Protein AF-A0A1Y2CEG7-F1 (afdb_monomer_lite)

Structure (mmCIF, N/CA/C/O backbone):
data_AF-A0A1Y2CEG7-F1
#
_entry.id   AF-A0A1Y2CEG7-F1
#
loop_
_atom_site.group_PDB
_atom_site.id
_atom_site.type_symbol
_atom_site.label_atom_id
_atom_site.label_alt_id
_atom_site.label_comp_id
_atom_site.label_asym_id
_atom_site.label_entity_id
_atom_site.label_seq_id
_atom_site.pdbx_PDB_ins_code
_atom_site.Cartn_x
_atom_site.Cartn_y
_atom_site.Cartn_z
_atom_site.occupancy
_atom_site.B_iso_or_equiv
_atom_site.auth_seq_id
_atom_site.auth_comp_id
_atom_site.auth_asym_id
_atom_site.auth_atom_id
_atom_site.pdbx_PDB_model_num
ATOM 1 N N . MET A 1 1 ? 12.285 -17.059 30.001 1.00 42.25 1 MET A N 1
ATOM 2 C CA . MET A 1 1 ? 13.444 -16.468 29.307 1.00 42.25 1 MET A CA 1
ATOM 3 C C . MET A 1 1 ? 13.377 -14.972 29.507 1.00 42.25 1 MET A C 1
ATOM 5 O O . MET A 1 1 ? 12.484 -14.368 28.939 1.00 42.25 1 MET A O 1
ATOM 9 N N . ASP A 1 2 ? 14.254 -14.438 30.349 1.00 30.41 2 ASP A N 1
ATOM 10 C CA . ASP A 1 2 ? 14.721 -13.047 30.342 1.00 30.41 2 ASP A CA 1
ATOM 11 C C . ASP A 1 2 ? 15.862 -12.989 31.364 1.00 30.41 2 ASP A C 1
ATOM 13 O O . ASP A 1 2 ? 15.646 -13.206 32.554 1.00 30.41 2 ASP A O 1
ATOM 17 N N . SER A 1 3 ? 17.093 -12.793 30.894 1.00 39.34 3 SER A N 1
ATOM 18 C CA . SER A 1 3 ? 18.299 -12.781 31.729 1.00 39.34 3 SER A CA 1
ATOM 19 C C . SER A 1 3 ? 19.208 -11.646 31.273 1.00 39.34 3 SER A C 1
ATOM 21 O O . SER A 1 3 ? 19.987 -11.806 30.332 1.00 39.34 3 SER A O 1
ATOM 23 N N . VAL A 1 4 ? 19.084 -10.484 31.916 1.00 40.97 4 VAL A N 1
ATOM 24 C CA . VAL A 1 4 ? 19.931 -9.314 31.654 1.00 40.97 4 VAL A CA 1
ATOM 25 C C . VAL A 1 4 ? 20.384 -8.710 32.982 1.00 40.97 4 VAL A C 1
ATOM 27 O O . VAL A 1 4 ? 19.560 -8.226 33.749 1.00 40.97 4 VAL A O 1
ATOM 30 N N . ALA A 1 5 ? 21.699 -8.790 33.201 1.00 40.81 5 ALA A N 1
ATOM 31 C CA . ALA A 1 5 ? 22.564 -8.062 34.135 1.00 40.81 5 ALA A CA 1
ATOM 32 C C . ALA A 1 5 ? 21.922 -7.296 35.313 1.00 40.81 5 ALA A C 1
ATOM 34 O O . ALA A 1 5 ? 21.249 -6.282 35.130 1.00 40.81 5 ALA A O 1
ATOM 35 N N . PHE A 1 6 ? 22.295 -7.697 36.533 1.00 35.03 6 PHE A N 1
ATOM 36 C CA . PHE A 1 6 ? 22.089 -6.920 37.759 1.00 35.03 6 PHE A CA 1
ATOM 37 C C . PHE A 1 6 ? 23.436 -6.390 38.285 1.00 35.03 6 PHE A C 1
ATOM 39 O O . PHE A 1 6 ? 23.931 -6.811 39.325 1.00 35.03 6 PHE A O 1
ATOM 46 N N . GLU A 1 7 ? 24.041 -5.463 37.542 1.00 40.97 7 GLU A N 1
ATOM 47 C CA . GLU A 1 7 ? 25.251 -4.733 37.946 1.00 40.97 7 GLU A CA 1
ATOM 48 C C . GLU A 1 7 ? 24.995 -3.218 37.917 1.00 40.97 7 GLU A C 1
ATOM 50 O O . GLU A 1 7 ? 24.157 -2.738 37.153 1.00 40.97 7 GLU A O 1
ATOM 55 N N . ASN A 1 8 ? 25.756 -2.463 38.721 1.00 40.62 8 ASN A N 1
ATOM 56 C CA . ASN A 1 8 ? 25.644 -1.010 38.939 1.00 40.62 8 ASN A CA 1
ATOM 57 C C . ASN A 1 8 ? 24.438 -0.534 39.779 1.00 40.62 8 ASN A C 1
ATOM 59 O O . ASN A 1 8 ? 23.597 0.227 39.300 1.00 40.62 8 ASN A O 1
ATOM 63 N N . LEU A 1 9 ? 24.417 -0.870 41.078 1.00 37.16 9 LEU A N 1
ATOM 64 C CA . LEU A 1 9 ? 23.836 0.040 42.084 1.00 37.16 9 LEU A CA 1
ATOM 65 C C . LEU A 1 9 ? 24.497 -0.040 43.476 1.00 37.16 9 LEU A C 1
ATOM 67 O O . LEU A 1 9 ? 23.815 -0.068 44.499 1.00 37.16 9 LEU A O 1
ATOM 71 N N . VAL A 1 10 ? 25.831 -0.019 43.517 1.00 38.44 10 VAL A N 1
ATOM 72 C CA . VAL A 1 10 ? 26.564 0.458 44.701 1.00 38.44 10 VAL A CA 1
ATOM 73 C C . VAL A 1 10 ? 27.004 1.885 44.391 1.00 38.44 10 VAL A C 1
ATOM 75 O O . VAL A 1 10 ? 27.923 2.095 43.607 1.00 38.44 10 VAL A O 1
ATOM 78 N N . VAL A 1 11 ? 26.291 2.859 44.954 1.00 39.56 11 VAL A N 1
ATOM 79 C CA . VAL A 1 11 ? 26.652 4.283 44.929 1.00 39.56 11 VAL A CA 1
ATOM 80 C C . VAL A 1 11 ? 26.740 4.750 46.374 1.00 39.56 11 VAL A C 1
ATOM 82 O O . VAL A 1 11 ? 25.927 4.355 47.212 1.00 39.56 11 VAL A O 1
ATOM 85 N N . GLU A 1 12 ? 27.764 5.541 46.664 1.00 41.22 12 GLU A N 1
ATOM 86 C CA . GLU A 1 12 ? 28.134 5.956 48.011 1.00 41.22 12 GLU A CA 1
ATOM 87 C C . GLU A 1 12 ? 27.075 6.878 48.636 1.00 41.22 12 GLU A C 1
ATOM 89 O O . GLU A 1 12 ? 26.702 7.897 48.060 1.00 41.22 12 GLU A O 1
ATOM 94 N N . ASN A 1 13 ? 26.636 6.549 49.855 1.00 36.03 13 ASN A N 1
ATOM 95 C CA . ASN A 1 13 ? 25.929 7.472 50.747 1.00 36.03 13 ASN A CA 1
ATOM 96 C C . ASN A 1 13 ? 26.879 7.859 51.892 1.00 36.03 13 ASN A C 1
ATOM 98 O O . ASN A 1 13 ? 26.793 7.324 52.999 1.00 36.03 13 ASN A O 1
ATOM 102 N N . THR A 1 14 ? 27.813 8.767 51.612 1.00 40.72 14 THR A N 1
ATOM 103 C CA . THR A 1 14 ? 28.710 9.369 52.610 1.00 40.72 14 THR A CA 1
ATOM 104 C C . THR A 1 14 ? 28.053 10.590 53.261 1.00 40.72 14 THR A C 1
ATOM 106 O O . THR A 1 14 ? 28.416 11.724 52.961 1.00 40.72 14 THR A O 1
ATOM 109 N N . ASP A 1 15 ? 27.088 10.350 54.151 1.00 36.25 15 ASP A N 1
ATOM 110 C CA . ASP A 1 15 ? 26.520 11.365 55.054 1.00 36.25 15 ASP A CA 1
ATOM 111 C C . ASP A 1 15 ? 26.981 11.088 56.499 1.00 36.25 15 ASP A C 1
ATOM 113 O O . ASP A 1 15 ? 26.224 10.594 57.340 1.00 36.25 15 ASP A O 1
ATOM 117 N N . ASP A 1 16 ? 28.247 11.398 56.797 1.00 45.06 16 ASP A N 1
ATOM 118 C CA . ASP A 1 16 ? 28.782 11.376 58.166 1.00 45.06 16 ASP A CA 1
ATOM 119 C C . ASP A 1 16 ? 28.280 12.596 58.958 1.00 45.06 16 ASP A C 1
ATOM 121 O O . ASP A 1 16 ? 28.956 13.615 59.105 1.00 45.06 16 ASP A O 1
ATOM 125 N N . VAL A 1 17 ? 27.058 12.488 59.490 1.00 39.66 17 VAL A N 1
ATOM 126 C CA . VAL A 1 17 ? 26.471 13.477 60.408 1.00 39.66 17 VAL A CA 1
ATOM 127 C C . VAL A 1 17 ? 26.374 12.902 61.823 1.00 39.66 17 VAL A C 1
ATOM 129 O O . VAL A 1 17 ? 25.333 12.415 62.259 1.00 39.66 17 VAL A O 1
ATOM 132 N N . MET A 1 18 ? 27.499 12.995 62.536 1.00 40.75 18 MET A N 1
ATOM 133 C CA . MET A 1 18 ? 27.592 13.282 63.978 1.00 40.75 18 MET A CA 1
ATOM 134 C C . MET A 1 18 ? 26.513 12.672 64.899 1.00 40.75 18 MET A C 1
ATOM 136 O O . MET A 1 18 ? 25.712 13.393 65.492 1.00 40.75 18 MET A O 1
ATOM 140 N N . ILE A 1 19 ? 26.573 11.355 65.128 1.00 42.34 19 ILE A N 1
ATOM 141 C CA . ILE A 1 19 ? 26.170 10.762 66.418 1.00 42.34 19 ILE A CA 1
ATOM 142 C C . ILE A 1 19 ? 27.248 9.760 66.848 1.00 42.34 19 ILE A C 1
ATOM 144 O O . ILE A 1 19 ? 27.212 8.581 66.487 1.00 42.34 19 ILE A O 1
ATOM 148 N N . GLU A 1 20 ? 28.219 10.231 67.630 1.00 49.50 20 GLU A N 1
ATOM 149 C CA . GLU A 1 20 ? 29.143 9.349 68.342 1.00 49.50 20 GLU A CA 1
ATOM 150 C C . GLU A 1 20 ? 28.439 8.740 69.564 1.00 49.50 20 GLU A C 1
ATOM 152 O O . GLU A 1 20 ? 27.947 9.456 70.434 1.00 49.50 20 GLU A O 1
ATOM 157 N N . GLY A 1 21 ? 28.384 7.405 69.621 1.00 50.47 21 GLY A N 1
ATOM 158 C CA . GLY A 1 21 ? 27.760 6.646 70.712 1.00 50.47 21 GLY A CA 1
ATOM 159 C C . GLY A 1 21 ? 26.629 5.726 70.243 1.00 50.47 21 GLY A C 1
ATOM 160 O O . GLY A 1 21 ? 25.497 6.162 70.059 1.00 50.47 21 GLY A O 1
ATOM 161 N N . GLY A 1 22 ? 26.925 4.426 70.093 1.00 46.78 22 GLY A N 1
ATOM 162 C CA . GLY A 1 22 ? 25.912 3.386 69.835 1.00 46.78 22 GLY A CA 1
ATOM 163 C C . GLY A 1 22 ? 26.027 2.631 68.503 1.00 46.78 22 GLY A C 1
ATOM 164 O O . GLY A 1 22 ? 25.032 2.488 67.792 1.00 46.78 22 GLY A O 1
ATOM 165 N N . LYS A 1 23 ? 27.214 2.106 68.155 1.00 46.19 23 LYS A N 1
ATOM 166 C CA . LYS A 1 23 ? 27.389 1.251 66.957 1.00 46.19 23 LYS A CA 1
ATOM 167 C C . LYS A 1 23 ? 26.834 -0.179 67.123 1.00 46.19 23 LYS A C 1
ATOM 169 O O . LYS A 1 23 ? 26.422 -0.782 66.137 1.00 46.19 23 LYS A O 1
ATOM 174 N N . GLU A 1 24 ? 26.749 -0.703 68.347 1.00 52.50 24 GLU A N 1
ATOM 175 C CA . GLU A 1 24 ? 26.353 -2.097 68.628 1.00 52.50 24 GLU A CA 1
ATOM 176 C C . GLU A 1 24 ? 24.930 -2.501 68.174 1.00 52.50 24 GLU A C 1
ATOM 178 O O . GLU A 1 24 ? 24.815 -3.482 67.431 1.00 52.50 24 GLU A O 1
ATOM 183 N N . PRO A 1 25 ? 23.834 -1.782 68.515 1.00 51.53 25 PRO A N 1
ATOM 184 C CA . PRO A 1 25 ? 22.476 -2.252 68.211 1.00 51.53 25 PRO A CA 1
ATOM 185 C C . PRO A 1 25 ? 22.149 -2.293 66.709 1.00 51.53 25 PRO A C 1
ATOM 187 O O . PRO A 1 25 ? 21.186 -2.946 66.310 1.00 51.53 25 PRO A O 1
ATOM 190 N N . ARG A 1 26 ? 22.937 -1.621 65.856 1.00 52.41 26 ARG A N 1
ATOM 191 C CA . ARG A 1 26 ? 22.770 -1.669 64.392 1.00 52.41 26 ARG A CA 1
ATOM 192 C C . ARG A 1 26 ? 23.445 -2.881 63.744 1.00 52.41 26 ARG A C 1
ATOM 194 O O . ARG A 1 26 ? 22.985 -3.307 62.687 1.00 52.41 26 ARG A O 1
ATOM 201 N N . ASN A 1 27 ? 24.486 -3.447 64.358 1.00 59.53 27 ASN A N 1
ATOM 202 C CA . ASN A 1 27 ? 25.186 -4.612 63.808 1.00 59.53 27 ASN A CA 1
ATOM 203 C C . ASN A 1 27 ? 24.405 -5.908 64.061 1.00 59.53 27 ASN A C 1
ATOM 205 O O . ASN A 1 27 ? 24.204 -6.684 63.128 1.00 59.53 27 ASN A O 1
ATOM 209 N N . LEU A 1 28 ? 23.867 -6.084 65.274 1.00 58.81 28 LEU A N 1
ATOM 210 C CA . LEU A 1 28 ? 23.029 -7.241 65.622 1.00 58.81 28 LEU A CA 1
ATOM 211 C C . LEU A 1 28 ? 21.815 -7.387 64.685 1.00 58.81 28 LEU A C 1
ATOM 213 O O . LEU A 1 28 ? 21.458 -8.498 64.305 1.00 58.81 28 LEU A O 1
ATOM 217 N N . LEU A 1 29 ? 21.218 -6.270 64.248 1.00 49.97 29 LEU A N 1
ATOM 218 C CA . LEU A 1 29 ? 20.063 -6.292 63.344 1.00 49.97 29 LEU A CA 1
ATOM 219 C C . LEU A 1 29 ? 20.413 -6.642 61.882 1.00 49.97 29 LEU A C 1
ATOM 221 O O . LEU A 1 29 ? 19.529 -7.068 61.147 1.00 49.97 29 LEU A O 1
ATOM 225 N N . ARG A 1 30 ? 21.672 -6.472 61.447 1.00 57.22 30 ARG A N 1
ATOM 226 C CA . ARG A 1 30 ? 22.145 -6.945 60.127 1.00 57.22 30 ARG A CA 1
ATOM 227 C C . ARG A 1 30 ? 22.427 -8.441 60.150 1.00 57.22 30 ARG A C 1
ATOM 229 O O . ARG A 1 30 ? 21.935 -9.176 59.300 1.00 57.22 30 ARG A O 1
ATOM 236 N N . GLN A 1 31 ? 23.139 -8.889 61.183 1.00 59.34 31 GLN A N 1
ATOM 237 C CA . GLN A 1 31 ? 23.550 -10.282 61.359 1.00 59.34 31 GLN A CA 1
ATOM 238 C C . GLN A 1 31 ? 22.356 -11.253 61.486 1.00 59.34 31 GLN A C 1
ATOM 240 O O . GLN A 1 31 ? 22.509 -12.450 61.265 1.00 59.34 31 GLN A O 1
ATOM 245 N N . TRP A 1 32 ? 21.158 -10.744 61.794 1.00 52.75 32 TRP A N 1
ATOM 246 C CA . TRP A 1 32 ? 19.905 -11.511 61.831 1.00 52.75 32 TRP A CA 1
ATOM 247 C C . TRP A 1 32 ? 19.125 -11.546 60.501 1.00 52.75 32 TRP A C 1
ATOM 249 O O . TRP A 1 32 ? 18.137 -12.264 60.402 1.00 52.75 32 TRP A O 1
ATOM 259 N N . ILE A 1 33 ? 19.533 -10.769 59.490 1.00 56.47 33 ILE A N 1
ATOM 260 C CA . ILE A 1 33 ? 18.876 -10.678 58.168 1.00 56.47 33 ILE A CA 1
ATOM 261 C C . ILE A 1 33 ? 19.708 -11.373 57.074 1.00 56.47 33 ILE A C 1
ATOM 263 O O . ILE A 1 33 ? 19.168 -11.804 56.062 1.00 56.47 33 ILE A O 1
ATOM 267 N N . GLU A 1 34 ? 21.018 -11.512 57.274 1.00 52.81 34 GLU A N 1
ATOM 268 C CA . GLU A 1 34 ? 21.961 -12.063 56.287 1.00 52.81 34 GLU A CA 1
ATOM 269 C C . GLU A 1 34 ? 22.157 -13.599 56.413 1.00 52.81 34 GLU A C 1
ATOM 271 O O . GLU A 1 34 ? 23.102 -14.142 55.851 1.00 52.81 34 GLU A O 1
ATOM 276 N N . ASN A 1 35 ? 21.271 -14.305 57.135 1.00 45.72 35 ASN A N 1
ATOM 277 C CA . ASN A 1 35 ? 21.396 -15.732 57.498 1.00 45.72 35 ASN A CA 1
ATOM 278 C C . ASN A 1 35 ? 20.247 -16.647 56.987 1.00 45.72 35 ASN A C 1
ATOM 280 O O . ASN A 1 35 ? 19.970 -17.683 57.590 1.00 45.72 35 ASN A O 1
ATOM 284 N N . ASP A 1 36 ? 19.599 -16.304 55.867 1.00 47.41 36 ASP A N 1
ATOM 285 C CA . ASP A 1 36 ? 18.700 -17.228 55.145 1.00 47.41 36 ASP A CA 1
ATOM 286 C C . ASP A 1 36 ? 19.495 -18.083 54.124 1.00 47.41 36 ASP A C 1
ATOM 288 O O . ASP A 1 36 ? 20.224 -17.521 53.300 1.00 47.41 36 ASP A O 1
ATOM 292 N N . PRO A 1 37 ? 19.376 -19.428 54.123 1.00 45.91 37 PRO A N 1
ATOM 293 C CA . PRO A 1 37 ? 20.148 -20.296 53.232 1.00 45.91 37 PRO A CA 1
ATOM 294 C C . PRO A 1 37 ? 19.578 -20.352 51.803 1.00 45.91 37 PRO A C 1
ATOM 296 O O . PRO A 1 37 ? 18.393 -20.610 51.591 1.00 45.91 37 PRO A O 1
ATOM 299 N N . VAL A 1 38 ? 20.449 -20.188 50.803 1.00 40.25 38 VAL A N 1
ATOM 300 C CA . VAL A 1 38 ? 20.109 -20.353 49.377 1.00 40.25 38 VAL A CA 1
ATOM 301 C C . VAL A 1 38 ? 20.179 -21.840 48.984 1.00 40.25 38 VAL A C 1
ATOM 303 O O . VAL A 1 38 ? 21.203 -22.470 49.257 1.00 40.25 38 VAL A O 1
ATOM 306 N N . PRO A 1 39 ? 19.157 -22.418 48.319 1.00 44.12 39 PRO A N 1
ATOM 307 C CA . PRO A 1 39 ? 19.204 -23.805 47.855 1.00 44.12 39 PRO A CA 1
ATOM 308 C C . PRO A 1 39 ? 20.223 -24.036 46.730 1.00 44.12 39 PRO A C 1
ATOM 310 O O . PRO A 1 39 ? 20.276 -23.280 45.759 1.00 44.12 39 PRO A O 1
ATOM 313 N N . THR A 1 40 ? 20.977 -25.130 46.826 1.00 44.91 40 THR A N 1
ATOM 314 C CA . THR A 1 40 ? 21.760 -25.703 45.721 1.00 44.91 40 THR A CA 1
ATOM 315 C C . THR A 1 40 ? 20.950 -26.769 44.991 1.00 44.91 40 THR A C 1
ATOM 317 O O . THR A 1 40 ? 20.544 -27.741 45.623 1.00 44.91 40 THR A O 1
ATOM 320 N N . ASP A 1 41 ? 20.815 -26.640 43.671 1.00 39.00 41 ASP A N 1
ATOM 321 C CA . ASP A 1 41 ? 20.345 -27.708 42.778 1.00 39.00 41 ASP A CA 1
ATOM 322 C C . ASP A 1 41 ? 21.381 -27.972 41.674 1.00 39.00 41 ASP A C 1
ATOM 324 O O . ASP A 1 41 ? 22.047 -27.052 41.188 1.00 39.00 41 ASP A O 1
ATOM 328 N N . HIS A 1 42 ? 21.508 -29.240 41.279 1.00 36.88 42 HIS A N 1
ATOM 329 C CA . HIS A 1 42 ? 22.387 -29.711 40.207 1.00 36.88 42 HIS A CA 1
ATOM 330 C C . HIS A 1 42 ? 21.570 -30.143 38.984 1.00 36.88 42 HIS A C 1
ATOM 332 O O . HIS A 1 42 ? 20.569 -30.829 39.151 1.00 36.88 42 HIS A O 1
ATOM 338 N N . ASP A 1 43 ? 22.034 -29.771 37.782 1.00 36.75 43 ASP A N 1
ATOM 339 C CA . ASP A 1 43 ? 22.098 -30.574 36.536 1.00 36.75 43 ASP A CA 1
ATOM 340 C C . ASP A 1 43 ? 22.177 -29.643 35.300 1.00 36.75 43 ASP A C 1
ATOM 342 O O . ASP A 1 43 ? 21.691 -28.517 35.353 1.00 36.75 43 ASP A O 1
ATOM 346 N N . VAL A 1 44 ? 22.718 -29.940 34.108 1.00 35.41 44 VAL A N 1
ATOM 347 C CA . VAL A 1 44 ? 23.533 -30.996 33.451 1.00 35.41 44 VAL A CA 1
ATOM 348 C C . VAL A 1 44 ? 23.020 -31.118 31.996 1.00 35.41 44 VAL A C 1
ATOM 350 O O . VAL A 1 44 ? 21.838 -30.962 31.718 1.00 35.41 44 VAL A O 1
ATOM 353 N N . SER A 1 45 ? 23.921 -31.422 31.051 1.00 35.00 45 SER A N 1
ATOM 354 C CA . SER A 1 45 ? 23.647 -31.845 29.657 1.00 35.00 45 SER A CA 1
ATOM 355 C C . SER A 1 45 ? 22.948 -30.891 28.666 1.00 35.00 45 SER A C 1
ATOM 357 O O . SER A 1 45 ? 21.731 -30.887 28.506 1.00 35.00 45 SER A O 1
ATOM 359 N N . SER A 1 46 ? 23.755 -30.247 27.811 1.00 37.03 46 SER A N 1
ATOM 360 C CA . SER A 1 46 ? 23.722 -30.365 26.325 1.00 37.03 46 SER A CA 1
ATOM 361 C C . SER A 1 46 ? 24.696 -29.332 25.724 1.00 37.03 46 SER A C 1
ATOM 363 O O . SER A 1 46 ? 24.478 -28.134 25.816 1.00 37.03 46 SER A O 1
ATOM 365 N N . ARG A 1 47 ? 25.875 -29.663 25.179 1.00 39.06 47 ARG A N 1
ATOM 366 C CA . ARG A 1 47 ? 26.296 -30.744 24.260 1.00 39.06 47 ARG A CA 1
ATOM 367 C C . ARG A 1 47 ? 25.593 -30.725 22.895 1.00 39.06 47 ARG A C 1
ATOM 369 O O . ARG A 1 47 ? 24.996 -31.711 22.481 1.00 39.06 47 ARG A O 1
ATOM 376 N N . VAL A 1 48 ? 25.745 -29.617 22.170 1.00 34.28 48 VAL A N 1
ATOM 377 C CA . VAL A 1 48 ? 25.503 -29.554 20.718 1.00 34.28 48 VAL A CA 1
ATOM 378 C C . VAL A 1 48 ? 26.816 -29.849 19.987 1.00 34.28 48 VAL A C 1
ATOM 380 O O . VAL A 1 48 ? 27.802 -29.143 20.180 1.00 34.28 48 VAL A O 1
ATOM 383 N N . GLN A 1 49 ? 26.844 -30.896 19.160 1.00 34.25 49 GLN A N 1
ATOM 384 C CA . GLN A 1 49 ? 27.986 -31.191 18.290 1.00 34.25 49 GLN A CA 1
ATOM 385 C C . GLN A 1 49 ? 27.862 -30.431 16.965 1.00 34.25 49 GLN A C 1
ATOM 387 O O . GLN A 1 49 ? 26.820 -30.477 16.312 1.00 34.25 49 GLN A O 1
ATOM 392 N N . LEU A 1 50 ? 28.953 -29.793 16.537 1.00 38.44 50 LEU A N 1
ATOM 393 C CA . LEU A 1 50 ? 29.146 -29.414 15.137 1.00 38.44 50 LEU A CA 1
ATOM 394 C C . LEU A 1 50 ? 29.211 -30.685 14.282 1.00 38.44 50 LEU A C 1
ATOM 396 O O . LEU A 1 50 ? 29.894 -31.642 14.649 1.00 38.44 50 LEU A O 1
ATOM 400 N N . LYS A 1 51 ? 28.518 -30.692 13.140 1.00 37.00 51 LYS A N 1
ATOM 401 C CA . LYS A 1 51 ? 28.600 -31.781 12.164 1.00 37.00 51 LYS A CA 1
ATOM 402 C C . LYS A 1 51 ? 28.524 -31.238 10.741 1.00 37.00 51 LYS A C 1
ATOM 404 O O . LYS A 1 51 ? 27.477 -30.773 10.298 1.00 37.00 51 LYS A O 1
ATOM 409 N N . GLU A 1 52 ? 29.647 -31.311 10.042 1.00 42.66 52 GLU A N 1
ATOM 410 C CA . GLU A 1 52 ? 29.720 -31.109 8.596 1.00 42.66 52 GLU A CA 1
ATOM 411 C C . GLU A 1 52 ? 29.033 -32.264 7.847 1.00 42.66 52 GLU A C 1
ATOM 413 O O . GLU A 1 52 ? 28.962 -33.391 8.352 1.00 42.66 52 GLU A O 1
ATOM 418 N N . PRO A 1 53 ? 28.585 -32.010 6.611 1.00 47.69 53 PRO A N 1
ATOM 419 C CA . PRO A 1 53 ? 28.611 -33.041 5.582 1.00 47.69 53 PRO A CA 1
ATOM 420 C C . PRO A 1 53 ? 29.324 -32.552 4.312 1.00 47.69 53 PRO A C 1
ATOM 422 O O . PRO A 1 53 ? 28.924 -31.570 3.685 1.00 47.69 53 PRO A O 1
ATOM 425 N N . ALA A 1 54 ? 30.359 -33.283 3.901 1.00 35.56 54 ALA A N 1
ATOM 426 C CA . ALA A 1 54 ? 30.993 -33.110 2.599 1.00 35.56 54 ALA A CA 1
ATOM 427 C C . ALA A 1 54 ? 30.166 -33.753 1.463 1.00 35.56 54 ALA A C 1
ATOM 429 O O . ALA A 1 54 ? 29.283 -34.575 1.696 1.00 35.56 54 ALA A O 1
ATOM 430 N N . SER A 1 55 ? 30.526 -33.401 0.223 1.00 42.56 55 SER A N 1
ATOM 431 C CA . SER A 1 55 ? 30.353 -34.204 -1.004 1.00 42.56 55 SER A CA 1
ATOM 432 C C . SER A 1 55 ? 28.999 -34.902 -1.256 1.00 42.56 55 SER A C 1
ATOM 434 O O . SER A 1 55 ? 28.821 -36.071 -0.920 1.00 42.56 55 SER A O 1
ATOM 436 N N . ILE A 1 56 ? 28.122 -34.258 -2.037 1.00 37.12 56 ILE A N 1
ATOM 437 C CA . ILE A 1 56 ? 27.142 -34.953 -2.895 1.00 37.12 56 ILE A CA 1
ATOM 438 C C . ILE A 1 56 ? 27.191 -34.343 -4.306 1.00 37.12 56 ILE A C 1
ATOM 440 O O . ILE A 1 56 ? 26.861 -33.172 -4.495 1.00 37.12 56 ILE A O 1
ATOM 444 N N . LEU A 1 57 ? 27.597 -35.143 -5.299 1.00 38.25 57 LEU A N 1
ATOM 445 C CA . LEU A 1 57 ? 27.424 -34.851 -6.732 1.00 38.25 57 LEU A CA 1
ATOM 446 C C . LEU A 1 57 ? 26.028 -35.333 -7.200 1.00 38.25 57 LEU A C 1
ATOM 448 O O . LEU A 1 57 ? 25.481 -36.253 -6.590 1.00 38.25 57 LEU A O 1
ATOM 452 N N . PRO A 1 58 ? 25.409 -34.738 -8.242 1.00 48.47 58 PRO A N 1
ATOM 453 C CA . PRO A 1 58 ? 23.967 -34.891 -8.457 1.00 48.47 58 PRO A CA 1
ATOM 454 C C . PRO A 1 58 ? 23.553 -36.200 -9.147 1.00 48.47 58 PRO A C 1
ATOM 456 O O . PRO A 1 58 ? 23.820 -36.410 -10.330 1.00 48.47 58 PRO A O 1
ATOM 459 N N . SER A 1 59 ? 22.774 -37.023 -8.449 1.00 39.62 59 SER A N 1
ATOM 460 C CA . SER A 1 59 ? 22.006 -38.135 -9.018 1.00 39.62 59 SER A CA 1
ATOM 461 C C . SER A 1 59 ? 20.682 -37.635 -9.621 1.00 39.62 59 SER A C 1
ATOM 463 O O . SER A 1 59 ? 19.658 -37.581 -8.946 1.00 39.62 59 SER A O 1
ATOM 465 N N . TYR A 1 60 ? 20.690 -37.251 -10.904 1.00 38.84 60 TYR A N 1
ATOM 466 C CA . TYR A 1 60 ? 19.501 -36.728 -11.609 1.00 38.84 60 TYR A CA 1
ATOM 467 C C . TYR A 1 60 ? 19.284 -37.334 -13.014 1.00 38.84 60 TYR A C 1
ATOM 469 O O . TYR A 1 60 ? 19.007 -36.631 -13.983 1.00 38.84 60 TYR A O 1
ATOM 477 N N . LEU A 1 61 ? 19.374 -38.666 -13.121 1.00 41.91 61 LEU A N 1
ATOM 478 C CA . LEU A 1 61 ? 19.013 -39.435 -14.328 1.00 41.91 61 LEU A CA 1
ATOM 479 C C . LEU A 1 61 ? 18.137 -40.666 -14.021 1.00 41.91 61 LEU A C 1
ATOM 481 O O . LEU A 1 61 ? 18.357 -41.749 -14.551 1.00 41.91 61 LEU A O 1
ATOM 485 N N . GLN A 1 62 ? 17.107 -40.503 -13.184 1.00 43.47 62 GLN A N 1
ATOM 486 C CA . GLN A 1 62 ? 16.065 -41.526 -13.016 1.00 43.47 62 GLN A CA 1
ATOM 487 C C . GLN A 1 62 ? 14.719 -40.905 -12.608 1.00 43.47 62 GLN A C 1
ATOM 489 O O . GLN A 1 62 ? 14.326 -40.920 -11.448 1.00 43.47 62 GLN A O 1
ATOM 494 N N . ASN A 1 63 ? 14.017 -40.315 -13.583 1.00 39.50 63 ASN A N 1
ATOM 495 C CA . ASN A 1 63 ? 12.565 -40.109 -13.504 1.00 39.50 63 ASN A CA 1
ATOM 496 C C . ASN A 1 63 ? 11.950 -39.882 -14.901 1.00 39.50 63 ASN A C 1
ATOM 498 O O . ASN A 1 63 ? 11.645 -38.765 -15.316 1.00 39.50 63 ASN A O 1
ATOM 502 N N . LYS A 1 64 ? 11.797 -40.983 -15.643 1.00 44.09 64 LYS A N 1
ATOM 503 C CA . LYS A 1 64 ? 10.851 -41.126 -16.756 1.00 44.09 64 LYS A CA 1
ATOM 504 C C . LYS A 1 64 ? 10.173 -42.484 -16.591 1.00 44.09 64 LYS A C 1
ATOM 506 O O . LYS A 1 64 ? 10.788 -43.505 -16.875 1.00 44.09 64 LYS A O 1
ATOM 511 N N . GLY A 1 65 ? 8.938 -42.482 -16.106 1.00 35.03 65 GLY A N 1
ATOM 512 C CA . GLY A 1 65 ? 8.115 -43.677 -15.938 1.00 35.03 65 GLY A CA 1
ATOM 513 C C . GLY A 1 65 ? 6.642 -43.304 -16.065 1.00 35.03 65 GLY A C 1
ATOM 514 O O . GLY A 1 65 ? 6.234 -42.328 -15.448 1.00 35.03 65 GLY A O 1
ATOM 515 N N . SER A 1 66 ? 5.926 -44.050 -16.914 1.00 40.53 66 SER A N 1
ATOM 516 C CA . SER A 1 66 ? 4.476 -44.035 -17.192 1.00 40.53 66 SER A CA 1
ATOM 517 C C . SER A 1 66 ? 3.706 -42.727 -16.930 1.00 40.53 66 SER A C 1
ATOM 519 O O . SER A 1 66 ? 3.363 -42.375 -15.803 1.00 40.53 66 SER A O 1
ATOM 521 N N . PHE A 1 67 ? 3.299 -42.087 -18.026 1.00 41.25 67 PHE A N 1
ATOM 522 C CA . PHE A 1 67 ? 1.896 -41.710 -18.166 1.00 41.25 67 PHE A CA 1
ATOM 523 C C . PHE A 1 67 ? 1.489 -41.985 -19.613 1.00 41.25 67 PHE A C 1
ATOM 525 O O . PHE A 1 67 ? 2.162 -41.519 -20.534 1.00 41.25 67 PHE A O 1
ATOM 532 N N . ASP A 1 68 ? 0.466 -42.811 -19.799 1.00 42.84 68 ASP A N 1
ATOM 533 C CA . ASP A 1 68 ? 0.150 -43.394 -21.099 1.00 42.84 68 ASP A CA 1
ATOM 534 C C . ASP A 1 68 ? -0.718 -42.489 -21.988 1.00 42.84 68 ASP A C 1
ATOM 536 O O . ASP A 1 68 ? -1.399 -41.569 -21.535 1.00 42.84 68 ASP A O 1
ATOM 540 N N . SER A 1 69 ? -0.612 -42.783 -23.282 1.00 46.72 69 SER A N 1
ATOM 541 C CA . SER A 1 69 ? -1.411 -42.374 -24.439 1.00 46.72 69 SER A CA 1
ATOM 542 C C . SER A 1 69 ? -2.741 -41.644 -24.201 1.00 46.72 69 SER A C 1
ATOM 544 O O . SER A 1 69 ? -3.656 -42.199 -23.605 1.00 46.72 69 SER A O 1
ATOM 546 N N . GLU A 1 70 ? -2.905 -40.483 -24.850 1.00 46.34 70 GLU A N 1
ATOM 547 C CA . GLU A 1 70 ? -3.781 -40.335 -26.037 1.00 46.34 70 GLU A CA 1
ATOM 548 C C . GLU A 1 70 ? -3.754 -38.892 -26.592 1.00 46.34 70 GLU A C 1
ATOM 550 O O . GLU A 1 70 ? -4.224 -37.976 -25.924 1.00 46.34 70 GLU A O 1
ATOM 555 N N . ALA A 1 71 ? -3.220 -38.693 -27.814 1.00 39.19 71 ALA A N 1
ATOM 556 C CA . ALA A 1 71 ? -3.684 -37.716 -28.828 1.00 39.19 71 ALA A CA 1
ATOM 557 C C . ALA A 1 71 ? -2.683 -37.518 -29.995 1.00 39.19 71 ALA A C 1
ATOM 559 O O . ALA A 1 71 ? -1.563 -37.064 -29.786 1.00 39.19 71 ALA A O 1
ATOM 560 N N . GLY A 1 72 ? -3.156 -37.736 -31.230 1.00 37.69 72 GLY A N 1
ATOM 561 C CA . GLY A 1 72 ? -2.805 -36.956 -32.432 1.00 37.69 72 GLY A CA 1
ATOM 562 C C . GLY A 1 72 ? -1.339 -36.861 -32.887 1.00 37.69 72 GLY A C 1
ATOM 563 O O . GLY A 1 72 ? -0.632 -35.913 -32.550 1.00 37.69 72 GLY A O 1
ATOM 564 N N . GLU A 1 73 ? -0.931 -37.736 -33.809 1.00 48.34 73 GLU A N 1
ATOM 565 C CA . GLU A 1 73 ? 0.303 -37.551 -34.582 1.00 48.34 73 GLU A CA 1
ATOM 566 C C . GLU A 1 73 ? 0.206 -36.352 -35.547 1.00 48.34 73 GLU A C 1
ATOM 568 O O . GLU A 1 73 ? -0.680 -36.289 -36.397 1.00 48.34 73 GLU A O 1
ATOM 573 N N . SER A 1 74 ? 1.159 -35.417 -35.476 1.00 44.38 74 SER A N 1
ATOM 574 C CA . SER A 1 74 ? 1.388 -34.417 -36.536 1.00 44.38 74 SER A CA 1
ATOM 575 C C . SER A 1 74 ? 2.856 -33.970 -36.612 1.00 44.38 74 SER A C 1
ATOM 577 O O . SER A 1 74 ? 3.176 -32.785 -36.647 1.00 44.38 74 SER A O 1
ATOM 579 N N . ASN A 1 75 ? 3.778 -34.941 -36.665 1.00 46.69 75 ASN A N 1
ATOM 580 C CA . ASN A 1 75 ? 5.213 -34.697 -36.867 1.00 46.69 75 ASN A CA 1
ATOM 581 C C . ASN A 1 75 ? 5.526 -34.213 -38.301 1.00 46.69 75 ASN A C 1
ATOM 583 O O . ASN A 1 75 ? 6.133 -34.931 -39.094 1.00 46.69 75 ASN A O 1
ATOM 587 N N . GLN A 1 76 ? 5.147 -32.977 -38.635 1.00 55.84 76 GLN A N 1
ATOM 588 C CA . GLN A 1 76 ? 5.763 -32.246 -39.743 1.00 55.84 76 GLN A CA 1
ATOM 589 C C . GLN A 1 76 ? 6.985 -31.464 -39.229 1.00 55.84 76 GLN A C 1
ATOM 591 O O . GLN A 1 76 ? 6.896 -30.805 -38.191 1.00 55.84 76 GLN A O 1
ATOM 596 N N . PRO A 1 77 ? 8.138 -31.510 -39.921 1.00 54.84 77 PRO A N 1
ATOM 597 C CA . PRO A 1 77 ? 9.294 -30.709 -39.541 1.00 54.84 77 PRO A CA 1
ATOM 598 C C . PRO A 1 77 ? 8.993 -29.224 -39.776 1.00 54.84 77 PRO A C 1
ATOM 600 O O . PRO A 1 77 ? 8.655 -28.835 -40.896 1.00 54.84 77 PRO A O 1
ATOM 603 N N . ALA A 1 78 ? 9.146 -28.406 -38.728 1.00 53.97 78 ALA A N 1
ATOM 604 C CA . ALA A 1 78 ? 8.886 -26.966 -38.770 1.00 53.97 78 ALA A CA 1
ATOM 605 C C . ALA A 1 78 ? 9.550 -26.317 -39.993 1.00 53.97 78 ALA A C 1
ATOM 607 O O . ALA A 1 78 ? 10.753 -26.473 -40.240 1.00 53.97 78 ALA A O 1
ATOM 608 N N . THR A 1 79 ? 8.755 -25.607 -40.785 1.00 71.94 79 THR A N 1
ATOM 609 C CA . THR A 1 79 ? 9.181 -25.122 -42.091 1.00 71.94 79 THR A CA 1
ATOM 610 C C . THR A 1 79 ? 10.273 -24.064 -41.956 1.00 71.94 79 THR A C 1
ATOM 612 O O . THR A 1 79 ? 10.378 -23.317 -40.978 1.00 71.94 79 THR A O 1
ATOM 615 N N . LYS A 1 80 ? 11.076 -23.921 -43.015 1.00 63.78 80 LYS A N 1
ATOM 616 C CA . LYS A 1 80 ? 12.166 -22.932 -43.087 1.00 63.78 80 LYS A CA 1
ATOM 617 C C . LYS A 1 80 ? 11.682 -21.475 -42.940 1.00 63.78 80 LYS A C 1
ATOM 619 O O . LYS A 1 80 ? 12.507 -20.583 -42.744 1.00 63.78 80 LYS A O 1
ATOM 624 N N . ASN A 1 81 ? 10.369 -21.235 -43.021 1.00 66.62 81 ASN A N 1
ATOM 625 C CA . ASN A 1 81 ? 9.732 -19.939 -42.798 1.00 66.62 81 ASN A CA 1
ATOM 626 C C . ASN A 1 81 ? 9.321 -19.718 -41.332 1.00 66.62 81 ASN A C 1
ATOM 628 O O . ASN A 1 81 ? 9.512 -18.614 -40.835 1.00 66.62 81 ASN A O 1
ATOM 632 N N . GLU A 1 82 ? 8.862 -20.743 -40.610 1.00 70.75 82 GLU A N 1
ATOM 633 C CA . GLU A 1 82 ? 8.575 -20.646 -39.166 1.00 70.75 82 GLU A CA 1
ATOM 634 C C . GLU A 1 82 ? 9.862 -20.417 -38.363 1.00 70.75 82 GLU A C 1
ATOM 636 O O . GLU A 1 82 ? 9.922 -19.537 -37.507 1.00 70.75 82 GLU A O 1
ATOM 641 N N . ILE A 1 83 ? 10.950 -21.105 -38.732 1.00 70.50 83 ILE A N 1
ATOM 642 C CA . ILE A 1 83 ? 12.289 -20.862 -38.164 1.00 70.50 83 ILE A CA 1
ATOM 643 C C . ILE A 1 83 ? 12.751 -19.417 -38.443 1.00 70.50 83 ILE A C 1
ATOM 645 O O . ILE A 1 83 ? 13.391 -18.793 -37.597 1.00 70.50 83 ILE A O 1
ATOM 649 N N . ARG A 1 84 ? 12.393 -18.840 -39.601 1.00 62.66 84 ARG A N 1
ATOM 650 C CA . ARG A 1 84 ? 12.664 -17.425 -39.922 1.00 62.66 84 ARG A CA 1
ATOM 651 C C . ARG A 1 84 ? 11.781 -16.453 -39.137 1.00 62.66 84 ARG A C 1
ATOM 653 O O . ARG A 1 84 ? 12.277 -15.394 -38.765 1.00 62.66 84 ARG A O 1
ATOM 660 N N . GLN A 1 85 ? 10.519 -16.787 -38.869 1.00 68.00 85 GLN A N 1
ATOM 661 C CA . GLN A 1 85 ? 9.639 -15.970 -38.027 1.00 68.00 85 GLN A CA 1
ATOM 662 C C . GLN A 1 85 ? 10.126 -15.954 -36.574 1.00 68.00 85 GLN A C 1
ATOM 664 O O . GLN A 1 85 ? 10.318 -14.871 -36.029 1.00 68.00 85 GLN A O 1
ATOM 669 N N . LEU A 1 86 ? 10.458 -17.117 -36.001 1.00 66.19 86 LEU A N 1
ATOM 670 C CA . LEU A 1 86 ? 11.077 -17.214 -34.674 1.00 66.19 86 LEU A CA 1
ATOM 671 C C . LEU A 1 86 ? 12.409 -16.455 -34.597 1.00 66.19 86 LEU A C 1
ATOM 673 O O . LEU A 1 86 ? 12.668 -15.776 -33.608 1.00 66.19 86 LEU A O 1
ATOM 677 N N . LEU A 1 87 ? 13.244 -16.497 -35.643 1.00 59.06 87 LEU A N 1
ATOM 678 C CA . LEU A 1 87 ? 14.459 -15.676 -35.694 1.00 59.06 87 LEU A CA 1
ATOM 679 C C . LEU A 1 87 ? 14.152 -14.172 -35.736 1.00 59.06 87 LEU A C 1
ATOM 681 O O . LEU A 1 87 ? 14.821 -13.415 -35.041 1.00 59.06 87 LEU A O 1
ATOM 685 N N . HIS A 1 88 ? 13.141 -13.722 -36.485 1.00 63.50 88 HIS A N 1
ATOM 686 C CA . HIS A 1 88 ? 12.730 -12.312 -36.485 1.00 63.50 88 HIS A CA 1
ATOM 687 C C . HIS A 1 88 ? 12.154 -11.854 -35.135 1.00 63.50 88 HIS A C 1
ATOM 689 O O . HIS A 1 88 ? 12.412 -10.725 -34.721 1.00 63.50 88 HIS A O 1
ATOM 695 N N . GLU A 1 89 ? 11.418 -12.722 -34.441 1.00 67.56 89 GLU A N 1
ATOM 696 C CA . GLU A 1 89 ? 10.858 -12.459 -33.112 1.00 67.56 89 GLU A CA 1
ATOM 697 C C . GLU A 1 89 ? 11.952 -12.412 -32.028 1.00 67.56 89 GLU A C 1
ATOM 699 O O . GLU A 1 89 ? 11.980 -11.493 -31.212 1.00 67.56 89 GLU A O 1
ATOM 704 N N . ILE A 1 90 ? 12.915 -13.341 -32.067 1.00 62.28 90 ILE A N 1
ATOM 705 C CA . ILE A 1 90 ? 14.028 -13.428 -31.104 1.00 62.28 90 ILE A CA 1
ATOM 706 C C . ILE A 1 90 ? 15.093 -12.342 -31.338 1.00 62.28 90 ILE A C 1
ATOM 708 O O . ILE A 1 90 ? 15.679 -11.850 -30.373 1.00 62.28 90 ILE A O 1
ATOM 712 N N . VAL A 1 91 ? 15.358 -11.950 -32.591 1.00 55.22 91 VAL A N 1
ATOM 713 C CA . VAL A 1 91 ? 16.337 -10.891 -32.921 1.00 55.22 91 VAL A CA 1
ATOM 714 C C . VAL A 1 91 ? 15.818 -9.492 -32.563 1.00 55.22 91 VAL A C 1
ATOM 716 O O . VAL A 1 91 ? 16.626 -8.576 -32.422 1.00 55.22 91 VAL A O 1
ATOM 719 N N . GLY A 1 92 ? 14.507 -9.335 -32.334 1.00 45.03 92 GLY A N 1
ATOM 720 C CA . GLY A 1 92 ? 13.971 -8.306 -31.438 1.00 45.03 92 GLY A CA 1
ATOM 721 C C . GLY A 1 92 ? 14.459 -6.884 -31.713 1.00 45.03 92 GLY A C 1
ATOM 722 O O . GLY A 1 92 ? 14.917 -6.207 -30.794 1.00 45.03 92 GLY A O 1
ATOM 723 N N . ILE A 1 93 ? 14.381 -6.423 -32.968 1.00 46.00 93 ILE A N 1
ATOM 724 C CA . ILE A 1 93 ? 14.692 -5.029 -33.319 1.00 46.00 93 ILE A CA 1
ATOM 725 C C . ILE A 1 93 ? 13.557 -4.138 -32.800 1.00 46.00 93 ILE A C 1
ATOM 727 O O . ILE A 1 93 ? 12.655 -3.737 -33.540 1.00 46.00 93 ILE A O 1
ATOM 731 N N . GLU A 1 94 ? 13.601 -3.844 -31.501 1.00 42.75 94 GLU A N 1
ATOM 732 C CA . GLU A 1 94 ? 12.766 -2.836 -30.865 1.00 42.75 94 GLU A CA 1
ATOM 733 C C . GLU A 1 94 ? 13.017 -1.491 -31.555 1.00 42.75 94 GLU A C 1
ATOM 735 O O . GLU A 1 94 ? 14.061 -0.856 -31.383 1.00 42.75 94 GLU A O 1
ATOM 740 N N . GLN A 1 95 ? 12.047 -1.030 -32.348 1.00 42.62 95 GLN A N 1
ATOM 741 C CA . GLN A 1 95 ? 12.019 0.370 -32.751 1.00 42.62 95 GLN A CA 1
ATOM 742 C C . GLN A 1 95 ? 11.882 1.201 -31.478 1.00 42.62 95 GLN A C 1
ATOM 744 O O . GLN A 1 95 ? 10.841 1.147 -30.824 1.00 42.62 95 GLN A O 1
ATOM 749 N N . VAL A 1 96 ? 12.937 1.944 -31.130 1.00 39.62 96 VAL A N 1
ATOM 750 C CA . VAL A 1 96 ? 13.016 2.744 -29.902 1.00 39.62 96 VAL A CA 1
ATOM 751 C C . VAL A 1 96 ? 11.844 3.723 -29.853 1.00 39.62 96 VAL A C 1
ATOM 753 O O . VAL A 1 96 ? 11.850 4.788 -30.476 1.00 39.62 96 VAL A O 1
ATOM 756 N N . SER A 1 97 ? 10.802 3.344 -29.114 1.00 38.31 97 SER A N 1
ATOM 757 C CA . SER A 1 97 ? 9.591 4.135 -28.973 1.00 38.31 97 SER A CA 1
ATOM 758 C C . SER A 1 97 ? 9.891 5.314 -28.057 1.00 38.31 97 SER A C 1
ATOM 760 O O . SER A 1 97 ? 9.904 5.160 -26.836 1.00 38.31 97 SER A O 1
ATOM 762 N N . ASN A 1 98 ? 10.155 6.479 -28.652 1.00 37.09 98 ASN A N 1
ATOM 763 C CA . ASN A 1 98 ? 10.493 7.711 -27.940 1.00 37.09 98 ASN A CA 1
ATOM 764 C C . ASN A 1 98 ? 9.485 8.023 -26.818 1.00 37.09 98 ASN A C 1
ATOM 766 O O . ASN A 1 98 ? 8.405 8.565 -27.063 1.00 37.09 98 ASN A O 1
ATOM 770 N N . THR A 1 99 ? 9.856 7.715 -25.576 1.00 38.12 99 THR A N 1
ATOM 771 C CA . THR A 1 99 ? 9.142 8.164 -24.382 1.00 38.12 99 THR A CA 1
ATOM 772 C C . THR A 1 99 ? 9.443 9.647 -24.162 1.00 38.12 99 THR A C 1
ATOM 774 O O . THR A 1 99 ? 10.616 9.993 -24.008 1.00 38.12 99 THR A O 1
ATOM 777 N N . PRO A 1 100 ? 8.438 10.541 -24.134 1.00 44.09 100 PRO A N 1
ATOM 778 C CA . PRO A 1 100 ? 8.678 11.948 -23.849 1.00 44.09 100 PRO A CA 1
ATOM 779 C C . PRO A 1 100 ? 9.020 12.116 -22.366 1.00 44.09 100 PRO A C 1
ATOM 781 O O . PRO A 1 100 ? 8.161 11.922 -21.505 1.00 44.09 100 PRO A O 1
ATOM 784 N N . ASP A 1 101 ? 10.270 12.468 -22.074 1.00 37.97 101 ASP A N 1
ATOM 785 C CA . ASP A 1 101 ? 10.708 12.792 -20.716 1.00 37.97 101 ASP A CA 1
ATOM 786 C C . ASP A 1 101 ? 10.086 14.125 -20.253 1.00 37.97 101 ASP A C 1
ATOM 788 O O . ASP A 1 101 ? 9.977 15.083 -21.025 1.00 37.97 101 ASP A O 1
ATOM 792 N N . ILE A 1 102 ? 9.625 14.183 -19.001 1.00 47.94 102 ILE A N 1
ATOM 793 C CA . ILE A 1 102 ? 8.773 15.266 -18.488 1.00 47.94 102 ILE A CA 1
ATOM 794 C C . ILE A 1 102 ? 9.501 16.045 -17.392 1.00 47.94 102 ILE A C 1
ATOM 796 O O . ILE A 1 102 ? 9.144 15.947 -16.220 1.00 47.94 102 ILE A O 1
ATOM 800 N N . HIS A 1 103 ? 10.455 16.906 -17.764 1.00 42.69 103 HIS A N 1
ATOM 801 C CA . HIS A 1 103 ? 10.876 18.007 -16.891 1.00 42.69 103 HIS A CA 1
ATOM 802 C C . HIS A 1 103 ? 11.376 19.265 -17.628 1.00 42.69 103 HIS A C 1
ATOM 804 O O . HIS A 1 103 ? 12.071 19.206 -18.633 1.00 42.69 103 HIS A O 1
ATOM 810 N N . ARG A 1 104 ? 11.054 20.420 -17.019 1.00 37.06 104 ARG A N 1
ATOM 811 C CA . ARG A 1 104 ? 11.529 21.796 -17.291 1.00 37.06 104 ARG A CA 1
ATOM 812 C C . ARG A 1 104 ? 11.260 22.393 -18.683 1.00 37.06 104 ARG A C 1
ATOM 814 O O . ARG A 1 104 ? 12.050 22.296 -19.614 1.00 37.06 104 ARG A O 1
ATOM 821 N N . LEU A 1 105 ? 10.208 23.212 -18.723 1.00 43.91 105 LEU A N 1
ATOM 822 C CA . LEU A 1 105 ? 9.977 24.225 -19.753 1.00 43.91 105 LEU A CA 1
ATOM 823 C C . LEU A 1 105 ? 11.116 25.267 -19.795 1.00 43.91 105 LEU A C 1
ATOM 825 O O . LEU A 1 105 ? 11.387 25.941 -18.800 1.00 43.91 105 LEU A O 1
ATOM 829 N N . LYS A 1 106 ? 11.692 25.475 -20.981 1.00 42.25 106 LYS A N 1
ATOM 830 C CA . LYS A 1 106 ? 12.219 26.767 -21.452 1.00 42.25 106 LYS A CA 1
ATOM 831 C C . LYS A 1 106 ? 11.762 26.954 -22.906 1.00 42.25 106 LYS A C 1
ATOM 833 O O . LYS A 1 106 ? 11.815 25.981 -23.659 1.00 42.25 106 LYS A O 1
ATOM 838 N N . PRO A 1 107 ? 11.312 28.149 -23.326 1.00 41.75 107 PRO A N 1
ATOM 839 C CA . PRO A 1 107 ? 10.899 28.372 -24.708 1.00 41.75 107 PRO A CA 1
ATOM 840 C C . PRO A 1 107 ? 12.109 28.356 -25.657 1.00 41.75 107 PRO A C 1
ATOM 842 O O . PRO A 1 107 ? 13.159 28.920 -25.348 1.00 41.75 107 PRO A O 1
ATOM 845 N N . LYS A 1 108 ? 11.942 27.740 -26.832 1.00 36.12 108 LYS A N 1
ATOM 846 C CA . LYS A 1 108 ? 12.834 27.875 -27.998 1.00 36.12 108 LYS A CA 1
ATOM 847 C C . LYS A 1 108 ? 12.038 28.510 -29.154 1.00 36.12 108 LYS A C 1
ATOM 849 O O . LYS A 1 108 ? 10.824 28.313 -29.201 1.00 36.12 108 LYS A O 1
ATOM 854 N N . PRO A 1 109 ? 12.677 29.286 -30.048 1.00 41.06 109 PRO A N 1
ATOM 855 C CA . PRO A 1 109 ? 11.967 30.115 -31.018 1.00 41.06 109 PRO A CA 1
ATOM 856 C C . PRO A 1 109 ? 11.385 29.316 -32.191 1.00 41.06 109 PRO A C 1
ATOM 858 O O . PRO A 1 109 ? 11.796 28.190 -32.477 1.00 41.06 109 PRO A O 1
ATOM 861 N N . VAL A 1 110 ? 10.429 29.944 -32.877 1.00 45.00 110 VAL A N 1
ATOM 862 C CA . VAL A 1 110 ? 9.704 29.407 -34.035 1.00 45.00 110 VAL A CA 1
ATOM 863 C C . VAL A 1 110 ? 10.650 29.149 -35.216 1.00 45.00 110 VAL A C 1
ATOM 865 O O . VAL A 1 110 ? 11.461 30.000 -35.570 1.00 45.00 110 VAL A O 1
ATOM 868 N N . GLN A 1 111 ? 10.502 27.986 -35.855 1.00 39.44 111 GLN A N 1
ATOM 869 C CA . GLN A 1 111 ? 11.081 27.660 -37.165 1.00 39.44 111 GLN A CA 1
ATOM 870 C C . GLN A 1 111 ? 9.993 27.800 -38.252 1.00 39.44 111 GLN A C 1
ATOM 872 O O . GLN A 1 111 ? 8.844 27.438 -37.988 1.00 39.44 111 GLN A O 1
ATOM 877 N N . PRO A 1 112 ? 10.307 28.335 -39.449 1.00 44.25 112 PRO A N 1
ATOM 878 C CA . PRO A 1 112 ? 9.309 28.677 -40.464 1.00 44.25 112 PRO A CA 1
ATOM 879 C C . PRO A 1 112 ? 8.770 27.470 -41.256 1.00 44.25 112 PRO A C 1
ATOM 881 O O . PRO A 1 112 ? 9.327 26.372 -41.246 1.00 44.25 112 PRO A O 1
ATOM 884 N N . ASN A 1 113 ? 7.666 27.698 -41.976 1.00 43.44 113 ASN A N 1
ATOM 885 C CA . ASN A 1 113 ? 6.928 26.673 -42.719 1.00 43.44 113 ASN A CA 1
ATOM 886 C C . ASN A 1 113 ? 7.761 25.967 -43.805 1.00 43.44 113 ASN A C 1
ATOM 888 O O . ASN A 1 113 ? 8.328 26.596 -44.697 1.00 43.44 113 ASN A O 1
ATOM 892 N N . ARG A 1 114 ? 7.725 24.630 -43.797 1.00 37.81 114 ARG A N 1
ATOM 893 C CA . ARG A 1 114 ? 8.333 23.771 -44.822 1.00 37.81 114 ARG A CA 1
ATOM 894 C C . ARG A 1 114 ? 7.417 23.676 -46.051 1.00 37.81 114 ARG A C 1
ATOM 896 O O . ARG A 1 114 ? 6.518 22.839 -46.093 1.00 37.81 114 ARG A O 1
ATOM 903 N N . VAL A 1 115 ? 7.626 24.556 -47.030 1.00 43.34 115 VAL A N 1
ATOM 904 C CA . VAL A 1 115 ? 6.797 24.657 -48.249 1.00 43.34 115 VAL A CA 1
ATOM 905 C C . VAL A 1 115 ? 6.894 23.395 -49.129 1.00 43.34 115 VAL A C 1
ATOM 907 O O . VAL A 1 115 ? 7.924 22.724 -49.189 1.00 43.34 115 VAL A O 1
ATOM 910 N N . SER A 1 116 ? 5.788 23.061 -49.802 1.00 46.59 116 SER A N 1
ATOM 911 C CA . SER A 1 116 ? 5.604 21.844 -50.604 1.00 46.59 116 SER A CA 1
ATOM 912 C C . SER A 1 116 ? 6.492 21.796 -51.857 1.00 46.59 116 SER A C 1
ATOM 914 O O . SER A 1 116 ? 6.314 22.579 -52.791 1.00 46.59 116 SER A O 1
ATOM 916 N N . VAL A 1 117 ? 7.393 20.812 -51.928 1.00 51.09 117 VAL A N 1
ATOM 917 C CA . VAL A 1 117 ? 8.260 20.552 -53.094 1.00 51.09 117 VAL A CA 1
ATOM 918 C C . VAL A 1 117 ? 7.485 19.779 -54.174 1.00 51.09 117 VAL A C 1
ATOM 920 O O . VAL A 1 117 ? 7.731 18.600 -54.416 1.00 51.09 117 VAL A O 1
ATOM 923 N N . LYS A 1 118 ? 6.490 20.431 -54.793 1.00 49.03 118 LYS A N 1
ATOM 924 C CA . LYS A 1 118 ? 5.654 19.851 -55.870 1.00 49.03 118 LYS A CA 1
ATOM 925 C C . LYS A 1 118 ? 5.522 20.712 -57.135 1.00 49.03 118 LYS A C 1
ATOM 927 O O . LYS A 1 118 ? 4.845 20.300 -58.067 1.00 49.03 118 LYS A O 1
ATOM 932 N N . THR A 1 119 ? 6.163 21.878 -57.190 1.00 52.62 119 THR A N 1
ATOM 933 C CA . THR A 1 119 ? 6.080 22.812 -58.331 1.00 52.62 119 THR A CA 1
ATOM 934 C C . THR A 1 119 ? 7.227 22.679 -59.340 1.00 52.62 119 THR A C 1
ATOM 936 O O . THR A 1 119 ? 7.071 23.077 -60.488 1.00 52.62 119 THR A O 1
ATOM 939 N N . SER A 1 120 ? 8.373 22.109 -58.951 1.00 53.66 120 SER A N 1
ATOM 940 C CA . SER A 1 120 ? 9.611 22.142 -59.752 1.00 53.66 120 SER A CA 1
ATOM 941 C C . SER A 1 120 ? 9.662 21.164 -60.934 1.00 53.66 120 SER A C 1
ATOM 943 O O . SER A 1 120 ? 10.469 21.350 -61.847 1.00 53.66 120 SER A O 1
ATOM 945 N N . THR A 1 121 ? 8.825 20.125 -60.948 1.00 56.53 121 THR A N 1
ATOM 946 C CA . THR A 1 121 ? 8.718 19.184 -62.076 1.00 56.53 121 THR A CA 1
ATOM 947 C C . THR A 1 121 ? 7.964 19.793 -63.253 1.00 56.53 121 THR A C 1
ATOM 949 O O . THR A 1 121 ? 8.428 19.672 -64.385 1.00 56.53 121 THR A O 1
ATOM 952 N N . THR A 1 122 ? 6.867 20.511 -63.001 1.00 59.69 122 THR A N 1
ATOM 953 C CA . THR A 1 122 ? 6.072 21.183 -64.040 1.00 59.69 122 THR A CA 1
ATOM 954 C C . THR A 1 122 ? 6.882 22.270 -64.747 1.00 59.69 122 THR A C 1
ATOM 956 O O . THR A 1 122 ? 6.935 22.283 -65.973 1.00 59.69 122 THR A O 1
ATOM 959 N N . THR A 1 123 ? 7.616 23.111 -64.004 1.00 64.44 123 THR A N 1
ATOM 960 C CA . THR A 1 123 ? 8.478 24.157 -64.600 1.00 64.44 123 THR A CA 1
ATOM 961 C C . THR A 1 123 ? 9.629 23.583 -65.433 1.00 64.44 123 THR A C 1
ATOM 963 O O . THR A 1 123 ? 10.101 24.223 -66.367 1.00 64.44 123 THR A O 1
ATOM 966 N N . ARG A 1 124 ? 10.099 22.364 -65.123 1.00 69.31 124 ARG A N 1
ATOM 967 C CA . ARG A 1 124 ? 11.100 21.668 -65.949 1.00 69.31 124 ARG A CA 1
ATOM 968 C C . ARG A 1 124 ? 10.518 21.114 -67.247 1.00 69.31 124 ARG A C 1
ATOM 970 O O . ARG A 1 124 ? 11.261 21.004 -68.217 1.00 69.31 124 ARG A O 1
ATOM 977 N N . GLN A 1 125 ? 9.232 20.766 -67.277 1.00 74.38 125 GLN A N 1
ATOM 978 C CA . GLN A 1 125 ? 8.571 20.288 -68.492 1.00 74.38 125 GLN A CA 1
ATOM 979 C C . GLN A 1 125 ? 8.274 21.439 -69.463 1.00 74.38 125 GLN A C 1
ATOM 981 O O . GLN A 1 125 ? 8.588 21.297 -70.642 1.00 74.38 125 GLN A O 1
ATOM 986 N N . THR A 1 126 ? 7.801 22.596 -68.983 1.00 76.62 126 THR A N 1
ATOM 987 C CA . THR A 1 126 ? 7.588 23.782 -69.840 1.00 76.62 126 THR A CA 1
ATOM 988 C C . THR A 1 126 ? 8.901 24.278 -70.456 1.00 76.62 126 THR A C 1
ATOM 990 O O . THR A 1 126 ? 9.007 24.354 -71.677 1.00 76.62 126 THR A O 1
ATOM 993 N N . LEU A 1 127 ? 9.958 24.456 -69.651 1.00 79.88 127 LEU A N 1
ATOM 994 C CA . LEU A 1 127 ? 11.295 24.833 -70.144 1.00 79.88 127 LEU A CA 1
ATOM 995 C C . LEU A 1 127 ? 11.907 23.811 -71.121 1.00 79.88 127 LEU A C 1
ATOM 997 O O . LEU A 1 127 ? 12.743 24.170 -71.951 1.00 79.88 127 LEU A O 1
ATOM 1001 N N . ALA A 1 128 ? 11.535 22.531 -71.033 1.00 79.62 128 ALA A N 1
ATOM 1002 C CA . ALA A 1 128 ? 11.969 21.511 -71.990 1.00 79.62 128 ALA A CA 1
ATOM 1003 C C . ALA A 1 128 ? 11.180 21.557 -73.312 1.00 79.62 128 ALA A C 1
ATOM 1005 O O . ALA A 1 128 ? 11.687 21.088 -74.332 1.00 79.62 128 ALA A O 1
ATOM 1006 N N . GLN A 1 129 ? 9.968 22.114 -73.300 1.00 84.38 129 GLN A N 1
ATOM 1007 C CA . GLN A 1 129 ? 9.121 22.297 -74.474 1.00 84.38 129 GLN A CA 1
ATOM 1008 C C . GLN A 1 129 ? 9.492 23.579 -75.236 1.00 84.38 129 GLN A C 1
ATOM 1010 O O . GLN A 1 129 ? 9.816 23.494 -76.419 1.00 84.38 129 GLN A O 1
ATOM 1015 N N . GLU A 1 130 ? 9.623 24.715 -74.545 1.00 83.75 130 GLU A N 1
ATOM 1016 C CA . GLU A 1 130 ? 10.110 25.990 -75.108 1.00 83.75 130 GLU A CA 1
ATOM 1017 C C . GLU A 1 130 ? 11.449 25.812 -75.851 1.00 83.75 130 GLU A C 1
ATOM 1019 O O . GLU A 1 130 ? 11.636 26.279 -76.974 1.00 83.75 130 GLU A O 1
ATOM 1024 N N . ARG A 1 131 ? 12.382 25.043 -75.270 1.00 84.69 131 ARG A N 1
ATOM 1025 C CA . ARG A 1 131 ? 13.681 24.727 -75.895 1.00 84.69 131 ARG A CA 1
ATOM 1026 C C . ARG A 1 131 ? 13.570 23.911 -77.187 1.00 84.69 131 ARG A C 1
ATOM 1028 O O . ARG A 1 131 ? 14.462 24.007 -78.027 1.00 84.69 131 ARG A O 1
ATOM 1035 N N . ARG A 1 132 ? 12.514 23.108 -77.363 1.00 84.62 132 ARG A N 1
ATOM 1036 C CA . ARG A 1 132 ? 12.255 22.367 -78.613 1.00 84.62 132 ARG A CA 1
ATOM 1037 C C . ARG A 1 132 ? 11.671 23.284 -79.682 1.00 84.62 132 ARG A C 1
ATOM 1039 O O . ARG A 1 132 ? 12.065 23.176 -80.838 1.00 84.62 132 ARG A O 1
ATOM 1046 N N . GLU A 1 133 ? 10.792 24.199 -79.290 1.00 85.81 133 GLU A N 1
ATOM 1047 C CA . GLU A 1 133 ? 10.170 25.179 -80.186 1.00 85.81 133 GLU A CA 1
ATOM 1048 C C . GLU A 1 133 ? 11.210 26.189 -80.705 1.00 85.81 133 GLU A C 1
ATOM 1050 O O . GLU A 1 133 ? 11.321 26.386 -81.915 1.00 85.81 133 GLU A O 1
ATOM 1055 N N . ILE A 1 134 ? 12.090 26.706 -79.837 1.00 81.44 134 ILE A N 1
ATOM 1056 C CA . ILE A 1 134 ? 13.236 27.548 -80.237 1.00 81.44 134 ILE A CA 1
ATOM 1057 C C . ILE A 1 134 ? 14.164 26.803 -81.216 1.00 81.44 134 ILE A C 1
ATOM 1059 O O . ILE A 1 134 ? 14.562 27.362 -82.239 1.00 81.44 134 ILE A O 1
ATOM 1063 N N . ALA A 1 135 ? 14.470 25.527 -80.957 1.00 79.50 135 ALA A N 1
ATOM 1064 C CA . ALA A 1 135 ? 15.299 24.714 -81.851 1.00 79.50 135 ALA A CA 1
ATOM 1065 C C . ALA A 1 135 ? 14.618 24.396 -83.201 1.00 79.50 135 ALA A C 1
ATOM 1067 O O . ALA A 1 135 ? 15.307 24.195 -84.204 1.00 79.50 135 ALA A O 1
ATOM 1068 N N . ALA A 1 136 ? 13.282 24.360 -83.255 1.00 77.88 136 ALA A N 1
ATOM 1069 C CA . ALA A 1 136 ? 12.529 24.218 -84.500 1.00 77.88 136 ALA A CA 1
ATOM 1070 C C . ALA A 1 136 ? 12.553 25.517 -85.326 1.00 77.88 136 ALA A C 1
ATOM 1072 O O . ALA A 1 136 ? 12.835 25.473 -86.524 1.00 77.88 136 ALA A O 1
ATOM 1073 N N . LEU A 1 137 ? 12.353 26.673 -84.684 1.00 77.00 137 LEU A N 1
ATOM 1074 C CA . LEU A 1 137 ? 12.447 27.988 -85.330 1.00 77.00 137 LEU A CA 1
ATOM 1075 C C . LEU A 1 137 ? 13.855 28.249 -85.892 1.00 77.00 137 LEU A C 1
ATOM 1077 O O . LEU A 1 137 ? 13.992 28.680 -87.037 1.00 77.00 137 LEU A O 1
ATOM 1081 N N . GLN A 1 138 ? 14.909 27.894 -85.148 1.00 73.81 138 GLN A N 1
ATOM 1082 C CA . GLN A 1 138 ? 16.289 27.993 -85.640 1.00 73.81 138 GLN A CA 1
ATOM 1083 C C . GLN A 1 138 ? 16.557 27.113 -86.873 1.00 73.81 138 GLN A C 1
ATOM 1085 O O . GLN A 1 138 ? 17.318 27.522 -87.744 1.00 73.81 138 GLN A O 1
ATOM 1090 N N . LYS A 1 139 ? 15.911 25.944 -87.005 1.00 72.50 139 LYS A N 1
ATOM 1091 C CA . LYS A 1 139 ? 16.032 25.104 -88.212 1.00 72.50 139 LYS A CA 1
ATOM 1092 C C . LYS A 1 139 ? 15.346 25.701 -89.440 1.00 72.50 139 LYS A C 1
ATOM 1094 O O . LYS A 1 139 ? 15.863 25.541 -90.542 1.00 72.50 139 LYS A O 1
ATOM 1099 N N . LEU A 1 140 ? 14.218 26.393 -89.268 1.00 65.25 140 LEU A N 1
ATOM 1100 C CA . LEU A 1 140 ? 13.540 27.088 -90.371 1.00 65.25 140 LEU A CA 1
ATOM 1101 C C . LEU A 1 140 ? 14.356 28.289 -90.872 1.00 65.25 140 LEU A C 1
ATOM 1103 O O . LEU A 1 140 ? 14.356 28.575 -92.064 1.00 65.25 140 LEU A O 1
ATOM 1107 N N . SER A 1 141 ? 15.123 28.932 -89.988 1.00 57.41 141 SER A N 1
ATOM 1108 C CA . SER A 1 141 ? 15.981 30.079 -90.319 1.00 57.41 141 SER A CA 1
ATOM 1109 C C . SER A 1 141 ? 17.236 29.746 -91.151 1.00 57.41 141 SER A C 1
ATOM 1111 O O . SER A 1 141 ? 17.985 30.665 -91.479 1.00 57.41 141 SER A O 1
ATOM 1113 N N . ILE A 1 142 ? 17.515 28.468 -91.449 1.00 54.56 142 ILE A N 1
ATOM 1114 C CA . ILE A 1 142 ? 18.790 28.010 -92.045 1.00 54.56 142 ILE A CA 1
ATOM 1115 C C . ILE A 1 142 ? 18.609 27.451 -93.478 1.00 54.56 142 ILE A C 1
ATOM 1117 O O . ILE A 1 142 ? 19.584 27.064 -94.119 1.00 54.56 142 ILE A O 1
ATOM 1121 N N . GLN A 1 143 ? 17.391 27.444 -94.040 1.00 47.06 143 GLN A N 1
ATOM 1122 C CA . GLN A 1 143 ? 17.200 27.069 -95.451 1.00 47.06 143 GLN A CA 1
ATOM 1123 C C . GLN A 1 143 ? 17.602 28.196 -96.420 1.00 47.06 143 GLN A C 1
ATOM 1125 O O . GLN A 1 143 ? 17.324 29.372 -96.202 1.00 47.06 143 GLN A O 1
ATOM 1130 N N . GLU A 1 144 ? 18.304 27.799 -97.482 1.00 43.19 144 GLU A N 1
ATOM 1131 C CA . GLU A 1 144 ? 19.149 28.655 -98.321 1.00 43.19 144 GLU A CA 1
ATOM 1132 C C . GLU A 1 144 ? 18.388 29.660 -99.214 1.00 43.19 144 GLU A C 1
ATOM 1134 O O . GLU A 1 144 ? 17.294 29.360 -99.708 1.00 43.19 144 GLU A O 1
ATOM 1139 N N . PRO A 1 145 ? 18.998 30.816 -99.551 1.00 44.59 145 PRO A N 1
ATOM 1140 C CA . PRO A 1 145 ? 18.494 31.688 -100.607 1.00 44.59 145 PRO A CA 1
ATOM 1141 C C . PRO A 1 145 ? 18.644 31.027 -101.989 1.00 44.59 145 PRO A C 1
ATOM 1143 O O . PRO A 1 145 ? 19.741 30.666 -102.423 1.00 44.59 145 PRO A O 1
ATOM 1146 N N . ARG A 1 146 ? 17.531 30.903 -102.720 1.00 41.84 146 ARG A N 1
ATOM 1147 C CA . ARG A 1 146 ? 17.507 30.344 -104.083 1.00 41.84 146 ARG A CA 1
ATOM 1148 C C . ARG A 1 146 ? 18.301 31.217 -105.063 1.00 41.84 146 ARG A C 1
ATOM 1150 O O . ARG A 1 146 ? 18.128 32.433 -105.104 1.00 41.84 146 ARG A O 1
ATOM 1157 N N . ARG A 1 147 ? 19.116 30.583 -105.914 1.00 42.12 147 ARG A N 1
ATOM 1158 C CA . ARG A 1 147 ? 19.849 31.257 -107.001 1.00 42.12 147 ARG A CA 1
ATOM 1159 C C . ARG A 1 147 ? 18.886 31.757 -108.085 1.00 42.12 147 ARG A C 1
ATOM 1161 O O . ARG A 1 147 ? 18.070 30.984 -108.580 1.00 42.12 147 ARG A O 1
ATOM 1168 N N . ILE A 1 148 ? 19.037 33.017 -108.491 1.00 42.12 148 ILE A N 1
ATOM 1169 C CA . ILE A 1 148 ? 18.319 33.618 -109.626 1.00 42.12 148 ILE A CA 1
ATOM 1170 C C . ILE A 1 148 ? 19.110 33.336 -110.919 1.00 42.12 148 ILE A C 1
ATOM 1172 O O . ILE A 1 148 ? 20.284 33.705 -110.982 1.00 42.12 148 ILE A O 1
ATOM 1176 N N . PRO A 1 149 ? 18.520 32.708 -111.954 1.00 42.78 149 PRO A N 1
ATOM 1177 C CA . PRO A 1 149 ? 19.186 32.502 -113.237 1.00 42.78 149 PRO A CA 1
ATOM 1178 C C . PRO A 1 149 ? 18.992 33.708 -114.171 1.00 42.78 149 PRO A C 1
ATOM 1180 O O . PRO A 1 149 ? 17.915 33.918 -114.724 1.00 42.78 149 PRO A O 1
ATOM 1183 N N . THR A 1 150 ? 20.049 34.488 -114.398 1.00 41.09 150 THR A N 1
ATOM 1184 C CA . THR A 1 150 ? 20.058 35.578 -115.384 1.00 41.09 150 THR A CA 1
ATOM 1185 C C . THR A 1 150 ? 20.438 35.072 -116.781 1.00 41.09 150 THR A C 1
ATOM 1187 O O . THR A 1 150 ? 21.593 34.744 -117.048 1.00 41.09 150 THR A O 1
ATOM 1190 N N . LYS A 1 151 ? 19.474 35.055 -117.711 1.00 39.59 151 LYS A N 1
ATOM 1191 C CA . LYS A 1 151 ? 19.725 34.982 -119.162 1.00 39.59 151 LYS A CA 1
ATOM 1192 C C . LYS A 1 151 ? 18.752 35.888 -119.914 1.00 39.59 151 LYS A C 1
ATOM 1194 O O . LYS A 1 151 ? 17.549 35.659 -119.877 1.00 39.59 151 LYS A O 1
ATOM 1199 N N . ALA A 1 152 ? 19.288 36.888 -120.610 1.00 37.59 152 ALA A N 1
ATOM 1200 C CA . ALA A 1 152 ? 18.548 37.683 -121.586 1.00 37.59 152 ALA A CA 1
ATOM 1201 C C . ALA A 1 152 ? 18.625 37.020 -122.981 1.00 37.59 152 ALA A C 1
ATOM 1203 O O . ALA A 1 152 ? 19.652 36.407 -123.291 1.00 37.59 152 ALA A O 1
ATOM 1204 N N . PRO A 1 153 ? 17.578 37.120 -123.820 1.00 46.16 153 PRO A N 1
ATOM 1205 C CA . PRO A 1 153 ? 17.614 36.650 -125.203 1.00 46.16 153 PRO A CA 1
ATOM 1206 C C . PRO A 1 153 ? 18.318 37.663 -126.134 1.00 46.16 153 PRO A C 1
ATOM 1208 O O . PRO A 1 153 ? 18.295 38.863 -125.854 1.00 46.16 153 PRO A O 1
ATOM 1211 N N . PRO A 1 154 ? 18.922 37.214 -127.250 1.00 44.88 154 PRO A N 1
ATOM 1212 C CA . PRO A 1 154 ? 19.489 38.103 -128.261 1.00 44.88 154 PRO A CA 1
ATOM 1213 C C . PRO A 1 154 ? 18.398 38.735 -129.139 1.00 44.88 154 PRO A C 1
ATOM 1215 O O . PRO A 1 154 ? 17.367 38.122 -129.411 1.00 44.88 154 PRO A O 1
ATOM 1218 N N . ILE A 1 155 ? 18.655 39.951 -129.623 1.00 38.44 155 ILE A N 1
ATOM 1219 C CA . ILE A 1 155 ? 17.802 40.649 -130.593 1.00 38.44 155 ILE A CA 1
ATOM 1220 C C . ILE A 1 155 ? 18.243 40.242 -132.003 1.00 38.44 155 ILE A C 1
ATOM 1222 O O . ILE A 1 155 ? 19.399 40.456 -132.364 1.00 38.44 155 ILE A O 1
ATOM 1226 N N . HIS A 1 156 ? 17.327 39.692 -132.802 1.00 38.94 156 HIS A N 1
ATOM 1227 C CA . HIS A 1 156 ? 17.527 39.487 -134.238 1.00 38.94 156 HIS A CA 1
ATOM 1228 C C . HIS A 1 156 ? 16.739 40.557 -134.998 1.00 38.94 156 HIS A C 1
ATOM 1230 O O . HIS A 1 156 ? 15.538 40.710 -134.780 1.00 38.94 156 HIS A O 1
ATOM 1236 N N . ASN A 1 157 ? 17.407 41.301 -135.879 1.00 38.53 157 ASN A N 1
ATOM 1237 C CA . ASN A 1 157 ? 16.730 42.212 -136.800 1.00 38.53 157 ASN A CA 1
ATOM 1238 C C . ASN A 1 157 ? 16.196 41.417 -137.993 1.00 38.53 157 ASN A C 1
ATOM 1240 O O . ASN A 1 157 ? 16.945 40.635 -138.571 1.00 38.53 157 ASN A O 1
ATOM 1244 N N . GLU A 1 158 ? 14.954 41.676 -138.399 1.00 37.69 158 GLU A N 1
ATOM 1245 C CA . GLU A 1 158 ? 14.458 41.409 -139.754 1.00 37.69 158 GLU A CA 1
ATOM 1246 C C . GLU A 1 158 ? 13.227 42.288 -140.041 1.00 37.69 158 GLU A C 1
ATOM 1248 O O . GLU A 1 158 ? 12.445 42.612 -139.144 1.00 37.69 158 GLU A O 1
ATOM 1253 N N . SER A 1 159 ? 13.096 42.770 -141.278 1.00 51.53 159 SER A N 1
ATOM 1254 C CA . SER A 1 159 ? 12.208 43.882 -141.640 1.00 51.53 159 SER A CA 1
ATOM 1255 C C . SER A 1 159 ? 10.834 43.417 -142.140 1.00 51.53 159 SER A C 1
ATOM 1257 O O . SER A 1 159 ? 10.618 43.218 -143.335 1.00 51.53 159 SER A O 1
ATOM 1259 N N . VAL A 1 160 ? 9.870 43.308 -141.222 1.00 44.66 160 VAL A N 1
ATOM 1260 C CA . VAL A 1 160 ? 8.477 42.924 -141.526 1.00 44.66 160 VAL A CA 1
ATOM 1261 C C . VAL A 1 160 ? 7.567 44.154 -141.684 1.00 44.66 160 VAL A C 1
ATOM 1263 O O . VAL A 1 160 ? 7.763 45.193 -141.050 1.00 44.66 160 VAL A O 1
ATOM 1266 N N . LYS A 1 161 ? 6.577 44.054 -142.580 1.00 52.84 161 LYS A N 1
ATOM 1267 C CA . LYS A 1 161 ? 5.664 45.145 -142.962 1.00 52.84 161 LYS A CA 1
ATOM 1268 C C . LYS A 1 161 ? 4.623 45.409 -141.861 1.00 52.84 161 LYS A C 1
ATOM 1270 O O . LYS A 1 161 ? 4.224 44.505 -141.135 1.00 52.84 161 LYS A O 1
ATOM 1275 N N . ARG A 1 162 ? 4.191 46.668 -141.717 1.00 49.88 162 ARG A N 1
ATOM 1276 C CA . ARG A 1 162 ? 3.478 47.158 -140.515 1.00 49.88 162 ARG A CA 1
ATOM 1277 C C . ARG A 1 162 ? 2.037 46.657 -140.327 1.00 49.88 162 ARG A C 1
ATOM 1279 O O . ARG A 1 162 ? 1.486 46.860 -139.251 1.00 49.88 162 ARG A O 1
ATOM 1286 N N . GLU A 1 163 ? 1.431 46.022 -141.325 1.00 53.72 163 GLU A N 1
ATOM 1287 C CA . GLU A 1 163 ? -0.010 45.711 -141.329 1.00 53.72 163 GLU A CA 1
ATOM 1288 C C . GLU A 1 163 ? -0.353 44.355 -140.684 1.00 53.72 163 GLU A C 1
ATOM 1290 O O . GLU A 1 163 ? -1.428 44.207 -140.103 1.00 53.72 163 GLU A O 1
ATOM 1295 N N . ASP A 1 164 ? 0.575 43.392 -140.683 1.00 55.53 164 ASP A N 1
ATOM 1296 C CA . ASP A 1 164 ? 0.368 42.076 -140.051 1.00 55.53 164 ASP A CA 1
ATOM 1297 C C . ASP A 1 164 ? 0.523 42.118 -138.519 1.00 55.53 164 ASP A C 1
ATOM 1299 O O . ASP A 1 164 ? -0.057 41.306 -137.795 1.00 55.53 164 ASP A O 1
ATOM 1303 N N . ILE A 1 165 ? 1.268 43.106 -138.007 1.00 56.59 165 ILE A N 1
ATOM 1304 C CA . ILE A 1 165 ? 1.550 43.277 -136.573 1.00 56.59 165 ILE A CA 1
ATOM 1305 C C . ILE A 1 165 ? 0.264 43.570 -135.785 1.00 56.59 165 ILE A C 1
ATOM 1307 O O . ILE A 1 165 ? 0.096 43.054 -134.682 1.00 56.59 165 ILE A O 1
ATOM 1311 N N . VAL A 1 166 ? -0.660 44.359 -136.348 1.00 60.12 166 VAL A N 1
ATOM 1312 C CA . VAL A 1 166 ? -1.900 44.767 -135.661 1.00 60.12 166 VAL A CA 1
ATOM 1313 C C . VAL A 1 166 ? -2.811 43.563 -135.409 1.00 60.12 166 VAL A C 1
ATOM 1315 O O . VAL A 1 166 ? -3.229 43.345 -134.277 1.00 60.12 166 VAL A O 1
ATOM 1318 N N . LYS A 1 167 ? -3.031 42.716 -136.422 1.00 65.06 167 LYS A N 1
ATOM 1319 C CA . LYS A 1 167 ? -3.910 41.535 -136.322 1.00 65.06 167 LYS A CA 1
ATOM 1320 C C . LYS A 1 167 ? -3.367 40.480 -135.351 1.00 65.06 167 LYS A C 1
ATOM 1322 O O . LYS A 1 167 ? -4.131 39.867 -134.608 1.00 65.06 167 LYS A O 1
ATOM 1327 N N . LEU A 1 168 ? -2.044 40.292 -135.320 1.00 64.69 168 LEU A N 1
ATOM 1328 C CA . LEU A 1 168 ? -1.382 39.442 -134.323 1.00 64.69 168 LEU A CA 1
ATOM 1329 C C . LEU A 1 168 ? -1.501 40.014 -132.902 1.00 64.69 168 LEU A C 1
ATOM 1331 O O . LEU A 1 168 ? -1.661 39.252 -131.948 1.00 64.69 168 LEU A O 1
ATOM 1335 N N . TRP A 1 169 ? -1.450 41.340 -132.754 1.00 69.88 169 TRP A N 1
ATOM 1336 C CA . TRP A 1 169 ? -1.627 42.002 -131.462 1.00 69.88 169 TRP A CA 1
ATOM 1337 C C . TRP A 1 169 ? -3.069 41.887 -130.956 1.00 69.88 169 TRP A C 1
ATOM 1339 O O . TRP A 1 169 ? -3.269 41.522 -129.802 1.00 69.88 169 TRP A O 1
ATOM 1349 N N . GLU A 1 170 ? -4.067 42.092 -131.819 1.00 71.81 170 GLU A N 1
ATOM 1350 C CA . GLU A 1 170 ? -5.488 41.897 -131.498 1.00 71.81 170 GLU A CA 1
ATOM 1351 C C . GLU A 1 170 ? -5.776 40.455 -131.049 1.00 71.81 170 GLU A C 1
ATOM 1353 O O . GLU A 1 170 ? -6.364 40.255 -129.987 1.00 71.81 170 GLU A O 1
ATOM 1358 N N . GLN A 1 171 ? -5.282 39.443 -131.777 1.00 73.94 171 GLN A N 1
ATOM 1359 C CA . GLN A 1 171 ? -5.432 38.040 -131.368 1.00 73.94 171 GLN A CA 1
ATOM 1360 C C . GLN A 1 171 ? -4.746 37.728 -130.028 1.00 73.94 171 GLN A C 1
ATOM 1362 O O . GLN A 1 171 ? -5.321 37.023 -129.197 1.00 73.94 171 GLN A O 1
ATOM 1367 N N . GLU A 1 172 ? -3.543 38.252 -129.776 1.00 73.38 172 GLU A N 1
ATOM 1368 C CA . GLU A 1 172 ? -2.853 38.054 -128.495 1.00 73.38 172 GLU A CA 1
ATOM 1369 C C . GLU A 1 172 ? -3.535 38.811 -127.341 1.00 73.38 172 GLU A C 1
ATOM 1371 O O . GLU A 1 172 ? -3.555 38.307 -126.218 1.00 73.38 172 GLU A O 1
ATOM 1376 N N . VAL A 1 173 ? -4.153 39.969 -127.597 1.00 74.88 173 VAL A N 1
ATOM 1377 C CA . VAL A 1 173 ? -4.986 40.687 -126.618 1.00 74.88 173 VAL A CA 1
ATOM 1378 C C . VAL A 1 173 ? -6.256 39.895 -126.302 1.00 74.88 173 VAL A C 1
ATOM 1380 O O . VAL A 1 173 ? -6.525 39.659 -125.125 1.00 74.88 173 VAL A O 1
ATOM 1383 N N . SER A 1 174 ? -6.986 39.383 -127.301 1.00 75.19 174 SER A N 1
ATOM 1384 C CA . SER A 1 174 ? -8.150 38.510 -127.067 1.00 75.19 174 SER A CA 1
ATOM 1385 C C . SER A 1 174 ? -7.775 37.235 -126.302 1.00 75.19 174 SER A C 1
ATOM 1387 O O . SER A 1 174 ? -8.469 36.846 -125.363 1.00 75.19 174 SER A O 1
ATOM 1389 N N . ARG A 1 175 ? -6.635 36.615 -126.636 1.00 75.75 175 ARG A N 1
ATOM 1390 C CA . ARG A 1 175 ? -6.115 35.431 -125.931 1.00 75.75 175 ARG A CA 1
ATOM 1391 C C . ARG A 1 175 ? -5.669 35.743 -124.497 1.00 75.75 175 ARG A C 1
ATOM 1393 O O . ARG A 1 175 ? -5.684 34.851 -123.651 1.00 75.75 175 ARG A O 1
ATOM 1400 N N . ARG A 1 176 ? -5.264 36.983 -124.202 1.00 74.19 176 ARG A N 1
ATOM 1401 C CA . ARG A 1 176 ? -4.963 37.448 -122.837 1.00 74.19 176 ARG A CA 1
ATOM 1402 C C . ARG A 1 176 ? -6.221 37.766 -122.042 1.00 74.19 176 ARG A C 1
ATOM 1404 O O . ARG A 1 176 ? -6.262 37.379 -120.882 1.00 74.19 176 ARG A O 1
ATOM 1411 N N . ALA A 1 177 ? -7.239 38.372 -122.653 1.00 74.00 177 ALA A N 1
ATOM 1412 C CA . ALA A 1 177 ? -8.543 38.577 -122.020 1.00 74.00 177 ALA A CA 1
ATOM 1413 C C . ALA A 1 177 ? -9.144 37.235 -121.570 1.00 74.00 177 ALA A C 1
ATOM 1415 O O . ALA A 1 177 ? -9.305 37.015 -120.377 1.00 74.00 177 ALA A O 1
ATOM 1416 N N . GLN A 1 178 ? -9.278 36.268 -122.487 1.00 75.88 178 GLN A N 1
ATOM 1417 C CA . GLN A 1 178 ? -9.790 34.924 -122.171 1.00 75.88 178 GLN A CA 1
ATOM 1418 C C . GLN A 1 178 ? -8.980 34.190 -121.086 1.00 75.88 178 GLN A C 1
ATOM 1420 O O . GLN A 1 178 ? -9.536 33.396 -120.328 1.00 75.88 178 GLN A O 1
ATOM 1425 N N . LYS A 1 179 ? -7.666 34.437 -120.995 1.00 76.00 179 LYS A N 1
ATOM 1426 C CA . LYS A 1 179 ? -6.828 33.896 -119.913 1.00 76.00 179 LYS A CA 1
ATOM 1427 C C . LYS A 1 179 ? -7.064 34.590 -118.579 1.00 76.00 179 LYS A C 1
ATOM 1429 O O . LYS A 1 179 ? -7.103 33.898 -117.572 1.00 76.00 179 LYS A O 1
ATOM 1434 N N . LEU A 1 180 ? -7.219 35.912 -118.568 1.00 76.00 180 LEU A N 1
ATOM 1435 C CA . LEU A 1 180 ? -7.535 36.669 -117.358 1.00 76.00 180 LEU A CA 1
ATOM 1436 C C . LEU A 1 180 ? -8.926 36.298 -116.835 1.00 76.00 180 LEU A C 1
ATOM 1438 O O . LEU A 1 180 ? -9.055 36.030 -115.648 1.00 76.00 180 LEU A O 1
ATOM 1442 N N . ASP A 1 181 ? -9.924 36.166 -117.710 1.00 75.94 181 ASP A N 1
ATOM 1443 C CA . ASP A 1 181 ? -11.271 35.716 -117.337 1.00 75.94 181 ASP A CA 1
ATOM 1444 C C . ASP A 1 181 ? -11.234 34.300 -116.728 1.00 75.94 181 ASP A C 1
ATOM 1446 O O . ASP A 1 181 ? -11.812 34.049 -115.670 1.00 75.94 181 ASP A O 1
ATOM 1450 N N . ALA A 1 182 ? -10.477 33.378 -117.338 1.00 77.25 182 ALA A N 1
ATOM 1451 C CA . ALA A 1 182 ? -10.270 32.035 -116.797 1.00 77.25 182 ALA A CA 1
ATOM 1452 C C . ALA A 1 182 ? -9.486 32.035 -115.467 1.00 77.25 182 ALA A C 1
ATOM 1454 O O . ALA A 1 182 ? -9.812 31.265 -114.564 1.00 77.25 182 ALA A O 1
ATOM 1455 N N . GLU A 1 183 ? -8.473 32.893 -115.307 1.00 77.75 183 GLU A N 1
ATOM 1456 C CA . GLU A 1 183 ? -7.735 33.043 -114.046 1.00 77.75 183 GLU A CA 1
ATOM 1457 C C . GLU A 1 183 ? -8.598 33.667 -112.939 1.00 77.75 183 GLU A C 1
ATOM 1459 O O . GLU A 1 183 ? -8.477 33.242 -111.790 1.00 77.75 183 GLU A O 1
ATOM 1464 N N . VAL A 1 184 ? -9.508 34.592 -113.268 1.00 81.06 184 VAL A N 1
ATOM 1465 C CA . VAL A 1 184 ? -10.493 35.167 -112.335 1.00 81.06 184 VAL A CA 1
ATOM 1466 C C . VAL A 1 184 ? -11.496 34.107 -111.881 1.00 81.06 184 VAL A C 1
ATOM 1468 O O . VAL A 1 184 ? -11.673 33.937 -110.677 1.00 81.06 184 VAL A O 1
ATOM 1471 N N . ILE A 1 185 ? -12.075 33.322 -112.796 1.00 81.25 185 ILE A N 1
ATOM 1472 C CA . ILE A 1 185 ? -12.994 32.223 -112.442 1.00 81.25 185 ILE A CA 1
ATOM 1473 C C . ILE A 1 185 ? -12.286 31.196 -111.541 1.00 81.25 185 ILE A C 1
ATOM 1475 O O . ILE A 1 185 ? -12.784 30.855 -110.467 1.00 81.25 185 ILE A O 1
ATOM 1479 N N . MET A 1 186 ? -11.073 30.770 -111.910 1.00 77.94 186 MET A N 1
ATOM 1480 C CA . MET A 1 186 ? -10.268 29.850 -111.094 1.00 77.94 186 MET A CA 1
ATOM 1481 C C . MET A 1 186 ? -9.806 30.468 -109.760 1.00 77.94 186 MET A C 1
ATOM 1483 O O . MET A 1 186 ? -9.480 29.727 -108.830 1.00 77.94 186 MET A O 1
ATOM 1487 N N . ALA A 1 187 ? -9.741 31.797 -109.639 1.00 78.19 187 ALA A N 1
ATOM 1488 C CA . ALA A 1 187 ? -9.472 32.487 -108.379 1.00 78.19 187 ALA A CA 1
ATOM 1489 C C . ALA A 1 187 ? -10.722 32.544 -107.489 1.00 78.19 187 ALA A C 1
ATOM 1491 O O . ALA A 1 187 ? -10.620 32.241 -106.301 1.00 78.19 187 ALA A O 1
ATOM 1492 N N . GLU A 1 188 ? -11.899 32.839 -108.046 1.00 82.00 188 GLU A N 1
ATOM 1493 C CA . GLU A 1 188 ? -13.171 32.785 -107.318 1.00 82.00 188 GLU A CA 1
ATOM 1494 C C . GLU A 1 188 ? -13.460 31.383 -106.774 1.00 82.00 188 GLU A C 1
ATOM 1496 O O . GLU A 1 188 ? -13.804 31.243 -105.601 1.00 82.00 188 GLU A O 1
ATOM 1501 N N . GLU A 1 189 ? -13.266 30.330 -107.573 1.00 81.56 189 GLU A N 1
ATOM 1502 C CA . GLU A 1 189 ? -13.430 28.949 -107.101 1.00 81.56 189 GLU A CA 1
ATOM 1503 C C . GLU A 1 189 ? -12.472 28.615 -105.949 1.00 81.56 189 GLU A C 1
ATOM 1505 O O . GLU A 1 189 ? -12.864 27.951 -104.989 1.00 81.56 189 GLU A O 1
ATOM 1510 N N . ARG A 1 190 ? -11.233 29.129 -105.983 1.00 81.06 190 ARG A N 1
ATOM 1511 C CA . ARG A 1 190 ? -10.275 28.985 -104.872 1.00 81.06 190 ARG A CA 1
ATOM 1512 C C . ARG A 1 190 ? -10.706 29.746 -103.620 1.00 81.06 190 ARG A C 1
ATOM 1514 O O . ARG A 1 190 ? -10.455 29.243 -102.528 1.00 81.06 190 ARG A O 1
ATOM 1521 N N . VAL A 1 191 ? -11.344 30.911 -103.755 1.00 82.88 191 VAL A N 1
ATOM 1522 C CA . VAL A 1 191 ? -11.902 31.668 -102.620 1.00 82.88 191 VAL A CA 1
ATOM 1523 C C . VAL A 1 191 ? -13.089 30.918 -102.016 1.00 82.88 191 VAL A C 1
ATOM 1525 O O . VAL A 1 191 ? -13.066 30.631 -100.823 1.00 82.88 191 VAL A O 1
ATOM 1528 N N . ARG A 1 192 ? -14.060 30.478 -102.828 1.00 83.50 192 ARG A N 1
ATOM 1529 C CA . ARG A 1 192 ? -15.214 29.688 -102.353 1.00 83.50 192 ARG A CA 1
ATOM 1530 C C . ARG A 1 192 ? -14.764 28.394 -101.659 1.00 83.50 192 ARG A C 1
ATOM 1532 O O . ARG A 1 192 ? -15.196 28.109 -100.546 1.00 83.50 192 ARG A O 1
ATOM 1539 N N . ALA A 1 193 ? -13.814 27.665 -102.251 1.00 82.88 193 ALA A N 1
ATOM 1540 C CA . ALA A 1 193 ? -13.236 26.457 -101.658 1.00 82.88 193 ALA A CA 1
ATOM 1541 C C . ALA A 1 193 ? -12.352 26.725 -100.419 1.00 82.88 193 ALA A C 1
ATOM 1543 O O . ALA A 1 193 ? -12.081 25.796 -99.654 1.00 82.88 193 ALA A O 1
ATOM 1544 N N . ALA A 1 194 ? -11.880 27.958 -100.205 1.00 81.38 194 ALA A N 1
ATOM 1545 C CA . ALA A 1 194 ? -11.230 28.365 -98.960 1.00 81.38 194 ALA A CA 1
ATOM 1546 C C . ALA A 1 194 ? -12.271 28.681 -97.876 1.00 81.38 194 ALA A C 1
ATOM 1548 O O . ALA A 1 194 ? -12.165 28.146 -96.775 1.00 81.38 194 ALA A O 1
ATOM 1549 N N . GLU A 1 195 ? -13.316 29.449 -98.202 1.00 86.38 195 GLU A N 1
ATOM 1550 C CA . GLU A 1 195 ? -14.422 29.751 -97.285 1.00 86.38 195 GLU A CA 1
ATOM 1551 C C . GLU A 1 195 ? -15.130 28.485 -96.787 1.00 86.38 195 GLU A C 1
ATOM 1553 O O . GLU A 1 195 ? -15.402 28.360 -95.596 1.00 86.38 195 GLU A O 1
ATOM 1558 N N . GLU A 1 196 ? -15.403 27.512 -97.661 1.00 86.25 196 GLU A N 1
ATOM 1559 C CA . GLU A 1 196 ? -16.009 26.236 -97.258 1.00 86.25 196 GLU A CA 1
ATOM 1560 C C . GLU A 1 196 ? -15.122 25.458 -96.276 1.00 86.25 196 GLU A C 1
ATOM 1562 O O . GLU A 1 196 ? -15.624 24.893 -95.302 1.00 86.25 196 GLU A O 1
ATOM 1567 N N . ARG A 1 197 ? -13.796 25.491 -96.467 1.00 82.31 197 ARG A N 1
ATOM 1568 C CA . ARG A 1 197 ? -12.835 24.888 -95.530 1.00 82.31 197 ARG A CA 1
ATOM 1569 C C . ARG A 1 197 ? -12.771 25.643 -94.210 1.00 82.31 197 ARG A C 1
ATOM 1571 O O . ARG A 1 197 ? -12.661 24.998 -93.171 1.00 82.31 197 ARG A O 1
ATOM 1578 N N . GLU A 1 198 ? -12.858 26.973 -94.214 1.00 84.44 198 GLU A N 1
ATOM 1579 C CA . GLU A 1 198 ? -12.944 27.741 -92.968 1.00 84.44 198 GLU A CA 1
ATOM 1580 C C . GLU A 1 198 ? -14.235 27.416 -92.213 1.00 84.44 198 GLU A C 1
ATOM 1582 O O . GLU A 1 198 ? -14.159 27.058 -91.040 1.00 84.44 198 GLU A O 1
ATOM 1587 N N . ARG A 1 199 ? -15.393 27.395 -92.886 1.00 88.44 199 ARG A N 1
ATOM 1588 C CA . ARG A 1 199 ? -16.679 26.986 -92.291 1.00 88.44 199 ARG A CA 1
ATOM 1589 C C . ARG A 1 199 ? -16.618 25.563 -91.717 1.00 88.44 199 ARG A C 1
ATOM 1591 O O . ARG A 1 199 ? -17.118 25.330 -90.617 1.00 88.44 199 ARG A O 1
ATOM 1598 N N . GLU A 1 200 ? -15.960 24.619 -92.395 1.00 88.25 200 GLU A N 1
ATOM 1599 C CA . GLU A 1 200 ? -15.757 23.261 -91.868 1.00 88.25 200 GLU A CA 1
ATOM 1600 C C . GLU A 1 200 ? -14.819 23.239 -90.644 1.00 88.25 200 GLU A C 1
ATOM 1602 O O . GLU A 1 200 ? -15.080 22.548 -89.654 1.00 88.25 200 GLU A O 1
ATOM 1607 N N . ILE A 1 201 ? -13.736 24.023 -90.669 1.00 84.56 201 ILE A N 1
ATOM 1608 C CA . ILE A 1 201 ? -12.814 24.185 -89.537 1.00 84.56 201 ILE A CA 1
ATOM 1609 C C . ILE A 1 201 ? -13.532 24.824 -88.341 1.00 84.56 201 ILE A C 1
ATOM 1611 O O . ILE A 1 201 ? -13.309 24.398 -87.206 1.00 84.56 201 ILE A O 1
ATOM 1615 N N . GLU A 1 202 ? -14.411 25.800 -88.560 1.00 87.62 202 GLU A N 1
ATOM 1616 C CA . GLU A 1 202 ? -15.214 26.429 -87.510 1.00 87.62 202 GLU A CA 1
ATOM 1617 C C . GLU A 1 202 ? -16.274 25.487 -86.939 1.00 87.62 202 GLU A C 1
ATOM 1619 O O . GLU A 1 202 ? -16.371 25.373 -85.716 1.00 87.62 202 GLU A O 1
ATOM 1624 N N . ALA A 1 203 ? -16.976 24.717 -87.775 1.00 88.38 203 ALA A N 1
ATOM 1625 C CA . ALA A 1 203 ? -17.885 23.666 -87.316 1.00 88.38 203 ALA A CA 1
ATOM 1626 C C . ALA A 1 203 ? -17.150 22.626 -86.446 1.00 88.38 203 ALA A C 1
ATOM 1628 O O . ALA A 1 203 ? -17.581 22.323 -85.330 1.00 88.38 203 ALA A O 1
ATOM 1629 N N . ARG A 1 204 ? -15.974 22.154 -86.888 1.00 86.69 204 ARG A N 1
ATOM 1630 C CA . ARG A 1 204 ? -15.109 21.242 -86.114 1.00 86.69 204 ARG A CA 1
ATOM 1631 C C . ARG A 1 204 ? -14.571 21.884 -84.823 1.00 86.69 204 ARG A C 1
ATOM 1633 O O . ARG A 1 204 ? -14.399 21.183 -83.827 1.00 86.69 204 ARG A O 1
ATOM 1640 N N . ARG A 1 205 ? -14.306 23.199 -84.798 1.00 87.00 205 ARG A N 1
ATOM 1641 C CA . ARG A 1 205 ? -13.941 23.947 -83.574 1.00 87.00 205 ARG A CA 1
ATOM 1642 C C . ARG A 1 205 ? -15.119 24.040 -82.602 1.00 87.00 205 ARG A C 1
ATOM 1644 O O . ARG A 1 205 ? -14.911 23.871 -81.403 1.00 87.00 205 ARG A O 1
ATOM 1651 N N . LEU A 1 206 ? -16.332 24.289 -83.096 1.00 89.69 206 LEU A N 1
ATOM 1652 C CA . LEU A 1 206 ? -17.540 24.390 -82.275 1.00 89.69 206 LEU A CA 1
ATOM 1653 C C . LEU A 1 206 ? -17.910 23.032 -81.665 1.00 89.69 206 LEU A C 1
ATOM 1655 O O . LEU A 1 206 ? -18.133 22.950 -80.461 1.00 89.69 206 LEU A O 1
ATOM 1659 N N . GLN A 1 207 ? -17.863 21.955 -82.456 1.00 87.94 207 GLN A N 1
ATOM 1660 C CA . GLN A 1 207 ? -18.072 20.591 -81.963 1.00 87.94 207 GLN A CA 1
ATOM 1661 C C . GLN A 1 207 ? -17.082 20.237 -80.841 1.00 87.94 207 GLN A C 1
ATOM 1663 O O . GLN A 1 207 ? -17.495 19.736 -79.798 1.00 87.94 207 GLN A O 1
ATOM 1668 N N . ARG A 1 208 ? -15.790 20.559 -81.003 1.00 86.75 208 ARG A N 1
ATOM 1669 C CA . ARG A 1 208 ? -14.780 20.325 -79.955 1.00 86.75 208 ARG A CA 1
ATOM 1670 C C . ARG A 1 208 ? -15.075 21.084 -78.661 1.00 86.75 208 ARG A C 1
ATOM 1672 O O . ARG A 1 208 ? -14.907 20.501 -77.599 1.00 86.75 208 ARG A O 1
ATOM 1679 N N . LYS A 1 209 ? -15.564 22.331 -78.732 1.00 87.31 209 LYS A N 1
ATOM 1680 C CA . LYS A 1 209 ? -16.012 23.066 -77.533 1.00 87.31 209 LYS A CA 1
ATOM 1681 C C . LYS A 1 209 ? -17.137 22.322 -76.814 1.00 87.31 209 LYS A C 1
ATOM 1683 O O . LYS A 1 209 ? -17.004 22.072 -75.624 1.00 87.31 209 LYS A O 1
ATOM 1688 N N . MET A 1 210 ? -18.172 21.886 -77.537 1.00 87.44 210 MET A N 1
ATOM 1689 C CA . MET A 1 210 ? -19.278 21.110 -76.953 1.00 87.44 210 MET A CA 1
ATOM 1690 C C . MET A 1 210 ? -18.795 19.793 -76.319 1.00 87.44 210 MET A C 1
ATOM 1692 O O . MET A 1 210 ? -19.240 19.424 -75.235 1.00 87.44 210 MET A O 1
ATOM 1696 N N . GLU A 1 211 ? -17.860 19.088 -76.965 1.00 88.69 211 GLU A N 1
ATOM 1697 C CA . GLU A 1 211 ? -17.261 17.865 -76.418 1.00 88.69 211 GLU A CA 1
ATOM 1698 C C . GLU A 1 211 ? -16.409 18.128 -75.165 1.00 88.69 211 GLU A C 1
ATOM 1700 O O . GLU A 1 211 ? -16.438 17.329 -74.230 1.00 88.69 211 GLU A O 1
ATOM 1705 N N . ASP A 1 212 ? -15.637 19.214 -75.132 1.00 86.62 212 ASP A N 1
ATOM 1706 C CA . ASP A 1 212 ? -14.769 19.562 -74.002 1.00 86.62 212 ASP A CA 1
ATOM 1707 C C . ASP A 1 212 ? -15.562 20.143 -72.817 1.00 86.62 212 ASP A C 1
ATOM 1709 O O . ASP A 1 212 ? -15.257 19.831 -71.664 1.00 86.62 212 ASP A O 1
ATOM 1713 N N . GLU A 1 213 ? -16.642 20.883 -73.077 1.00 89.19 213 GLU A N 1
ATOM 1714 C CA . GLU A 1 213 ? -17.624 21.303 -72.070 1.00 89.19 213 GLU A CA 1
ATOM 1715 C C . GLU A 1 213 ? -18.354 20.089 -71.470 1.00 89.19 213 GLU A C 1
ATOM 1717 O O . GLU A 1 213 ? -18.423 19.959 -70.246 1.00 89.19 213 GLU A O 1
ATOM 1722 N N . ALA A 1 214 ? -18.790 19.126 -72.293 1.00 86.94 214 ALA A N 1
ATOM 1723 C CA . ALA A 1 214 ? -19.397 17.882 -71.812 1.00 86.94 214 ALA A CA 1
ATOM 1724 C C . ALA A 1 214 ? -18.429 17.037 -70.955 1.00 86.94 214 ALA A C 1
ATOM 1726 O O . ALA A 1 214 ? -18.823 16.513 -69.908 1.00 86.94 214 ALA A O 1
ATOM 1727 N N . LYS A 1 215 ? -17.145 16.943 -71.342 1.00 88.56 215 LYS A N 1
ATOM 1728 C CA . LYS A 1 215 ? -16.091 16.310 -70.519 1.00 88.56 215 LYS A CA 1
ATOM 1729 C C . LYS A 1 215 ? -15.917 17.046 -69.188 1.00 88.56 215 LYS A C 1
ATOM 1731 O O . LYS A 1 215 ? -15.866 16.401 -68.141 1.00 88.56 215 LYS A O 1
ATOM 1736 N N . TYR A 1 216 ? -15.882 18.379 -69.206 1.00 88.69 216 TYR A N 1
ATOM 1737 C CA . TYR A 1 216 ? -15.751 19.201 -68.001 1.00 88.69 216 TYR A CA 1
ATOM 1738 C C . TYR A 1 216 ? -16.932 19.021 -67.032 1.00 88.69 216 TYR A C 1
ATOM 1740 O O . TYR A 1 216 ? -16.727 18.885 -65.822 1.00 88.69 216 TYR A O 1
ATOM 1748 N N . GLU A 1 217 ? -18.167 18.941 -67.536 1.00 88.12 217 GLU A N 1
ATOM 1749 C CA . GLU A 1 217 ? -19.333 18.608 -66.712 1.00 88.12 217 GLU A CA 1
ATOM 1750 C C . GLU A 1 217 ? -19.262 17.183 -66.144 1.00 88.12 217 GLU A C 1
ATOM 1752 O O . GLU A 1 217 ? -19.592 16.958 -64.973 1.00 88.12 217 GLU A O 1
ATOM 1757 N N . GLN A 1 218 ? -18.788 16.214 -66.931 1.00 85.56 218 GLN A N 1
ATOM 1758 C CA . GLN A 1 218 ? -18.608 14.837 -66.475 1.00 85.56 218 GLN A CA 1
ATOM 1759 C C . GLN A 1 218 ? -17.551 14.749 -65.358 1.00 85.56 218 GLN A C 1
ATOM 1761 O O . GLN A 1 218 ? -17.804 14.119 -64.325 1.00 85.56 218 GLN A O 1
ATOM 1766 N N . GLU A 1 219 ? -16.417 15.446 -65.489 1.00 86.62 219 GLU A N 1
ATOM 1767 C CA . GLU A 1 219 ? -15.410 15.571 -64.428 1.00 86.62 219 GLU A CA 1
ATOM 1768 C C . GLU A 1 219 ? -15.965 16.284 -63.187 1.00 86.62 219 GLU A C 1
ATOM 1770 O O . GLU A 1 219 ? -15.794 15.791 -62.068 1.00 86.62 219 GLU A O 1
ATOM 1775 N N . GLN A 1 220 ? -16.701 17.390 -63.352 1.00 81.69 220 GLN A N 1
ATOM 1776 C CA . GLN A 1 220 ? -17.418 18.066 -62.262 1.00 81.69 220 GLN A CA 1
ATOM 1777 C C . GLN A 1 220 ? -18.340 17.095 -61.510 1.00 81.69 220 GLN A C 1
ATOM 1779 O O . GLN A 1 220 ? -18.341 17.077 -60.275 1.00 81.69 220 GLN A O 1
ATOM 1784 N N . GLN A 1 221 ? -19.095 16.246 -62.214 1.00 82.56 221 GLN A N 1
ATOM 1785 C CA . GLN A 1 221 ? -19.936 15.227 -61.583 1.00 82.56 221 GLN A CA 1
ATOM 1786 C C . GLN A 1 221 ? -19.119 14.153 -60.853 1.00 82.56 221 GLN A C 1
ATOM 1788 O O . GLN A 1 221 ? -19.491 13.775 -59.738 1.00 82.56 221 GLN A O 1
ATOM 1793 N N . VAL A 1 222 ? -18.007 13.677 -61.422 1.00 83.75 222 VAL A N 1
ATOM 1794 C CA . VAL A 1 222 ? -17.108 12.707 -60.767 1.00 83.75 222 VAL A CA 1
ATOM 1795 C C . VAL A 1 222 ? -16.485 13.306 -59.503 1.00 83.75 222 VAL A C 1
ATOM 1797 O O . VAL A 1 222 ? -16.526 12.674 -58.447 1.00 83.75 222 VAL A O 1
ATOM 1800 N N . VAL A 1 223 ? -16.003 14.550 -59.549 1.00 81.06 223 VAL A N 1
ATOM 1801 C CA . VAL A 1 223 ? -15.459 15.269 -58.384 1.00 81.06 223 VAL A CA 1
ATOM 1802 C C . VAL A 1 223 ? -16.535 15.500 -57.319 1.00 81.06 223 VAL A C 1
ATOM 1804 O O . VAL A 1 223 ? -16.263 15.315 -56.132 1.00 81.06 223 VAL A O 1
ATOM 1807 N N . ARG A 1 224 ? -17.773 15.844 -57.702 1.00 77.00 224 ARG A N 1
ATOM 1808 C CA . ARG A 1 224 ? -18.904 15.985 -56.763 1.00 77.00 224 ARG A CA 1
ATOM 1809 C C . ARG A 1 224 ? -19.285 14.645 -56.120 1.00 77.00 224 ARG A C 1
ATOM 1811 O O . ARG A 1 224 ? -19.512 14.610 -54.912 1.00 77.00 224 ARG A O 1
ATOM 1818 N N . LYS A 1 225 ? -19.307 13.542 -56.880 1.00 77.12 225 LYS A N 1
ATOM 1819 C CA . LYS A 1 225 ? -19.539 12.177 -56.361 1.00 77.12 225 LYS A CA 1
ATOM 1820 C C . LYS A 1 225 ? -18.419 11.756 -55.398 1.00 77.12 225 LYS A C 1
ATOM 1822 O O . LYS A 1 225 ? -18.714 11.357 -54.274 1.00 77.12 225 LYS A O 1
ATOM 1827 N N . LYS A 1 226 ? -17.151 11.960 -55.775 1.00 75.31 226 LYS A N 1
ATOM 1828 C CA . LYS A 1 226 ? -15.973 11.655 -54.948 1.00 75.31 226 LYS A CA 1
ATOM 1829 C C . LYS A 1 226 ? -15.944 12.453 -53.638 1.00 75.31 226 LYS A C 1
ATOM 1831 O O . LYS A 1 226 ? -15.805 11.856 -52.570 1.00 75.31 226 LYS A O 1
ATOM 1836 N N . LYS A 1 227 ? -16.188 13.769 -53.693 1.00 70.94 227 LYS A N 1
ATOM 1837 C CA . LYS A 1 227 ? -16.320 14.613 -52.491 1.00 70.94 227 LYS A CA 1
ATOM 1838 C C . LYS A 1 227 ? -17.470 14.158 -51.589 1.00 70.94 227 LYS A C 1
ATOM 1840 O O . LYS A 1 227 ? -17.308 14.172 -50.374 1.00 70.94 227 LYS A O 1
ATOM 1845 N N . LYS A 1 228 ? -18.604 13.708 -52.147 1.00 70.25 228 LYS A N 1
ATOM 1846 C CA . LYS A 1 228 ? -19.702 13.131 -51.348 1.00 70.25 228 LYS A CA 1
ATOM 1847 C C . LYS A 1 228 ? -19.279 11.844 -50.627 1.00 70.25 228 LYS A C 1
ATOM 1849 O O . LYS A 1 228 ? -19.554 11.737 -49.438 1.00 70.25 228 LYS A O 1
ATOM 1854 N N . SER A 1 229 ? -18.557 10.920 -51.270 1.00 68.38 229 SER A N 1
ATOM 1855 C CA . SER A 1 229 ? -18.024 9.728 -50.578 1.00 68.38 229 SER A CA 1
ATOM 1856 C C . SER A 1 229 ? -16.985 10.072 -49.498 1.00 68.38 229 SER A C 1
ATOM 1858 O O . SER A 1 229 ? -17.082 9.591 -48.370 1.00 68.38 229 SER A O 1
ATOM 1860 N N . GLU A 1 230 ? -16.034 10.966 -49.783 1.00 63.66 230 GLU A N 1
ATOM 1861 C CA . GLU A 1 230 ? -15.007 11.400 -48.816 1.00 63.66 230 GLU A CA 1
ATOM 1862 C C . GLU A 1 230 ? -15.631 12.134 -47.607 1.00 63.66 230 GLU A C 1
ATOM 1864 O O . GLU A 1 230 ? -15.193 11.971 -46.462 1.00 63.66 230 GLU A O 1
ATOM 1869 N N . SER A 1 231 ? -16.723 12.871 -47.839 1.00 67.44 231 SER A N 1
ATOM 1870 C CA . SER A 1 231 ? -17.504 13.557 -46.805 1.00 67.44 231 SER A CA 1
ATOM 1871 C C . SER A 1 231 ? -18.272 12.621 -45.862 1.00 67.44 231 SER A C 1
ATOM 1873 O O . SER A 1 231 ? -18.637 13.071 -44.780 1.00 67.44 231 SER A O 1
ATOM 1875 N N . VAL A 1 232 ? -18.530 11.356 -46.221 1.00 67.19 232 VAL A N 1
ATOM 1876 C CA . VAL A 1 232 ? -19.227 10.392 -45.339 1.00 67.19 232 VAL A CA 1
ATOM 1877 C C . VAL A 1 232 ? -18.252 9.704 -44.381 1.00 67.19 232 VAL A C 1
ATOM 1879 O O . VAL A 1 232 ? -18.554 9.534 -43.201 1.00 67.19 232 VAL A O 1
ATOM 1882 N N . HIS A 1 233 ? -17.046 9.363 -44.842 1.00 67.62 233 HIS A N 1
ATOM 1883 C CA . HIS A 1 233 ? -16.047 8.701 -43.994 1.00 67.62 233 HIS A CA 1
ATOM 1884 C C . HIS A 1 233 ? -15.368 9.657 -43.000 1.00 67.62 233 HIS A C 1
ATOM 1886 O O . HIS A 1 233 ? -15.035 9.253 -41.885 1.00 67.62 233 HIS A O 1
ATOM 1892 N N . THR A 1 234 ? -15.210 10.934 -43.362 1.00 73.88 234 THR A N 1
ATOM 1893 C CA . THR A 1 234 ? -14.576 11.961 -42.515 1.00 73.88 234 THR A CA 1
ATOM 1894 C C . THR A 1 234 ? -15.243 12.147 -41.132 1.00 73.88 234 THR A C 1
ATOM 1896 O O . THR A 1 234 ? -14.519 12.084 -40.134 1.00 73.88 234 THR A O 1
ATOM 1899 N N . PRO A 1 235 ? -16.578 12.334 -41.001 1.00 77.81 235 PRO A N 1
ATOM 1900 C CA . PRO A 1 235 ? -17.238 12.471 -39.698 1.00 77.81 235 PRO A CA 1
ATOM 1901 C C . PRO A 1 235 ? -17.270 11.166 -38.892 1.00 77.81 235 PRO A C 1
ATOM 1903 O O . PRO A 1 235 ? -17.157 11.210 -37.671 1.00 77.81 235 PRO A O 1
ATOM 1906 N N . LEU A 1 236 ? -17.364 10.000 -39.542 1.00 81.12 236 LEU A N 1
ATOM 1907 C CA . LEU A 1 236 ? -17.308 8.708 -38.847 1.00 81.12 236 LEU A CA 1
ATOM 1908 C C . LEU A 1 236 ? -15.918 8.466 -38.239 1.00 81.12 236 LEU A C 1
ATOM 1910 O O . LEU A 1 236 ? -15.801 8.080 -37.075 1.00 81.12 236 LEU A O 1
ATOM 1914 N N . PHE A 1 237 ? -14.854 8.767 -38.989 1.00 82.12 237 PHE A N 1
ATOM 1915 C CA . PHE A 1 237 ? -13.483 8.657 -38.494 1.00 82.12 237 PHE A CA 1
ATOM 1916 C C . PHE A 1 237 ? -13.165 9.696 -37.408 1.00 82.12 237 PHE A C 1
ATOM 1918 O O . PHE A 1 237 ? -12.478 9.374 -36.437 1.00 82.12 237 PHE A O 1
ATOM 1925 N N . SER A 1 238 ? -13.682 10.928 -37.513 1.00 83.50 238 SER A N 1
ATOM 1926 C CA . SER A 1 238 ? -13.495 11.939 -36.463 1.00 83.50 238 SER A CA 1
ATOM 1927 C C . SER A 1 238 ? -14.281 11.605 -35.190 1.00 83.50 238 SER A C 1
ATOM 1929 O O . SER A 1 238 ? -13.731 11.748 -34.098 1.00 83.50 238 SER A O 1
ATOM 1931 N N . ALA A 1 239 ? -15.499 11.064 -35.300 1.00 85.62 239 ALA A N 1
ATOM 1932 C CA . ALA A 1 239 ? -16.267 10.554 -34.164 1.00 85.62 239 ALA A CA 1
ATOM 1933 C C . ALA A 1 239 ? -15.532 9.406 -33.451 1.00 85.62 239 ALA A C 1
ATOM 1935 O O . ALA A 1 239 ? -15.334 9.469 -32.237 1.00 85.62 239 ALA A O 1
ATOM 1936 N N . TRP A 1 240 ? -15.033 8.411 -34.195 1.00 91.75 240 TRP A N 1
ATOM 1937 C CA . TRP A 1 240 ? -14.228 7.314 -33.641 1.00 91.75 240 TRP A CA 1
ATOM 1938 C C . TRP A 1 240 ? -12.925 7.806 -32.988 1.00 91.75 240 TRP A C 1
ATOM 1940 O O . TRP A 1 240 ? -12.568 7.378 -31.885 1.00 91.75 240 TRP A O 1
ATOM 1950 N N . ARG A 1 241 ? -12.229 8.767 -33.611 1.00 92.50 241 ARG A N 1
ATOM 1951 C CA . ARG A 1 241 ? -11.035 9.407 -33.037 1.00 92.50 241 ARG A CA 1
ATOM 1952 C C . ARG A 1 241 ? -11.356 10.157 -31.740 1.00 92.50 241 ARG A C 1
ATOM 1954 O O . ARG A 1 241 ? -10.592 10.075 -30.782 1.00 92.50 241 ARG A O 1
ATOM 1961 N N . ASN A 1 242 ? -12.486 10.854 -31.677 1.00 90.44 242 ASN A N 1
ATOM 1962 C CA . ASN A 1 242 ? -12.924 11.554 -30.470 1.00 90.44 242 ASN A CA 1
ATOM 1963 C C . ASN A 1 242 ? -13.333 10.568 -29.363 1.00 90.44 242 ASN A C 1
ATOM 1965 O O . ASN A 1 242 ? -12.972 10.769 -28.206 1.00 90.44 242 ASN A O 1
ATOM 1969 N N . GLN A 1 243 ? -14.003 9.464 -29.707 1.00 93.75 243 GLN A N 1
ATOM 1970 C CA . GLN A 1 243 ? -14.378 8.408 -28.763 1.00 93.75 243 GLN A CA 1
ATOM 1971 C C . GLN A 1 243 ? -13.150 7.690 -28.179 1.00 93.75 243 GLN A C 1
ATOM 1973 O O . GLN A 1 243 ? -13.082 7.477 -26.969 1.00 93.75 243 GLN A O 1
ATOM 1978 N N . THR A 1 244 ? -12.152 7.365 -29.005 1.00 91.38 244 THR A N 1
ATOM 1979 C CA . THR A 1 244 ? -10.893 6.744 -28.550 1.00 91.38 244 THR A CA 1
ATOM 1980 C C . THR A 1 244 ? -10.035 7.707 -27.720 1.00 91.38 244 THR A C 1
ATOM 1982 O O . THR A 1 244 ? -9.448 7.290 -26.718 1.00 91.38 244 THR A O 1
ATOM 1985 N N . LEU A 1 245 ? -10.017 9.007 -28.043 1.00 92.38 245 LEU A N 1
ATOM 1986 C CA . LEU A 1 245 ? -9.412 10.038 -27.186 1.00 92.38 245 LEU A CA 1
ATOM 1987 C C . LEU A 1 245 ? -10.135 10.160 -25.834 1.00 92.38 245 LEU A C 1
ATOM 1989 O O . LEU A 1 245 ? -9.472 10.173 -24.797 1.00 92.38 245 LEU A O 1
ATOM 1993 N N . LEU A 1 246 ? -11.471 10.173 -25.822 1.00 94.88 246 LEU A N 1
ATOM 1994 C CA . LEU A 1 246 ? -12.276 10.216 -24.597 1.00 94.88 246 LEU A CA 1
ATOM 1995 C C . LEU A 1 246 ? -12.041 8.973 -23.721 1.00 94.88 246 LEU A C 1
ATOM 1997 O O . LEU A 1 246 ? -11.818 9.095 -22.518 1.00 94.88 246 LEU A O 1
ATOM 2001 N N . GLN A 1 247 ? -12.005 7.778 -24.320 1.00 92.56 247 GLN A N 1
ATOM 2002 C CA . GLN A 1 247 ? -11.643 6.538 -23.624 1.00 92.56 247 GLN A CA 1
ATOM 2003 C C . GLN A 1 247 ? -10.223 6.605 -23.045 1.00 92.56 247 GLN A C 1
ATOM 2005 O O . GLN A 1 247 ? -10.024 6.233 -21.889 1.00 92.56 247 GLN A O 1
ATOM 2010 N N . LYS A 1 248 ? -9.244 7.141 -23.787 1.00 94.56 248 LYS A N 1
ATOM 2011 C CA . LYS A 1 248 ? -7.872 7.337 -23.292 1.00 94.56 248 LYS A CA 1
ATOM 2012 C C . LYS A 1 248 ? -7.820 8.299 -22.099 1.00 94.56 248 LYS A C 1
ATOM 2014 O O . LYS A 1 248 ? -7.149 7.990 -21.116 1.00 94.56 248 LYS A O 1
ATOM 2019 N N . MET A 1 249 ? -8.554 9.412 -22.143 1.00 93.06 249 MET A N 1
ATOM 2020 C CA . MET A 1 249 ? -8.654 10.355 -21.020 1.00 93.06 249 MET A CA 1
ATOM 2021 C C . MET A 1 249 ? -9.346 9.728 -19.800 1.00 93.06 249 MET A C 1
ATOM 2023 O O . MET A 1 249 ? -8.883 9.915 -18.675 1.00 93.06 249 MET A O 1
ATOM 2027 N N . ASN A 1 250 ? -10.385 8.914 -20.007 1.00 93.94 250 ASN A N 1
ATOM 2028 C CA . ASN A 1 250 ? -11.060 8.177 -18.934 1.00 93.94 250 ASN A CA 1
ATOM 2029 C C . ASN A 1 250 ? -10.161 7.095 -18.310 1.00 93.94 250 ASN A C 1
ATOM 2031 O O . ASN A 1 250 ? -10.138 6.935 -17.092 1.00 93.94 250 ASN A O 1
ATOM 2035 N N . LEU A 1 251 ? -9.355 6.386 -19.106 1.00 93.50 251 LEU A N 1
ATOM 2036 C CA . LEU A 1 251 ? -8.348 5.457 -18.581 1.00 93.50 251 LEU A CA 1
ATOM 2037 C C . LEU A 1 251 ? -7.259 6.198 -17.789 1.00 93.50 251 LEU A C 1
ATOM 2039 O O . LEU A 1 251 ? -6.864 5.741 -16.717 1.00 93.50 251 LEU A O 1
ATOM 2043 N N . GLN A 1 252 ? -6.812 7.367 -18.256 1.00 95.19 252 GLN A N 1
ATOM 2044 C CA . GLN A 1 252 ? -5.859 8.206 -17.524 1.00 95.19 252 GLN A CA 1
ATOM 2045 C C . GLN A 1 252 ? -6.439 8.731 -16.199 1.00 95.19 252 GLN A C 1
ATOM 2047 O O . GLN A 1 252 ? -5.761 8.648 -15.174 1.00 95.19 252 GLN A O 1
ATOM 2052 N N . SER A 1 253 ? -7.693 9.197 -16.167 1.00 95.06 253 SER A N 1
ATOM 2053 C CA . SER A 1 253 ? -8.335 9.661 -14.928 1.00 95.06 253 SER A CA 1
ATOM 2054 C C . SER A 1 253 ? -8.563 8.516 -13.931 1.00 95.06 253 SER A C 1
ATOM 2056 O O . SER A 1 253 ? -8.292 8.678 -12.739 1.00 95.06 253 SER A O 1
ATOM 2058 N N . LEU A 1 254 ? -8.940 7.321 -14.406 1.00 93.94 254 LEU A N 1
ATOM 2059 C CA . LEU A 1 254 ? -9.032 6.106 -13.589 1.00 93.94 254 LEU A CA 1
ATOM 2060 C C . LEU A 1 254 ? -7.669 5.660 -13.035 1.00 93.94 254 LEU A C 1
ATOM 2062 O O . LEU A 1 254 ? -7.593 5.247 -11.875 1.00 93.94 254 LEU A O 1
ATOM 2066 N N . LEU A 1 255 ? -6.582 5.783 -13.806 1.00 94.81 255 LEU A N 1
ATOM 2067 C CA . LEU A 1 255 ? -5.219 5.513 -13.329 1.00 94.81 255 LEU A CA 1
ATOM 2068 C C . LEU A 1 255 ? -4.773 6.525 -12.263 1.00 94.81 255 LEU A C 1
ATOM 2070 O O . LEU A 1 255 ? -4.221 6.121 -11.238 1.00 94.81 255 LEU A O 1
ATOM 2074 N N . VAL A 1 256 ? -5.070 7.817 -12.438 1.00 94.69 256 VAL A N 1
ATOM 2075 C CA . VAL A 1 256 ? -4.819 8.849 -11.414 1.00 94.69 256 VAL A CA 1
ATOM 2076 C C . VAL A 1 256 ? -5.623 8.560 -10.141 1.00 94.69 256 VAL A C 1
ATOM 2078 O O . VAL A 1 256 ? -5.051 8.552 -9.050 1.00 94.69 256 VAL A O 1
ATOM 2081 N N . LEU A 1 257 ? -6.910 8.216 -10.260 1.00 95.25 257 LEU A N 1
ATOM 2082 C CA . LEU A 1 257 ? -7.763 7.807 -9.137 1.00 95.25 257 LEU A CA 1
ATOM 2083 C C . LEU A 1 257 ? -7.253 6.542 -8.431 1.00 95.25 257 LEU A C 1
ATOM 2085 O O . LEU A 1 257 ? -7.266 6.486 -7.200 1.00 95.25 257 LEU A O 1
ATOM 2089 N N . ARG A 1 258 ? -6.775 5.534 -9.174 1.00 95.00 258 ARG A N 1
ATOM 2090 C CA . ARG A 1 258 ? -6.145 4.324 -8.617 1.00 95.00 258 ARG A CA 1
ATOM 2091 C C . ARG A 1 258 ? -4.882 4.685 -7.837 1.00 95.00 258 ARG A C 1
ATOM 2093 O O . ARG A 1 258 ? -4.745 4.276 -6.686 1.00 95.00 258 ARG A O 1
ATOM 2100 N N . ASN A 1 259 ? -3.998 5.487 -8.425 1.00 95.81 259 ASN A N 1
ATOM 2101 C CA . ASN A 1 259 ? -2.740 5.903 -7.807 1.00 95.81 259 ASN A CA 1
ATOM 2102 C C . ASN A 1 259 ? -2.974 6.760 -6.553 1.00 95.81 259 ASN A C 1
ATOM 2104 O O . ASN A 1 259 ? -2.316 6.543 -5.533 1.00 95.81 259 ASN A O 1
ATOM 2108 N N . TRP A 1 260 ? -3.954 7.668 -6.581 1.00 95.94 260 TRP A N 1
ATOM 2109 C CA . TRP A 1 260 ? -4.377 8.436 -5.409 1.00 95.94 260 TRP A CA 1
ATOM 2110 C C . TRP A 1 260 ? -4.966 7.535 -4.315 1.00 95.94 260 TRP A C 1
ATOM 2112 O O . TRP A 1 260 ? -4.545 7.632 -3.165 1.00 95.94 260 TRP A O 1
ATOM 2122 N N . LYS A 1 261 ? -5.857 6.588 -4.654 1.00 96.38 261 LYS A N 1
ATOM 2123 C CA . LYS A 1 261 ? -6.408 5.616 -3.686 1.00 96.38 261 LYS A CA 1
ATOM 2124 C C . LYS A 1 261 ? -5.309 4.757 -3.046 1.00 96.38 261 LYS A C 1
ATOM 2126 O O . LYS A 1 261 ? -5.375 4.502 -1.844 1.00 96.38 261 LYS A O 1
ATOM 2131 N N . THR A 1 262 ? -4.282 4.353 -3.796 1.00 93.38 262 THR A N 1
ATOM 2132 C CA . THR A 1 262 ? -3.115 3.633 -3.253 1.00 93.38 262 THR A CA 1
ATOM 2133 C C . THR A 1 262 ? -2.297 4.512 -2.302 1.00 93.38 262 THR A C 1
ATOM 2135 O O . THR A 1 262 ? -2.048 4.094 -1.172 1.00 93.38 262 THR A O 1
ATOM 2138 N N . LYS A 1 263 ? -1.944 5.744 -2.703 1.00 94.88 263 LYS A N 1
ATOM 2139 C CA . LYS A 1 263 ? -1.206 6.698 -1.849 1.00 94.88 263 LYS A CA 1
ATOM 2140 C C . LYS A 1 263 ? -1.977 7.070 -0.575 1.00 94.88 263 LYS A C 1
ATOM 2142 O O . LYS A 1 263 ? -1.386 7.170 0.494 1.00 94.88 263 LYS A O 1
ATOM 2147 N N . ASN A 1 264 ? -3.298 7.221 -0.657 1.00 96.88 264 ASN A N 1
ATOM 2148 C CA . ASN A 1 264 ? -4.140 7.510 0.503 1.00 96.88 264 ASN A CA 1
ATOM 2149 C C . ASN A 1 264 ? -4.203 6.307 1.471 1.00 96.88 264 ASN A C 1
ATOM 2151 O O . ASN A 1 264 ? -4.083 6.474 2.682 1.00 96.88 264 ASN A O 1
ATOM 2155 N N . ARG A 1 265 ? -4.276 5.067 0.961 1.00 95.50 265 ARG A N 1
ATOM 2156 C CA . ARG A 1 265 ? -4.193 3.851 1.799 1.00 95.50 265 ARG A CA 1
ATOM 2157 C C . ARG A 1 265 ? -2.862 3.741 2.549 1.00 95.50 265 ARG A C 1
ATOM 2159 O O . ARG A 1 265 ? -2.872 3.456 3.749 1.00 95.50 265 ARG A O 1
ATOM 2166 N N . THR A 1 266 ? -1.727 3.972 1.884 1.00 94.06 266 THR A N 1
ATOM 2167 C CA . THR A 1 266 ? -0.414 3.931 2.554 1.00 94.06 266 THR A CA 1
ATOM 2168 C C . THR A 1 266 ? -0.262 5.070 3.564 1.00 94.06 266 THR A C 1
ATOM 2170 O O . THR A 1 266 ? 0.230 4.832 4.664 1.00 94.06 266 THR A O 1
ATOM 2173 N N . TRP A 1 267 ? -0.784 6.264 3.265 1.00 95.00 267 TRP A N 1
ATOM 2174 C CA . TRP A 1 267 ? -0.837 7.396 4.197 1.00 95.00 267 TRP A CA 1
ATOM 2175 C C . TRP A 1 267 ? -1.675 7.110 5.456 1.00 95.00 267 TRP A C 1
ATOM 2177 O O . TRP A 1 267 ? -1.198 7.315 6.570 1.00 95.00 267 TRP A O 1
ATOM 2187 N N . VAL A 1 268 ? -2.883 6.551 5.319 1.00 96.25 268 VAL A N 1
ATOM 2188 C CA . VAL A 1 268 ? -3.723 6.143 6.467 1.00 96.25 268 VAL A CA 1
ATOM 2189 C C . VAL A 1 268 ? -3.051 5.038 7.296 1.00 96.25 268 VAL A C 1
ATOM 2191 O O . VAL A 1 268 ? -3.090 5.071 8.530 1.00 96.25 268 VAL A O 1
ATOM 2194 N N . THR A 1 269 ? -2.368 4.092 6.645 1.00 94.88 269 THR A N 1
ATOM 2195 C CA . THR A 1 269 ? -1.573 3.054 7.332 1.00 94.88 269 THR A CA 1
ATOM 2196 C C . THR A 1 269 ? -0.387 3.669 8.091 1.00 94.88 269 THR A C 1
ATOM 2198 O O . THR A 1 269 ? -0.088 3.270 9.217 1.00 94.88 269 THR A O 1
ATOM 2201 N N . TRP A 1 270 ? 0.257 4.698 7.535 1.00 97.25 270 TRP A N 1
ATOM 2202 C CA . TRP A 1 270 ? 1.318 5.444 8.215 1.00 97.25 270 TRP A CA 1
ATOM 2203 C C . TRP A 1 270 ? 0.790 6.253 9.414 1.00 97.25 270 TRP A C 1
ATOM 2205 O O . TRP A 1 270 ? 1.370 6.179 10.496 1.00 97.25 270 TRP A O 1
ATOM 2215 N N . ILE A 1 271 ? -0.349 6.949 9.291 1.00 97.44 271 ILE A N 1
ATOM 2216 C CA . ILE A 1 271 ? -0.967 7.677 10.416 1.00 97.44 271 ILE A CA 1
ATOM 2217 C C . ILE A 1 271 ? -1.343 6.720 11.554 1.00 97.44 271 ILE A C 1
ATOM 2219 O O . ILE A 1 271 ? -1.040 6.995 12.716 1.00 97.44 271 ILE A O 1
ATOM 2223 N N . THR A 1 272 ? -1.986 5.591 11.247 1.00 95.56 272 THR A N 1
ATOM 2224 C CA . THR A 1 272 ? -2.406 4.608 12.263 1.00 95.56 272 THR A CA 1
ATOM 2225 C C . THR A 1 272 ? -1.218 3.928 12.940 1.00 95.56 272 THR A C 1
ATOM 2227 O O . THR A 1 272 ? -1.215 3.803 14.165 1.00 95.56 272 THR A O 1
ATOM 2230 N N . THR A 1 273 ? -0.166 3.566 12.199 1.00 95.00 273 THR A N 1
ATOM 2231 C CA . THR A 1 273 ? 1.063 3.012 12.797 1.00 95.00 273 THR A CA 1
ATOM 2232 C C . THR A 1 273 ? 1.851 4.053 13.598 1.00 95.00 273 THR A C 1
ATOM 2234 O O . THR A 1 273 ? 2.350 3.713 14.671 1.00 95.00 273 THR A O 1
ATOM 2237 N N . LYS A 1 274 ? 1.896 5.327 13.171 1.00 97.31 274 LYS A N 1
ATOM 2238 C CA . LYS A 1 274 ? 2.458 6.431 13.970 1.00 97.31 274 LYS A CA 1
ATOM 2239 C C . LYS A 1 274 ? 1.687 6.614 15.282 1.00 97.31 274 LYS A C 1
ATOM 2241 O O . LYS A 1 274 ? 2.304 6.588 16.341 1.00 97.31 274 LYS A O 1
ATOM 2246 N N . ARG A 1 275 ? 0.351 6.720 15.232 1.00 96.88 275 ARG A N 1
ATOM 2247 C CA . ARG A 1 275 ? -0.503 6.831 16.434 1.00 96.88 275 ARG A CA 1
ATOM 2248 C C . ARG A 1 275 ? -0.334 5.633 17.373 1.00 96.88 275 ARG A C 1
ATOM 2250 O O . ARG A 1 275 ? -0.225 5.831 18.576 1.00 96.88 275 ARG A O 1
ATOM 2257 N N . ARG A 1 276 ? -0.242 4.406 16.840 1.00 94.69 276 ARG A N 1
ATOM 2258 C CA . ARG A 1 276 ? -0.008 3.193 17.644 1.00 94.69 276 ARG A CA 1
ATOM 2259 C C . ARG A 1 276 ? 1.361 3.199 18.333 1.00 94.69 276 ARG A C 1
ATOM 2261 O O . ARG A 1 276 ? 1.438 2.814 19.493 1.00 94.69 276 ARG A O 1
ATOM 2268 N N . ARG A 1 277 ? 2.425 3.643 17.651 1.00 95.38 277 ARG A N 1
ATOM 2269 C CA . ARG A 1 277 ? 3.764 3.795 18.254 1.00 95.38 277 ARG A CA 1
ATOM 2270 C C . ARG A 1 277 ? 3.782 4.863 19.348 1.00 95.38 277 ARG A C 1
ATOM 2272 O O . ARG A 1 277 ? 4.427 4.660 20.369 1.00 95.38 277 ARG A O 1
ATOM 2279 N N . GLU A 1 278 ? 3.059 5.962 19.155 1.00 96.06 278 GLU A N 1
ATOM 2280 C CA . GLU A 1 278 ? 2.995 7.041 20.144 1.00 96.06 278 GLU A CA 1
ATOM 2281 C C . GLU A 1 278 ? 2.197 6.637 21.390 1.00 96.06 278 GLU A C 1
ATOM 2283 O O . GLU A 1 278 ? 2.690 6.789 22.503 1.00 96.06 278 GLU A O 1
ATOM 2288 N N . GLY A 1 279 ? 1.033 6.002 21.213 1.00 94.50 279 GLY A N 1
ATOM 2289 C CA . GLY A 1 279 ? 0.271 5.430 22.327 1.00 94.50 279 GLY A CA 1
ATOM 2290 C C . GLY A 1 279 ? 1.046 4.348 23.089 1.00 94.50 279 GLY A C 1
ATOM 2291 O O . GLY A 1 279 ? 0.969 4.294 24.312 1.00 94.50 279 GLY A O 1
ATOM 2292 N N . PHE A 1 280 ? 1.856 3.536 22.394 1.00 94.81 280 PHE A N 1
ATOM 2293 C CA . PHE A 1 280 ? 2.739 2.561 23.046 1.00 94.81 280 PHE A CA 1
ATOM 2294 C C . PHE A 1 280 ? 3.775 3.250 23.947 1.00 94.81 280 PHE A C 1
ATOM 2296 O O . PHE A 1 280 ? 3.856 2.921 25.127 1.00 94.81 280 PHE A O 1
ATOM 2303 N N . ARG A 1 281 ? 4.490 4.268 23.440 1.00 96.69 281 ARG A N 1
ATOM 2304 C CA . ARG A 1 281 ? 5.437 5.076 24.236 1.00 96.69 281 ARG A CA 1
ATOM 2305 C C . ARG A 1 281 ? 4.775 5.708 25.458 1.00 96.69 281 ARG A C 1
ATOM 2307 O O . ARG A 1 281 ? 5.338 5.660 26.544 1.00 96.69 281 ARG A O 1
ATOM 2314 N N . GLN A 1 282 ? 3.579 6.271 25.292 1.00 95.75 282 GLN A N 1
ATOM 2315 C CA . GLN A 1 282 ? 2.818 6.868 26.392 1.00 95.75 282 GLN A CA 1
ATOM 2316 C C . GLN A 1 282 ? 2.432 5.818 27.446 1.00 95.75 282 GLN A C 1
ATOM 2318 O O . GLN A 1 282 ? 2.609 6.066 28.635 1.00 95.75 282 GLN A O 1
ATOM 2323 N N . SER A 1 283 ? 1.997 4.621 27.033 1.00 92.25 283 SER A N 1
ATOM 2324 C CA . SER A 1 283 ? 1.722 3.519 27.968 1.00 92.25 283 SER A CA 1
ATOM 2325 C C . SER A 1 283 ? 2.981 2.983 28.664 1.00 92.25 283 SER A C 1
ATOM 2327 O O . SER A 1 283 ? 2.923 2.624 29.836 1.00 92.25 283 SER A O 1
ATOM 2329 N N . GLU A 1 284 ? 4.130 2.979 27.984 1.00 96.56 284 GLU A N 1
ATOM 2330 C CA . GLU A 1 284 ? 5.417 2.549 28.538 1.00 96.56 284 GLU A CA 1
ATOM 2331 C C . GLU A 1 284 ? 5.965 3.559 29.563 1.00 96.56 284 GLU A C 1
ATOM 2333 O O . GLU A 1 284 ? 6.484 3.164 30.608 1.00 96.56 284 GLU A O 1
ATOM 2338 N N . LEU A 1 285 ? 5.808 4.862 29.298 1.00 96.44 285 LEU A N 1
ATOM 2339 C CA . LEU A 1 285 ? 6.120 5.932 30.249 1.00 96.44 285 LEU A CA 1
ATOM 2340 C C . LEU A 1 285 ? 5.214 5.850 31.481 1.00 96.44 285 LEU A C 1
ATOM 2342 O O . LEU A 1 285 ? 5.731 5.782 32.594 1.00 96.44 285 LEU A O 1
ATOM 2346 N N . LEU A 1 286 ? 3.895 5.736 31.289 1.00 97.31 286 LEU A N 1
ATOM 2347 C CA . LEU A 1 286 ? 2.936 5.591 32.387 1.00 97.31 286 LEU A CA 1
ATOM 2348 C C . LEU A 1 286 ? 3.221 4.340 33.236 1.00 97.31 286 LEU A C 1
ATOM 2350 O O . LEU A 1 286 ? 3.171 4.404 34.460 1.00 97.31 286 LEU A O 1
ATOM 2354 N N . ALA A 1 287 ? 3.585 3.211 32.619 1.00 96.00 287 ALA A N 1
ATOM 2355 C CA . ALA A 1 287 ? 3.978 2.002 33.346 1.00 96.00 287 ALA A CA 1
ATOM 2356 C C . ALA A 1 287 ? 5.262 2.204 34.176 1.00 96.00 287 ALA A C 1
ATOM 2358 O O . ALA A 1 287 ? 5.346 1.738 35.314 1.00 96.00 287 ALA A O 1
ATOM 2359 N N . LYS A 1 288 ? 6.252 2.937 33.647 1.00 96.19 288 LYS A N 1
ATOM 2360 C CA . LYS A 1 288 ? 7.483 3.299 34.375 1.00 96.19 288 LYS A CA 1
ATOM 2361 C C . LYS A 1 288 ? 7.210 4.282 35.517 1.00 96.19 288 LYS A C 1
ATOM 2363 O O . LYS A 1 288 ? 7.828 4.164 36.572 1.00 96.19 288 LYS A O 1
ATOM 2368 N N . GLU A 1 289 ? 6.286 5.219 35.337 1.00 96.56 289 GLU A N 1
ATOM 2369 C CA . GLU A 1 289 ? 5.839 6.152 36.377 1.00 96.56 289 GLU A CA 1
ATOM 2370 C C . GLU A 1 289 ? 5.071 5.432 37.489 1.00 96.56 289 GLU A C 1
ATOM 2372 O O . GLU A 1 289 ? 5.414 5.600 38.655 1.00 96.56 289 GLU A O 1
ATOM 2377 N N . MET A 1 290 ? 4.132 4.544 37.147 1.00 95.81 290 MET A N 1
ATOM 2378 C CA . MET A 1 290 ? 3.416 3.701 38.114 1.00 95.81 290 MET A CA 1
ATOM 2379 C C . MET A 1 290 ? 4.368 2.784 38.897 1.00 95.81 290 MET A C 1
ATOM 2381 O O . MET A 1 290 ? 4.254 2.686 40.118 1.00 95.81 290 MET A O 1
ATOM 2385 N N . LYS A 1 291 ? 5.368 2.176 38.236 1.00 96.88 291 LYS A N 1
ATOM 2386 C CA . LYS A 1 291 ? 6.399 1.381 38.926 1.00 96.88 291 LYS A CA 1
ATOM 2387 C C . LYS A 1 291 ? 7.196 2.232 39.920 1.00 96.88 291 LYS A C 1
ATOM 2389 O O . LYS A 1 291 ? 7.348 1.834 41.069 1.00 96.88 291 LYS A O 1
ATOM 2394 N N . ARG A 1 292 ? 7.651 3.424 39.513 1.00 96.75 292 ARG A N 1
ATOM 2395 C CA . ARG A 1 292 ? 8.362 4.373 40.394 1.00 96.75 292 ARG A CA 1
ATOM 2396 C C . ARG A 1 292 ? 7.494 4.860 41.555 1.00 96.75 292 ARG A C 1
ATOM 2398 O O . ARG A 1 292 ? 8.003 5.007 42.662 1.00 96.75 292 ARG A O 1
ATOM 2405 N N . ALA A 1 293 ? 6.205 5.104 41.320 1.00 94.12 293 ALA A N 1
ATOM 2406 C CA . ALA A 1 293 ? 5.257 5.492 42.359 1.00 94.12 293 ALA A CA 1
ATOM 2407 C C . ALA A 1 293 ? 5.133 4.390 43.420 1.00 94.12 293 ALA A C 1
ATOM 2409 O O . ALA A 1 293 ? 5.316 4.672 44.601 1.00 94.12 293 ALA A O 1
ATOM 2410 N N . HIS A 1 294 ? 4.949 3.134 43.002 1.00 96.31 294 HIS A N 1
ATOM 2411 C CA . HIS A 1 294 ? 4.873 1.996 43.918 1.00 96.31 294 HIS A CA 1
ATOM 2412 C C . HIS A 1 294 ? 6.211 1.700 44.628 1.00 96.31 294 HIS A C 1
ATOM 2414 O O . HIS A 1 294 ? 6.237 1.433 45.827 1.00 96.31 294 HIS A O 1
ATOM 2420 N N . GLU A 1 295 ? 7.353 1.832 43.943 1.00 96.88 295 GLU A N 1
ATOM 2421 C CA . GLU A 1 295 ? 8.680 1.758 44.577 1.00 96.88 295 GLU A CA 1
ATOM 2422 C C . GLU A 1 295 ? 8.872 2.845 45.650 1.00 96.88 295 GLU A C 1
ATOM 2424 O O . GLU A 1 295 ? 9.510 2.600 46.674 1.00 96.88 295 GLU A O 1
ATOM 2429 N N . ASN A 1 296 ? 8.331 4.047 45.439 1.00 96.81 296 ASN A N 1
ATOM 2430 C CA . ASN A 1 296 ? 8.405 5.146 46.402 1.00 96.81 296 ASN A CA 1
ATOM 2431 C C . ASN A 1 296 ? 7.400 4.990 47.554 1.00 96.81 296 ASN A C 1
ATOM 2433 O O . ASN A 1 296 ? 7.748 5.278 48.697 1.00 96.81 296 ASN A O 1
ATOM 2437 N N . GLU A 1 297 ? 6.207 4.461 47.289 1.00 96.62 297 GLU A N 1
ATOM 2438 C CA . GLU A 1 297 ? 5.235 4.043 48.304 1.00 96.62 297 GLU A CA 1
ATOM 2439 C C . GLU A 1 297 ? 5.824 2.954 49.216 1.00 96.62 297 GLU A C 1
ATOM 2441 O O . GLU A 1 297 ? 5.817 3.096 50.438 1.00 96.62 297 GLU A O 1
ATOM 2446 N N . ALA A 1 298 ? 6.445 1.916 48.646 1.00 94.88 298 ALA A N 1
ATOM 2447 C CA . ALA A 1 298 ? 7.115 0.862 49.405 1.00 94.88 298 ALA A CA 1
ATOM 2448 C C . ALA A 1 298 ? 8.269 1.405 50.274 1.00 94.88 298 ALA A C 1
ATOM 2450 O O . ALA A 1 298 ? 8.422 0.994 51.430 1.00 94.88 298 ALA A O 1
ATOM 2451 N N . LYS A 1 299 ? 9.051 2.373 49.766 1.00 96.44 299 LYS A N 1
ATOM 2452 C CA . LYS A 1 299 ? 10.069 3.097 50.555 1.00 96.44 299 LYS A CA 1
ATOM 2453 C C . LYS A 1 299 ? 9.434 3.905 51.689 1.00 96.44 299 LYS A C 1
ATOM 2455 O O . LYS A 1 299 ? 9.925 3.831 52.813 1.00 96.44 299 LYS A O 1
ATOM 2460 N N . ALA A 1 300 ? 8.338 4.622 51.433 1.00 95.06 300 ALA A N 1
ATOM 2461 C CA . ALA A 1 300 ? 7.620 5.397 52.446 1.00 95.06 300 ALA A CA 1
ATOM 2462 C C . ALA A 1 300 ? 7.030 4.500 53.549 1.00 95.06 300 ALA A C 1
ATOM 2464 O O . ALA A 1 300 ? 7.181 4.808 54.730 1.00 95.06 300 ALA A O 1
ATOM 2465 N N . ILE A 1 301 ? 6.453 3.348 53.192 1.00 95.62 301 ILE A N 1
ATOM 2466 C CA . ILE A 1 301 ? 5.955 2.341 54.141 1.00 95.62 301 ILE A CA 1
ATOM 2467 C C . ILE A 1 301 ? 7.109 1.746 54.963 1.00 95.62 301 ILE A C 1
ATOM 2469 O O . ILE A 1 301 ? 6.993 1.644 56.186 1.00 95.62 301 ILE A O 1
ATOM 2473 N N . ARG A 1 302 ? 8.242 1.387 54.336 1.00 95.31 302 ARG A N 1
ATOM 2474 C CA . ARG A 1 302 ? 9.436 0.900 55.056 1.00 95.31 302 ARG A CA 1
ATOM 2475 C C . ARG A 1 302 ? 9.972 1.964 56.020 1.00 95.31 302 ARG A C 1
ATOM 2477 O O . ARG A 1 302 ? 10.242 1.636 57.173 1.00 95.31 302 ARG A O 1
ATOM 2484 N N . HIS A 1 303 ? 10.073 3.218 55.582 1.00 95.50 303 HIS A N 1
ATOM 2485 C CA . HIS A 1 303 ? 10.486 4.340 56.425 1.00 95.50 303 HIS A CA 1
ATOM 2486 C C . HIS A 1 303 ? 9.530 4.524 57.608 1.00 95.50 303 HIS A C 1
ATOM 2488 O O . HIS A 1 303 ? 9.970 4.477 58.750 1.00 95.50 303 HIS A O 1
ATOM 2494 N N . PHE A 1 304 ? 8.219 4.629 57.362 1.00 96.44 304 PHE A N 1
ATOM 2495 C CA . PHE A 1 304 ? 7.207 4.785 58.410 1.00 96.44 304 PHE A CA 1
ATOM 2496 C C . PHE A 1 304 ? 7.257 3.652 59.448 1.00 96.44 304 PHE A C 1
ATOM 2498 O O . PHE A 1 304 ? 7.224 3.924 60.650 1.00 96.44 304 PHE A O 1
ATOM 2505 N N . ARG A 1 305 ? 7.408 2.391 59.009 1.00 96.94 305 ARG A N 1
ATOM 2506 C CA . ARG A 1 305 ? 7.587 1.236 59.907 1.00 96.94 305 ARG A CA 1
ATOM 2507 C C . ARG A 1 305 ? 8.835 1.388 60.781 1.00 96.94 305 ARG A C 1
ATOM 2509 O O . ARG A 1 305 ? 8.728 1.252 61.995 1.00 96.94 305 ARG A O 1
ATOM 2516 N N . LEU A 1 306 ? 9.987 1.731 60.199 1.00 96.31 306 LEU A N 1
ATOM 2517 C CA . LEU A 1 306 ? 11.238 1.941 60.943 1.00 96.31 306 LEU A CA 1
ATOM 2518 C C . LEU A 1 306 ? 11.155 3.133 61.913 1.00 96.31 306 LEU A C 1
ATOM 2520 O O . LEU A 1 306 ? 11.567 3.008 63.065 1.00 96.31 306 LEU A O 1
ATOM 2524 N N . THR A 1 307 ? 10.566 4.262 61.501 1.00 95.88 307 THR A N 1
ATOM 2525 C CA . THR A 1 307 ? 10.328 5.420 62.381 1.00 95.88 307 THR A CA 1
ATOM 2526 C C . THR A 1 307 ? 9.404 5.056 63.543 1.00 95.88 307 THR A C 1
ATOM 2528 O O . THR A 1 307 ? 9.647 5.470 64.674 1.00 95.88 307 THR A O 1
ATOM 2531 N N . THR A 1 308 ? 8.355 4.272 63.285 1.00 96.56 308 THR A N 1
ATOM 2532 C CA . THR A 1 308 ? 7.394 3.843 64.312 1.00 96.56 308 THR A CA 1
ATOM 2533 C C . THR A 1 308 ? 8.051 2.899 65.311 1.00 96.56 308 THR A C 1
ATOM 2535 O O . THR A 1 308 ? 7.988 3.165 66.507 1.00 96.56 308 THR A O 1
ATOM 2538 N N . LEU A 1 309 ? 8.765 1.874 64.831 1.00 95.94 309 LEU A N 1
ATOM 2539 C CA . LEU A 1 309 ? 9.511 0.935 65.675 1.00 95.94 309 LEU A CA 1
ATOM 2540 C C . LEU A 1 309 ? 10.563 1.650 66.537 1.00 95.94 309 LEU A C 1
ATOM 2542 O O . LEU A 1 309 ? 10.662 1.388 67.736 1.00 95.94 309 LEU A O 1
ATOM 2546 N N . SER A 1 310 ? 11.297 2.605 65.956 1.00 95.00 310 SER A N 1
ATOM 2547 C CA . SER A 1 310 ? 12.258 3.439 66.684 1.00 95.00 310 SER A CA 1
ATOM 2548 C C . SER A 1 310 ? 11.581 4.264 67.786 1.00 95.00 310 SER A C 1
ATOM 2550 O O . SER A 1 310 ? 12.040 4.248 68.927 1.00 95.00 310 SER A O 1
ATOM 2552 N N . LYS A 1 311 ? 10.443 4.911 67.493 1.00 94.19 311 LYS A N 1
ATOM 2553 C CA . LYS A 1 311 ? 9.659 5.657 68.492 1.00 94.19 311 LYS A CA 1
ATOM 2554 C C . LYS A 1 311 ? 9.124 4.756 69.609 1.00 94.19 311 LYS A C 1
ATOM 2556 O O . LYS A 1 311 ? 9.234 5.131 70.773 1.00 94.19 311 LYS A O 1
ATOM 2561 N N . THR A 1 312 ? 8.602 3.567 69.293 1.00 94.50 312 THR A N 1
ATOM 2562 C CA . THR A 1 312 ? 8.133 2.616 70.318 1.00 94.50 312 THR A CA 1
ATOM 2563 C C . THR A 1 312 ? 9.276 2.078 71.177 1.00 94.50 312 THR A C 1
ATOM 2565 O O . THR A 1 312 ? 9.107 1.949 72.385 1.00 94.50 312 THR A O 1
ATOM 2568 N N . PHE A 1 313 ? 10.456 1.833 70.596 1.00 96.12 313 PHE A N 1
ATOM 2569 C CA . PHE A 1 313 ? 11.635 1.396 71.347 1.00 96.12 313 PHE A CA 1
ATOM 2570 C C . PHE A 1 313 ? 12.155 2.493 72.288 1.00 96.12 313 PHE A C 1
ATOM 2572 O O . PHE A 1 313 ? 12.432 2.220 73.454 1.00 96.12 313 PHE A O 1
ATOM 2579 N N . LEU A 1 314 ? 12.219 3.747 71.824 1.00 96.12 314 LEU A N 1
ATOM 2580 C CA . LEU A 1 314 ? 12.594 4.892 72.660 1.00 96.12 314 LEU A CA 1
ATOM 2581 C C . LEU A 1 314 ? 11.591 5.126 73.800 1.00 96.12 314 LEU A C 1
ATOM 2583 O O . LEU A 1 314 ? 12.009 5.373 74.930 1.00 96.12 314 LEU A O 1
ATOM 2587 N N . ALA A 1 315 ? 10.286 4.992 73.537 1.00 94.44 315 ALA A N 1
ATOM 2588 C CA . ALA A 1 315 ? 9.247 5.090 74.562 1.00 94.44 315 ALA A CA 1
ATOM 2589 C C . ALA A 1 315 ? 9.354 3.962 75.606 1.00 94.44 315 ALA A C 1
ATOM 2591 O O . ALA A 1 315 ? 9.288 4.229 76.804 1.00 94.44 315 ALA A O 1
ATOM 2592 N N . TRP A 1 316 ? 9.590 2.720 75.172 1.00 97.00 316 TRP A N 1
ATOM 2593 C CA . TRP A 1 316 ? 9.822 1.575 76.059 1.00 97.00 316 TRP A CA 1
ATOM 2594 C C . TRP A 1 316 ? 11.098 1.738 76.902 1.00 97.00 316 TRP A C 1
ATOM 2596 O O . TRP A 1 316 ? 11.082 1.491 78.105 1.00 97.00 316 TRP A O 1
ATOM 2606 N N . HIS A 1 317 ? 12.187 2.230 76.308 1.00 96.19 317 HIS A N 1
ATOM 2607 C CA . HIS A 1 317 ? 13.431 2.518 77.023 1.00 96.19 317 HIS A CA 1
ATOM 2608 C C . HIS A 1 317 ? 13.259 3.644 78.061 1.00 96.19 317 HIS A C 1
ATOM 2610 O O . HIS A 1 317 ? 13.746 3.531 79.188 1.00 96.19 317 HIS A O 1
ATOM 2616 N N . ALA A 1 318 ? 12.518 4.706 77.724 1.00 94.19 318 ALA A N 1
ATOM 2617 C CA . ALA A 1 318 ? 12.164 5.764 78.669 1.00 94.19 318 ALA A CA 1
ATOM 2618 C C . ALA A 1 318 ? 11.285 5.236 79.819 1.00 94.19 318 ALA A C 1
ATOM 2620 O O . ALA A 1 318 ? 11.548 5.550 80.980 1.00 94.19 318 ALA A O 1
ATOM 2621 N N . TRP A 1 319 ? 10.300 4.381 79.519 1.00 97.50 319 TRP A N 1
ATOM 2622 C CA . TRP A 1 319 ? 9.476 3.722 80.533 1.00 97.50 319 TRP A CA 1
ATOM 2623 C C . TRP A 1 319 ? 10.307 2.822 81.459 1.00 97.50 319 TRP A C 1
ATOM 2625 O O . TRP A 1 319 ? 10.206 2.968 82.673 1.00 97.50 319 TRP A O 1
ATOM 2635 N N . ASN A 1 320 ? 11.199 1.979 80.924 1.00 96.38 320 ASN A N 1
ATOM 2636 C CA . ASN A 1 320 ? 12.115 1.152 81.723 1.00 96.38 320 ASN A CA 1
ATOM 2637 C C . ASN A 1 320 ? 12.971 1.993 82.681 1.00 96.38 320 ASN A C 1
ATOM 2639 O O . ASN A 1 320 ? 13.192 1.601 83.828 1.00 96.38 320 ASN A O 1
ATOM 2643 N N . ARG A 1 321 ? 13.452 3.159 82.230 1.00 97.06 321 ARG A N 1
ATOM 2644 C CA . ARG A 1 321 ? 14.216 4.080 83.079 1.00 97.06 321 ARG A CA 1
ATOM 2645 C C . ARG A 1 321 ? 13.363 4.619 84.231 1.00 97.06 321 ARG A C 1
ATOM 2647 O O . ARG A 1 321 ? 13.799 4.544 85.377 1.00 97.06 321 ARG A O 1
ATOM 2654 N N . ILE A 1 322 ? 12.154 5.099 83.936 1.00 95.75 322 ILE A N 1
ATOM 2655 C CA . ILE A 1 322 ? 11.196 5.581 84.945 1.00 95.75 322 ILE A CA 1
ATOM 2656 C C . ILE A 1 322 ? 10.831 4.455 85.923 1.00 95.75 322 ILE A C 1
ATOM 2658 O O . ILE A 1 322 ? 10.799 4.673 87.127 1.00 95.75 322 ILE A O 1
ATOM 2662 N N . GLU A 1 323 ? 10.633 3.233 85.438 1.00 96.75 323 GLU A N 1
ATOM 2663 C CA . GLU A 1 323 ? 10.325 2.050 86.245 1.00 96.75 323 GLU A CA 1
ATOM 2664 C C . GLU A 1 323 ? 11.485 1.660 87.186 1.00 96.75 323 GLU A C 1
ATOM 2666 O O . GLU A 1 323 ? 11.266 1.302 88.345 1.00 96.75 323 GLU A O 1
ATOM 2671 N N . MET A 1 324 ? 12.737 1.791 86.739 1.00 95.50 324 MET A N 1
ATOM 2672 C CA . MET A 1 324 ? 13.921 1.594 87.587 1.00 95.50 324 MET A CA 1
ATOM 2673 C C . MET A 1 324 ? 14.108 2.723 88.611 1.00 95.50 324 MET A C 1
ATOM 2675 O O . MET A 1 324 ? 14.507 2.467 89.750 1.00 95.50 324 MET A O 1
ATOM 2679 N N . GLU A 1 325 ? 13.800 3.968 88.245 1.00 96.81 325 GLU A N 1
ATOM 2680 C CA . GLU A 1 325 ? 13.796 5.111 89.166 1.00 96.81 325 GLU A CA 1
ATOM 2681 C C . GLU A 1 325 ? 12.658 4.978 90.206 1.00 96.81 325 GLU A C 1
ATOM 2683 O O . GLU A 1 325 ? 12.903 5.153 91.401 1.00 96.81 325 GLU A O 1
ATOM 2688 N N . ASN A 1 326 ? 11.473 4.507 89.804 1.00 95.56 326 ASN A N 1
ATOM 2689 C CA . ASN A 1 326 ? 10.353 4.153 90.684 1.00 95.56 326 ASN A CA 1
ATOM 2690 C C . ASN A 1 326 ? 10.709 3.019 91.652 1.00 95.56 326 ASN A C 1
ATOM 2692 O O . ASN A 1 326 ? 10.440 3.139 92.845 1.00 95.56 326 ASN A O 1
ATOM 2696 N N . LYS A 1 327 ? 11.357 1.941 91.192 1.00 96.38 327 LYS A N 1
ATOM 2697 C CA . LYS A 1 327 ? 11.822 0.846 92.068 1.00 96.38 327 LYS A CA 1
ATOM 2698 C C . LYS A 1 327 ? 12.838 1.333 93.102 1.00 96.38 327 LYS A C 1
ATOM 2700 O O . LYS A 1 327 ? 12.723 0.987 94.277 1.00 96.38 327 LYS A O 1
ATOM 2705 N N . ARG A 1 328 ? 13.767 2.213 92.712 1.00 96.75 328 ARG A N 1
ATOM 2706 C CA . ARG A 1 328 ? 14.697 2.889 93.640 1.00 96.75 328 ARG A CA 1
ATOM 2707 C C . ARG A 1 328 ? 13.968 3.794 94.640 1.00 96.75 328 ARG A C 1
ATOM 2709 O O . ARG A 1 328 ? 14.341 3.824 95.811 1.00 96.75 328 ARG A O 1
ATOM 2716 N N . LEU A 1 329 ? 12.924 4.513 94.220 1.00 96.12 329 LEU A N 1
ATOM 2717 C CA . LEU A 1 329 ? 12.085 5.312 95.120 1.00 96.12 329 LEU A CA 1
ATOM 2718 C C . LEU A 1 329 ? 11.295 4.425 96.092 1.00 96.12 329 LEU A C 1
ATOM 2720 O O . LEU A 1 329 ? 11.318 4.691 97.291 1.00 96.12 329 LEU A O 1
ATOM 2724 N N . GLN A 1 330 ? 10.667 3.345 95.619 1.00 95.12 330 GLN A N 1
ATOM 2725 C CA . GLN A 1 330 ? 9.983 2.360 96.462 1.00 95.12 330 GLN A CA 1
ATOM 2726 C C . GLN A 1 330 ? 10.938 1.724 97.476 1.00 95.12 330 GLN A C 1
ATOM 2728 O O . GLN A 1 330 ? 10.574 1.594 98.641 1.00 95.12 330 GLN A O 1
ATOM 2733 N N . GLN A 1 331 ? 12.170 1.392 97.080 1.00 95.31 331 GLN A N 1
ATOM 2734 C CA . GLN A 1 331 ? 13.193 0.914 98.008 1.00 95.31 331 GLN A CA 1
ATOM 2735 C C . GLN A 1 331 ? 13.522 1.981 99.066 1.00 95.31 331 GLN A C 1
ATOM 2737 O O . GLN A 1 331 ? 13.415 1.694 100.253 1.00 95.31 331 GLN A O 1
ATOM 2742 N N . LYS A 1 332 ? 13.774 3.238 98.675 1.00 94.19 332 LYS A N 1
ATOM 2743 C CA . LYS A 1 332 ? 13.957 4.361 99.620 1.00 94.19 332 LYS A CA 1
ATOM 2744 C C . LYS A 1 332 ? 12.723 4.645 100.489 1.00 94.19 332 LYS A C 1
ATOM 2746 O O . LYS A 1 332 ? 12.847 5.270 101.541 1.00 94.19 332 LYS A O 1
ATOM 2751 N N . HIS A 1 333 ? 11.518 4.270 100.059 1.00 94.19 333 HIS A N 1
ATOM 2752 C CA . HIS A 1 333 ? 10.304 4.317 100.882 1.00 94.19 333 HIS A CA 1
ATOM 2753 C C . HIS A 1 333 ? 10.255 3.149 101.874 1.00 94.19 333 HIS A C 1
ATOM 2755 O O . HIS A 1 333 ? 9.971 3.393 103.042 1.00 94.19 333 HIS A O 1
ATOM 2761 N N . LYS A 1 334 ? 10.608 1.925 101.459 1.00 95.06 334 LYS A N 1
ATOM 2762 C CA . LYS A 1 334 ? 10.750 0.763 102.351 1.00 95.06 334 LYS A CA 1
ATOM 2763 C C . LYS A 1 334 ? 11.830 0.999 103.405 1.00 95.06 334 LYS A C 1
ATOM 2765 O O . LYS A 1 334 ? 11.530 0.886 104.578 1.00 95.06 334 LYS A O 1
ATOM 2770 N N . GLU A 1 335 ? 13.024 1.443 103.018 1.00 95.44 335 GLU A N 1
ATOM 2771 C CA . GLU A 1 335 ? 14.122 1.788 103.937 1.00 95.44 335 GLU A CA 1
ATOM 2772 C C . GLU A 1 335 ? 13.726 2.877 104.946 1.00 95.44 335 GLU A C 1
ATOM 2774 O O . GLU A 1 335 ? 14.061 2.775 106.123 1.00 95.44 335 GLU A O 1
ATOM 2779 N N . ARG A 1 336 ? 12.981 3.909 104.519 1.00 94.06 336 ARG A N 1
ATOM 2780 C CA . ARG A 1 336 ? 12.417 4.906 105.446 1.00 94.06 336 ARG A CA 1
ATOM 2781 C C . ARG A 1 336 ? 11.339 4.308 106.347 1.00 94.06 336 ARG A C 1
ATOM 2783 O O . ARG A 1 336 ? 11.319 4.634 107.523 1.00 94.06 336 ARG A O 1
ATOM 2790 N N . SER A 1 337 ? 10.479 3.433 105.830 1.00 94.19 337 SER A N 1
ATOM 2791 C CA . SER A 1 337 ? 9.447 2.754 106.621 1.00 94.19 337 SER A CA 1
ATOM 2792 C C . SER A 1 337 ? 10.051 1.802 107.655 1.00 94.19 337 SER A C 1
ATOM 2794 O O . SER A 1 337 ? 9.578 1.783 108.784 1.00 94.19 337 SER A O 1
ATOM 2796 N N . SER A 1 338 ? 11.111 1.066 107.304 1.00 94.75 338 SER A N 1
ATOM 2797 C CA . SER A 1 338 ? 11.896 0.243 108.227 1.00 94.75 338 SER A CA 1
ATOM 2798 C C . SER A 1 338 ? 12.544 1.113 109.293 1.00 94.75 338 SER A C 1
ATOM 2800 O O . SER A 1 338 ? 12.295 0.874 110.460 1.00 94.75 338 SER A O 1
ATOM 2802 N N . LYS A 1 339 ? 13.242 2.195 108.924 1.00 95.00 339 LYS A N 1
ATOM 2803 C CA . LYS A 1 339 ? 13.844 3.126 109.898 1.00 95.00 339 LYS A CA 1
ATOM 2804 C C . LYS A 1 339 ? 12.819 3.803 110.809 1.00 95.00 339 LYS A C 1
ATOM 2806 O O . LYS A 1 339 ? 13.102 4.024 111.978 1.00 95.00 339 LYS A O 1
ATOM 2811 N N . ILE A 1 340 ? 11.625 4.119 110.303 1.00 94.62 340 ILE A N 1
ATOM 2812 C CA . ILE A 1 340 ? 10.515 4.634 111.117 1.00 94.62 340 ILE A CA 1
ATOM 2813 C C . ILE A 1 340 ? 9.975 3.541 112.044 1.00 94.62 340 ILE A C 1
ATOM 2815 O O . ILE A 1 340 ? 9.693 3.832 113.197 1.00 94.62 340 ILE A O 1
ATOM 2819 N N . HIS A 1 341 ? 9.858 2.291 111.592 1.00 93.56 341 HIS A N 1
ATOM 2820 C CA . HIS A 1 341 ? 9.393 1.184 112.430 1.00 93.56 341 HIS A CA 1
ATOM 2821 C C . HIS A 1 341 ? 10.439 0.757 113.474 1.00 93.56 341 HIS A C 1
ATOM 2823 O O . HIS A 1 341 ? 10.080 0.500 114.614 1.00 93.56 341 HIS A O 1
ATOM 2829 N N . GLU A 1 342 ? 11.726 0.768 113.126 1.00 93.31 342 GLU A N 1
ATOM 2830 C CA . GLU A 1 342 ? 12.870 0.615 114.031 1.00 93.31 342 GLU A CA 1
ATOM 2831 C C . GLU A 1 342 ? 12.901 1.745 115.062 1.00 93.31 342 GLU A C 1
ATOM 2833 O O . GLU A 1 342 ? 13.045 1.469 116.245 1.00 93.31 342 GLU A O 1
ATOM 2838 N N . PHE A 1 343 ? 12.694 3.001 114.647 1.00 94.00 343 PHE A N 1
ATOM 2839 C CA . PHE A 1 343 ? 12.585 4.140 115.561 1.00 94.00 343 PHE A CA 1
ATOM 2840 C C . PHE A 1 343 ? 11.353 4.040 116.468 1.00 94.00 343 PHE A C 1
ATOM 2842 O O . PHE A 1 343 ? 11.465 4.291 117.660 1.00 94.00 343 PHE A O 1
ATOM 2849 N N . LEU A 1 344 ? 10.191 3.637 115.945 1.00 93.88 344 LEU A N 1
ATOM 2850 C CA . LEU A 1 344 ? 8.983 3.419 116.746 1.00 93.88 344 LEU A CA 1
ATOM 2851 C C . LEU A 1 344 ? 9.153 2.248 117.720 1.00 93.88 344 LEU A C 1
ATOM 2853 O O . LEU A 1 344 ? 8.745 2.371 118.865 1.00 93.88 344 LEU A O 1
ATOM 2857 N N . LYS A 1 345 ? 9.817 1.160 117.319 1.00 92.56 345 LYS A N 1
ATOM 2858 C CA . LYS A 1 345 ? 10.141 0.031 118.200 1.00 92.56 345 LYS A CA 1
ATOM 2859 C C . LYS A 1 345 ? 11.185 0.411 119.251 1.00 92.56 345 LYS A C 1
ATOM 2861 O O . LYS A 1 345 ? 11.029 0.049 120.409 1.00 92.56 345 LYS A O 1
ATOM 2866 N N . ALA A 1 346 ? 12.205 1.185 118.883 1.00 90.00 346 ALA A N 1
ATOM 2867 C CA . ALA A 1 346 ? 13.173 1.742 119.825 1.00 90.00 346 ALA A CA 1
ATOM 2868 C C . ALA A 1 346 ? 12.505 2.728 120.795 1.00 90.00 346 ALA A C 1
ATOM 2870 O O . ALA A 1 346 ? 12.821 2.705 121.975 1.00 90.00 346 ALA A O 1
ATOM 2871 N N . MET A 1 347 ? 11.529 3.519 120.337 1.00 88.88 347 MET A N 1
ATOM 2872 C CA . MET A 1 347 ? 10.672 4.357 121.182 1.00 88.88 347 MET A CA 1
ATOM 2873 C C . MET A 1 347 ? 9.728 3.527 122.060 1.00 88.88 347 MET A C 1
ATOM 2875 O O . MET A 1 347 ? 9.479 3.915 123.190 1.00 88.88 347 MET A O 1
ATOM 2879 N N . GLU A 1 348 ? 9.201 2.391 121.601 1.00 87.81 348 GLU A N 1
ATOM 2880 C CA . GLU A 1 348 ? 8.399 1.476 122.427 1.00 87.81 348 GLU A CA 1
ATOM 2881 C C . GLU A 1 348 ? 9.261 0.780 123.489 1.00 87.81 348 GLU A C 1
ATOM 2883 O O . GLU A 1 348 ? 8.835 0.657 124.635 1.00 87.81 348 GLU A O 1
ATOM 2888 N N . GLU A 1 349 ? 10.493 0.394 123.151 1.00 85.06 349 GLU A N 1
ATOM 2889 C CA . GLU A 1 349 ? 11.491 -0.137 124.084 1.00 85.06 349 GLU A CA 1
ATOM 2890 C C . GLU A 1 349 ? 11.990 0.945 125.057 1.00 85.06 349 GLU A C 1
ATOM 2892 O O . GLU A 1 349 ? 12.107 0.686 126.255 1.00 85.06 349 GLU A O 1
ATOM 2897 N N . GLU A 1 350 ? 12.213 2.179 124.601 1.00 81.81 350 GLU A N 1
ATOM 2898 C CA . GLU A 1 350 ? 12.565 3.327 125.443 1.00 81.81 350 GLU A CA 1
ATOM 2899 C C . GLU A 1 350 ? 11.397 3.728 126.349 1.00 81.81 350 GLU A C 1
ATOM 2901 O O . GLU A 1 350 ? 11.603 3.916 127.542 1.00 81.81 350 GLU A O 1
ATOM 2906 N N . VAL A 1 351 ? 10.157 3.754 125.854 1.00 79.81 351 VAL A N 1
ATOM 2907 C CA . VAL A 1 351 ? 8.948 3.987 126.662 1.00 79.81 351 VAL A CA 1
ATOM 2908 C C . VAL A 1 351 ? 8.686 2.819 127.615 1.00 79.81 351 VAL A C 1
ATOM 2910 O O . VAL A 1 351 ? 8.221 3.054 128.727 1.00 79.81 351 VAL A O 1
ATOM 2913 N N . ALA A 1 352 ? 9.022 1.575 127.267 1.00 74.62 352 ALA A N 1
ATOM 2914 C CA . ALA A 1 352 ? 8.974 0.447 128.198 1.00 74.62 352 ALA A CA 1
ATOM 2915 C C . ALA A 1 352 ? 10.050 0.565 129.295 1.00 74.62 352 ALA A C 1
ATOM 2917 O O . ALA A 1 352 ? 9.765 0.310 130.466 1.00 74.62 352 ALA A O 1
ATOM 2918 N N . ASN A 1 353 ? 11.259 1.014 128.949 1.00 69.56 353 ASN A N 1
ATOM 2919 C CA . ASN A 1 353 ? 12.347 1.267 129.897 1.00 69.56 353 ASN A CA 1
ATOM 2920 C C . ASN A 1 353 ? 12.104 2.523 130.758 1.00 69.56 353 ASN A C 1
ATOM 2922 O O . ASN A 1 353 ? 12.439 2.527 131.942 1.00 69.56 353 ASN A O 1
ATOM 2926 N N . ALA A 1 354 ? 11.441 3.548 130.222 1.00 61.28 354 ALA A N 1
ATOM 2927 C CA . ALA A 1 354 ? 10.984 4.730 130.949 1.00 61.28 354 ALA A CA 1
ATOM 2928 C C . ALA A 1 354 ? 9.764 4.414 131.829 1.00 61.28 354 ALA A C 1
ATOM 2930 O O . ALA A 1 354 ? 9.687 4.874 132.960 1.00 61.28 354 ALA A O 1
ATOM 2931 N N . ARG A 1 355 ? 8.860 3.518 131.410 1.00 58.66 355 ARG A N 1
ATOM 2932 C CA . ARG A 1 355 ? 7.828 2.942 132.298 1.00 58.66 355 ARG A CA 1
ATOM 2933 C C . ARG A 1 355 ? 8.426 2.107 133.440 1.00 58.66 355 ARG A C 1
ATOM 2935 O O . ARG A 1 355 ? 7.747 1.896 134.439 1.00 58.66 355 ARG A O 1
ATOM 2942 N N . ARG A 1 356 ? 9.693 1.681 133.336 1.00 49.78 356 ARG A N 1
ATOM 2943 C CA . ARG A 1 356 ? 10.485 1.083 134.431 1.00 49.78 356 ARG A CA 1
ATOM 2944 C C . ARG A 1 356 ? 11.308 2.106 135.239 1.00 49.78 356 ARG A C 1
ATOM 2946 O O . ARG A 1 356 ? 12.040 1.693 136.135 1.00 49.78 356 ARG A O 1
ATOM 2953 N N . ARG A 1 357 ? 11.223 3.415 134.957 1.00 39.06 357 ARG A N 1
ATOM 2954 C CA . ARG A 1 357 ? 11.981 4.477 135.650 1.00 39.06 357 ARG A CA 1
ATOM 2955 C C . ARG A 1 357 ? 11.090 5.687 135.978 1.00 39.06 357 ARG A C 1
ATOM 2957 O O . ARG A 1 357 ? 10.734 6.430 135.068 1.00 39.06 357 ARG A O 1
ATOM 2964 N N . PRO A 1 358 ? 10.740 5.928 137.255 1.00 40.16 358 PRO A N 1
ATOM 2965 C CA . PRO A 1 358 ? 9.850 7.025 137.632 1.00 40.16 358 PRO A CA 1
ATOM 2966 C C . PRO A 1 358 ? 10.324 8.417 137.177 1.00 40.16 358 PRO A C 1
ATOM 2968 O O . PRO A 1 358 ? 11.287 8.961 137.702 1.00 40.16 358 PRO A O 1
ATOM 2971 N N . ILE A 1 359 ? 9.593 8.961 136.199 1.00 41.78 359 ILE A N 1
ATOM 2972 C CA . ILE A 1 359 ? 9.134 10.355 136.052 1.00 41.78 359 ILE A CA 1
ATOM 2973 C C . ILE A 1 359 ? 10.074 11.462 136.574 1.00 41.78 359 ILE A C 1
ATOM 2975 O O . ILE A 1 359 ? 10.191 11.678 137.777 1.00 41.78 359 ILE A O 1
ATOM 2979 N N . SER A 1 360 ? 10.545 12.320 135.663 1.00 35.97 360 SER A N 1
ATOM 2980 C CA . SER A 1 360 ? 10.817 13.732 135.974 1.00 35.97 360 SER A CA 1
ATOM 2981 C C . SER A 1 360 ? 10.561 14.622 134.740 1.00 35.97 360 SER A C 1
ATOM 2983 O O . SER A 1 360 ? 11.107 14.321 133.677 1.00 35.97 360 SER A O 1
ATOM 2985 N N . PRO A 1 361 ? 9.708 15.667 134.813 1.00 41.88 361 PRO A N 1
ATOM 2986 C CA . PRO A 1 361 ? 9.350 16.508 133.663 1.00 41.88 361 PRO A CA 1
ATOM 2987 C C . PRO A 1 361 ? 9.989 17.911 133.695 1.00 41.88 361 PRO A C 1
ATOM 2989 O O . PRO A 1 361 ? 10.067 18.499 134.766 1.00 41.88 361 PRO A O 1
ATOM 2992 N N . LEU A 1 362 ? 10.310 18.501 132.527 1.00 38.22 362 LEU A N 1
ATOM 2993 C CA . LEU A 1 362 ? 10.144 19.943 132.211 1.00 38.22 362 LEU A CA 1
ATOM 2994 C C . LEU A 1 362 ? 10.529 20.285 130.737 1.00 38.22 362 LEU A C 1
ATOM 2996 O O . LEU A 1 362 ? 11.616 19.933 130.309 1.00 38.22 362 LEU A O 1
ATOM 3000 N N . ARG A 1 363 ? 9.636 21.014 130.026 1.00 37.59 363 ARG A N 1
ATOM 3001 C CA . ARG A 1 363 ? 9.813 22.316 129.294 1.00 37.59 363 ARG A CA 1
ATOM 3002 C C . ARG A 1 363 ? 11.009 22.590 128.312 1.00 37.59 363 ARG A C 1
ATOM 3004 O O . ARG A 1 363 ? 12.096 22.090 128.539 1.00 37.59 363 ARG A O 1
ATOM 3011 N N . PRO A 1 364 ? 10.933 23.627 127.421 1.00 52.00 364 PRO A N 1
ATOM 3012 C CA . PRO A 1 364 ? 9.835 24.079 126.539 1.00 52.00 364 PRO A CA 1
ATOM 3013 C C . PRO A 1 364 ? 10.327 24.376 125.057 1.00 52.00 364 PRO A C 1
ATOM 3015 O O . PRO A 1 364 ? 10.879 23.433 124.503 1.00 52.00 364 PRO A O 1
ATOM 3018 N N . PRO A 1 365 ? 10.091 25.509 124.313 1.00 51.56 365 PRO A N 1
ATOM 3019 C CA . PRO A 1 365 ? 9.694 25.423 122.882 1.00 51.56 365 PRO A CA 1
ATOM 3020 C C . PRO A 1 365 ? 10.464 26.353 121.881 1.00 51.56 365 PRO A C 1
ATOM 3022 O O . PRO A 1 365 ? 11.517 26.880 122.222 1.00 51.56 365 PRO A O 1
ATOM 3025 N N . LEU A 1 366 ? 9.853 26.635 120.702 1.00 36.06 366 LEU A N 1
ATOM 3026 C CA . LEU A 1 366 ? 10.219 27.624 119.639 1.00 36.06 366 LEU A CA 1
ATOM 3027 C C . LEU A 1 366 ? 11.350 27.170 118.675 1.00 36.06 366 LEU A C 1
ATOM 3029 O O . LEU A 1 366 ? 12.233 26.435 119.083 1.00 36.06 366 LEU A O 1
ATOM 3033 N N . SER A 1 367 ? 11.421 27.543 117.380 1.00 48.19 367 SER A N 1
ATOM 3034 C CA . SER A 1 367 ? 10.564 28.352 116.467 1.00 48.19 367 SER A CA 1
ATOM 3035 C C . SER A 1 367 ? 10.862 28.016 114.970 1.00 48.19 367 SER A C 1
ATOM 3037 O O . SER A 1 367 ? 11.869 27.361 114.704 1.00 48.19 367 SER A O 1
ATOM 3039 N N . PRO A 1 368 ? 10.031 28.425 113.978 1.00 57.25 368 PRO A N 1
ATOM 3040 C CA . PRO A 1 368 ? 10.238 28.125 112.545 1.00 57.25 368 PRO A CA 1
ATOM 3041 C C . PRO A 1 368 ? 10.971 29.238 111.761 1.00 57.25 368 PRO A C 1
ATOM 3043 O O . PRO A 1 368 ? 10.885 30.407 112.145 1.00 57.25 368 PRO A O 1
ATOM 3046 N N . PRO A 1 369 ? 11.600 28.925 110.604 1.00 48.09 369 PRO A N 1
ATOM 3047 C CA . PRO A 1 369 ? 11.593 29.908 109.504 1.00 48.09 369 PRO A CA 1
ATOM 3048 C C . PRO A 1 369 ? 11.643 29.389 108.037 1.00 48.09 369 PRO A C 1
ATOM 3050 O O . PRO A 1 369 ? 12.382 28.472 107.701 1.00 48.09 369 PRO A O 1
ATOM 3053 N N . LYS A 1 370 ? 11.004 30.190 107.163 1.00 43.22 370 LYS A N 1
ATOM 3054 C CA . LYS A 1 370 ? 11.399 30.602 105.786 1.00 43.22 370 LYS A CA 1
ATOM 3055 C C . LYS A 1 370 ? 11.344 29.624 104.590 1.00 43.22 370 LYS A C 1
ATOM 3057 O O . LYS A 1 370 ? 11.800 28.491 104.612 1.00 43.22 370 LYS A O 1
ATOM 3062 N N . GLN A 1 371 ? 10.838 30.188 103.488 1.00 45.25 371 GLN A N 1
ATOM 3063 C CA . GLN A 1 371 ? 10.903 29.702 102.105 1.00 45.25 371 GLN A CA 1
ATOM 3064 C C . GLN A 1 371 ? 12.092 30.356 101.372 1.00 45.25 371 GLN A C 1
ATOM 3066 O O . GLN A 1 371 ? 12.515 31.446 101.760 1.00 45.25 371 GLN A O 1
ATOM 3071 N N . THR A 1 372 ? 12.535 29.770 100.253 1.00 44.62 372 THR A N 1
ATOM 3072 C CA . THR A 1 372 ? 13.471 30.407 99.305 1.00 44.62 372 THR A CA 1
ATOM 3073 C C . THR A 1 372 ? 13.023 30.138 97.867 1.00 44.62 372 THR A C 1
ATOM 3075 O O . THR A 1 372 ? 12.678 29.007 97.531 1.00 44.62 372 THR A O 1
ATOM 3078 N N . VAL A 1 373 ? 13.033 31.167 97.016 1.00 44.78 373 VAL A N 1
ATOM 3079 C CA . VAL A 1 373 ? 12.699 31.087 95.581 1.00 44.78 373 VAL A CA 1
ATOM 3080 C C . VAL A 1 373 ? 13.989 31.043 94.759 1.00 44.78 373 VAL A C 1
ATOM 3082 O O . VAL A 1 373 ? 14.915 31.798 95.048 1.00 44.78 373 VAL A O 1
ATOM 3085 N N . VAL A 1 374 ? 14.046 30.203 93.720 1.00 47.06 374 VAL A N 1
ATOM 3086 C CA . VAL A 1 374 ? 15.137 30.189 92.727 1.00 47.06 374 VAL A CA 1
ATOM 3087 C C . VAL A 1 374 ? 14.557 30.132 91.308 1.00 47.06 374 VAL A C 1
ATOM 3089 O O . VAL A 1 374 ? 13.482 29.585 91.076 1.00 47.06 374 VAL A O 1
ATOM 3092 N N . TYR A 1 375 ? 15.270 30.770 90.384 1.00 39.16 375 TYR A N 1
ATOM 3093 C CA . TYR A 1 375 ? 14.862 31.176 89.038 1.00 39.16 375 TYR A CA 1
ATOM 3094 C C . TYR A 1 375 ? 15.522 30.289 87.964 1.00 39.16 375 TYR A C 1
ATOM 3096 O O . TYR A 1 375 ? 16.632 29.804 88.178 1.00 39.16 375 TYR A O 1
ATOM 3104 N N . ILE A 1 376 ? 14.884 30.105 86.800 1.00 45.12 376 ILE A N 1
ATOM 3105 C CA . ILE A 1 376 ? 15.471 29.424 85.627 1.00 45.12 376 ILE A CA 1
ATOM 3106 C C . ILE A 1 376 ? 15.238 30.303 84.377 1.00 45.12 376 ILE A C 1
ATOM 3108 O O . ILE A 1 376 ? 14.105 30.746 84.179 1.00 45.12 376 ILE A O 1
ATOM 3112 N N . PRO A 1 377 ? 16.271 30.602 83.560 1.00 48.53 377 PRO A N 1
ATOM 3113 C CA . PRO A 1 377 ? 16.193 31.623 82.511 1.00 48.53 377 PRO A CA 1
ATOM 3114 C C . PRO A 1 377 ? 15.793 31.092 81.121 1.00 48.53 377 PRO A C 1
ATOM 3116 O O . PRO A 1 377 ? 15.877 29.901 80.829 1.00 48.53 377 PRO A O 1
ATOM 3119 N N . SER A 1 378 ? 15.416 32.029 80.246 1.00 45.53 378 SER A N 1
ATOM 3120 C CA . SER A 1 378 ? 15.150 31.823 78.814 1.00 45.53 378 SER A CA 1
ATOM 3121 C C . SER A 1 378 ? 16.389 32.143 77.962 1.00 45.53 378 SER A C 1
ATOM 3123 O O . SER A 1 378 ? 17.125 33.077 78.283 1.00 45.53 378 SER A O 1
ATOM 3125 N N . ALA A 1 379 ? 16.603 31.406 76.867 1.00 37.91 379 ALA A N 1
ATOM 3126 C CA . ALA A 1 379 ? 17.655 31.654 75.875 1.00 37.91 379 ALA A CA 1
ATOM 3127 C C . ALA A 1 379 ? 17.188 31.253 74.459 1.00 37.91 379 ALA A C 1
ATOM 3129 O O . ALA A 1 379 ? 16.321 30.393 74.312 1.00 37.91 379 ALA A O 1
ATOM 3130 N N . ALA A 1 380 ? 17.743 31.895 73.426 1.00 43.03 380 ALA A N 1
ATOM 3131 C CA . ALA A 1 380 ? 17.303 31.773 72.030 1.00 43.03 380 ALA A CA 1
ATOM 3132 C C . ALA A 1 380 ? 18.189 30.841 71.175 1.00 43.03 380 ALA A C 1
ATOM 3134 O O . ALA A 1 380 ? 19.347 30.596 71.507 1.00 43.03 380 ALA A O 1
ATOM 3135 N N . GLU A 1 381 ? 17.657 30.386 70.035 1.00 43.06 381 GLU A N 1
ATOM 3136 C CA . GLU A 1 381 ? 18.314 29.467 69.091 1.00 43.06 381 GLU A CA 1
ATOM 3137 C C . GLU A 1 381 ? 18.340 30.057 67.654 1.00 43.06 381 GLU A C 1
ATOM 3139 O O . GLU A 1 381 ? 17.298 30.516 67.175 1.00 43.06 381 GLU A O 1
ATOM 3144 N N . PRO A 1 382 ? 19.495 30.091 66.951 1.00 49.94 382 PRO A N 1
ATOM 3145 C CA . PRO A 1 382 ? 19.621 30.689 65.615 1.00 49.94 382 PRO A CA 1
ATOM 3146 C C . PRO A 1 382 ? 19.635 29.673 64.450 1.00 49.94 382 PRO A C 1
ATOM 3148 O O . PRO A 1 382 ? 20.161 28.570 64.557 1.00 49.94 382 PRO A O 1
ATOM 3151 N N . GLN A 1 383 ? 19.135 30.094 63.282 1.00 43.97 383 GLN A N 1
ATOM 3152 C CA . GLN A 1 383 ? 19.089 29.308 62.034 1.00 43.97 383 GLN A CA 1
ATOM 3153 C C . GLN A 1 383 ? 20.190 29.726 61.029 1.00 43.97 383 GLN A C 1
ATOM 3155 O O . GLN A 1 383 ? 20.256 30.908 60.678 1.00 43.97 383 GLN A O 1
ATOM 3160 N N . PRO A 1 384 ? 21.005 28.800 60.481 1.00 52.97 384 PRO A N 1
ATOM 3161 C CA . PRO A 1 384 ? 21.935 29.084 59.384 1.00 52.97 384 PRO A CA 1
ATOM 3162 C C . PRO A 1 384 ? 21.341 28.750 57.999 1.00 52.97 384 PRO A C 1
ATOM 3164 O O . PRO A 1 384 ? 20.809 27.666 57.777 1.00 52.97 384 PRO A O 1
ATOM 3167 N N . THR A 1 385 ? 21.486 29.652 57.019 1.00 40.84 385 THR A N 1
ATOM 3168 C CA . THR A 1 385 ? 21.043 29.421 55.624 1.00 40.84 385 THR A CA 1
ATOM 3169 C C . THR A 1 385 ? 22.217 29.121 54.687 1.00 40.84 385 THR A C 1
ATOM 3171 O O . THR A 1 385 ? 23.183 29.879 54.617 1.00 40.84 385 THR A O 1
ATOM 3174 N N . ILE A 1 386 ? 22.124 28.032 53.914 1.00 40.25 386 ILE A N 1
ATOM 3175 C CA . ILE A 1 386 ? 23.161 27.612 52.954 1.00 40.25 386 ILE A CA 1
ATOM 3176 C C . ILE A 1 386 ? 22.772 28.039 51.529 1.00 40.25 386 ILE A C 1
ATOM 3178 O O . ILE A 1 386 ? 21.657 27.794 51.072 1.00 40.25 386 ILE A O 1
ATOM 3182 N N . LYS A 1 387 ? 23.706 28.671 50.803 1.00 45.81 387 LYS A N 1
ATOM 3183 C CA . LYS A 1 387 ? 23.516 29.154 49.421 1.00 45.81 387 LYS A CA 1
ATOM 3184 C C . LYS A 1 387 ? 24.318 28.302 48.433 1.00 45.81 387 LYS A C 1
ATOM 3186 O O . LYS A 1 387 ? 25.545 28.313 48.467 1.00 45.81 387 LYS A O 1
ATOM 3191 N N . ILE A 1 388 ? 23.639 27.615 47.511 1.00 40.38 388 ILE A N 1
ATOM 3192 C CA . ILE A 1 388 ? 24.282 26.776 46.483 1.00 40.38 388 ILE A CA 1
ATOM 3193 C C . ILE A 1 388 ? 24.604 27.604 45.227 1.00 40.38 388 ILE A C 1
ATOM 3195 O O . ILE A 1 388 ? 23.756 28.325 44.696 1.00 40.38 388 ILE A O 1
ATOM 3199 N N . ARG A 1 389 ? 25.844 27.495 44.734 1.00 35.44 389 ARG A N 1
ATOM 3200 C CA . ARG A 1 389 ? 26.401 28.289 43.624 1.00 35.44 389 ARG A CA 1
ATOM 3201 C C . ARG A 1 389 ? 26.355 27.482 42.316 1.00 35.44 389 ARG A C 1
ATOM 3203 O O . ARG A 1 389 ? 26.898 26.386 42.255 1.00 35.44 389 ARG A O 1
ATOM 3210 N N . LYS A 1 390 ? 25.719 28.005 41.259 1.00 37.81 390 LYS A N 1
ATOM 3211 C CA . LYS A 1 390 ? 25.603 27.305 39.960 1.00 37.81 390 LYS A CA 1
ATOM 3212 C C . LYS A 1 390 ? 26.886 27.428 39.126 1.00 37.81 390 LYS A C 1
ATOM 3214 O O . LYS A 1 390 ? 27.264 28.534 38.749 1.00 37.81 390 LYS A O 1
ATOM 3219 N N . GLY A 1 391 ? 27.503 26.294 38.789 1.00 35.81 391 GLY A N 1
ATOM 3220 C CA . GLY A 1 391 ? 28.539 26.197 37.752 1.00 35.81 391 GLY A CA 1
ATOM 3221 C C . GLY A 1 391 ? 27.939 26.126 36.341 1.00 35.81 391 GLY A C 1
ATOM 3222 O O . GLY A 1 391 ? 26.808 25.675 36.166 1.00 35.81 391 GLY A O 1
ATOM 3223 N N . LYS A 1 392 ? 28.690 26.576 35.328 1.00 40.50 392 LYS A N 1
ATOM 3224 C CA . LYS A 1 392 ? 28.258 26.642 33.920 1.00 40.50 392 LYS A CA 1
ATOM 3225 C C . LYS A 1 392 ? 29.294 25.913 33.056 1.00 40.50 392 LYS A C 1
ATOM 3227 O O . LYS A 1 392 ? 30.435 26.365 32.987 1.00 40.50 392 LYS A O 1
ATOM 3232 N N . LEU A 1 393 ? 28.935 24.776 32.450 1.00 36.41 393 LEU A N 1
ATOM 3233 C CA . LEU A 1 393 ? 29.855 24.018 31.588 1.00 36.41 393 LEU A CA 1
ATOM 3234 C C . LEU A 1 393 ? 29.997 24.660 30.197 1.00 36.41 393 LEU A C 1
ATOM 3236 O O . LEU A 1 393 ? 29.107 25.379 29.742 1.00 36.41 393 LEU A O 1
ATOM 3240 N N . LYS A 1 394 ? 31.133 24.399 29.538 1.00 39.56 394 LYS A N 1
ATOM 3241 C CA . LYS A 1 394 ? 31.453 24.904 28.195 1.00 39.56 394 LYS A CA 1
ATOM 3242 C C . LYS A 1 394 ? 30.860 24.026 27.091 1.00 39.56 394 LYS A C 1
ATOM 3244 O O . LYS A 1 394 ? 30.760 22.811 27.228 1.00 39.56 394 LYS A O 1
ATOM 3249 N N . GLU A 1 395 ? 30.538 24.674 25.981 1.00 33.94 395 GLU A N 1
ATOM 3250 C CA . GLU A 1 395 ? 30.112 24.067 24.722 1.00 33.94 395 GLU A CA 1
ATOM 3251 C C . GLU A 1 395 ? 31.337 23.687 23.868 1.00 33.94 395 GLU A C 1
ATOM 3253 O O . GLU A 1 395 ? 32.353 24.384 23.900 1.00 33.94 395 GLU A O 1
ATOM 3258 N N . VAL A 1 396 ? 31.264 22.577 23.124 1.00 40.97 396 VAL A N 1
ATOM 3259 C CA . VAL A 1 396 ? 32.380 22.035 22.324 1.00 40.97 396 VAL A CA 1
ATOM 3260 C C . VAL A 1 396 ? 31.985 21.996 20.849 1.00 40.97 396 VAL A C 1
ATOM 3262 O O . VAL A 1 396 ? 31.019 21.331 20.476 1.00 40.97 396 VAL A O 1
ATOM 3265 N N . GLN A 1 397 ? 32.739 22.705 20.006 1.00 38.47 397 GLN A N 1
ATOM 3266 C CA . GLN A 1 397 ? 32.518 22.751 18.557 1.00 38.47 397 GLN A CA 1
ATOM 3267 C C . GLN A 1 397 ? 33.171 21.569 17.818 1.00 38.47 397 GLN A C 1
ATOM 3269 O O . GLN A 1 397 ? 34.028 20.864 18.350 1.00 38.47 397 GLN A O 1
ATOM 3274 N N . ARG A 1 398 ? 32.738 21.349 16.571 1.00 38.91 398 ARG A N 1
ATOM 3275 C CA . ARG A 1 398 ? 33.047 20.172 15.742 1.00 38.91 398 ARG A CA 1
ATOM 3276 C C . ARG A 1 398 ? 33.703 20.602 14.416 1.00 38.91 398 ARG A C 1
ATOM 3278 O O . ARG A 1 398 ? 33.205 21.552 13.814 1.00 38.91 398 ARG A O 1
ATOM 3285 N N . PRO A 1 399 ? 34.764 19.926 13.934 1.00 49.19 399 PRO A N 1
ATOM 3286 C CA . PRO A 1 399 ? 35.460 20.312 12.702 1.00 49.19 399 PRO A CA 1
ATOM 3287 C C . PRO A 1 399 ? 34.714 19.894 11.411 1.00 49.19 399 PRO A C 1
ATOM 3289 O O . PRO A 1 399 ? 33.916 18.951 11.447 1.00 49.19 399 PRO A O 1
ATOM 3292 N N . PRO A 1 400 ? 34.980 20.563 10.268 1.00 59.00 400 PRO A N 1
ATOM 3293 C CA . PRO A 1 400 ? 34.402 20.249 8.956 1.00 59.00 400 PRO A CA 1
ATOM 3294 C C . PRO A 1 400 ? 35.226 19.215 8.145 1.00 59.00 400 PRO A C 1
ATOM 3296 O O . PRO A 1 400 ? 36.408 19.018 8.428 1.00 59.00 400 PRO A O 1
ATOM 3299 N N . PRO A 1 401 ? 34.634 18.572 7.116 1.00 51.94 401 PRO A N 1
ATOM 3300 C CA . PRO A 1 401 ? 35.329 17.659 6.200 1.00 51.94 401 PRO A CA 1
ATOM 3301 C C . PRO A 1 401 ? 35.989 18.377 4.995 1.00 51.94 401 PRO A C 1
ATOM 3303 O O . PRO A 1 401 ? 35.549 19.468 4.625 1.00 51.94 401 PRO A O 1
ATOM 3306 N N . PRO A 1 402 ? 37.000 17.766 4.342 1.00 50.72 402 PRO A N 1
ATOM 3307 C CA . PRO A 1 402 ? 37.683 18.326 3.170 1.00 50.72 402 PRO A CA 1
ATOM 3308 C C . PRO A 1 402 ? 36.954 18.062 1.836 1.00 50.72 402 PRO A C 1
ATOM 3310 O O . PRO A 1 402 ? 36.212 17.088 1.699 1.00 50.72 402 PRO A O 1
ATOM 3313 N N . SER A 1 403 ? 37.231 18.895 0.827 1.00 40.12 403 SER A N 1
ATOM 3314 C CA . SER A 1 403 ? 36.812 18.724 -0.577 1.00 40.12 403 SER A CA 1
ATOM 3315 C C . SER A 1 403 ? 37.999 18.380 -1.489 1.00 40.12 403 SER A C 1
ATOM 3317 O O . SER A 1 403 ? 39.118 18.816 -1.232 1.00 40.12 403 SER A O 1
ATOM 3319 N N . SER A 1 404 ? 37.753 17.606 -2.549 1.00 42.06 404 SER A N 1
ATOM 3320 C CA . SER A 1 404 ? 38.776 16.977 -3.400 1.00 42.06 404 SER A CA 1
ATOM 3321 C C . SER A 1 404 ? 39.279 17.825 -4.585 1.00 42.06 404 SER A C 1
ATOM 3323 O O . SER A 1 404 ? 38.761 18.899 -4.877 1.00 42.06 404 SER A O 1
ATOM 3325 N N . SER A 1 405 ? 40.314 17.292 -5.240 1.00 40.00 405 SER A N 1
ATOM 3326 C CA . SER A 1 405 ? 41.155 17.879 -6.296 1.00 40.00 405 SER A CA 1
ATOM 3327 C C . SER A 1 405 ? 40.613 17.686 -7.735 1.00 40.00 405 SER A C 1
ATOM 3329 O O . SER A 1 405 ? 39.570 17.067 -7.935 1.00 40.00 405 SER A O 1
ATOM 3331 N N . GLU A 1 406 ? 41.408 18.169 -8.703 1.00 34.88 406 GLU A N 1
ATOM 3332 C CA . GLU A 1 406 ? 41.470 17.835 -10.144 1.00 34.88 406 GLU A CA 1
ATOM 3333 C C . GLU A 1 406 ? 40.343 18.259 -11.114 1.00 34.88 406 GLU A C 1
ATOM 3335 O O . GLU A 1 406 ? 39.184 18.407 -10.745 1.00 34.88 406 GLU A O 1
ATOM 3340 N N . ALA A 1 407 ? 40.595 18.392 -12.430 1.00 37.72 407 ALA A N 1
ATOM 3341 C CA . ALA A 1 407 ? 41.787 18.836 -13.193 1.00 37.72 407 ALA A CA 1
ATOM 3342 C C . ALA A 1 407 ? 41.452 18.850 -14.703 1.00 37.72 407 ALA A C 1
ATOM 3344 O O . ALA A 1 407 ? 40.845 17.899 -15.187 1.00 37.72 407 ALA A O 1
ATOM 3345 N N . ALA A 1 408 ? 41.912 19.857 -15.463 1.00 36.22 408 ALA A N 1
ATOM 3346 C CA . ALA A 1 408 ? 42.123 19.751 -16.918 1.00 36.22 408 ALA A CA 1
ATOM 3347 C C . ALA A 1 408 ? 42.915 20.951 -17.484 1.00 36.22 408 ALA A C 1
ATOM 3349 O O . ALA A 1 408 ? 42.462 22.092 -17.420 1.00 36.22 408 ALA A O 1
ATOM 3350 N N . GLN A 1 409 ? 44.053 20.677 -18.122 1.00 39.81 409 GLN A N 1
ATOM 3351 C CA . GLN A 1 409 ? 44.687 21.531 -19.139 1.00 39.81 409 GLN A CA 1
ATOM 3352 C C . GLN A 1 409 ? 44.780 20.722 -20.446 1.00 39.81 409 GLN A C 1
ATOM 3354 O O . GLN A 1 409 ? 44.843 19.497 -20.358 1.00 39.81 409 GLN A O 1
ATOM 3359 N N . THR A 1 410 ? 44.823 21.375 -21.620 1.00 34.22 410 THR A N 1
ATOM 3360 C CA . THR A 1 410 ? 45.664 21.037 -22.809 1.00 34.22 410 THR A CA 1
ATOM 3361 C C . THR A 1 410 ? 45.192 21.782 -24.072 1.00 34.22 410 THR A C 1
ATOM 3363 O O . THR A 1 410 ? 44.009 21.800 -24.399 1.00 34.22 410 THR A O 1
ATOM 3366 N N . ILE A 1 411 ? 46.152 22.357 -24.803 1.00 43.12 411 ILE A N 1
ATOM 3367 C CA . ILE A 1 411 ? 46.112 22.912 -26.176 1.00 43.12 411 ILE A CA 1
ATOM 3368 C C . ILE A 1 411 ? 47.583 22.838 -26.688 1.00 43.12 411 ILE A C 1
ATOM 3370 O O . ILE A 1 411 ? 48.458 22.755 -25.822 1.00 43.12 411 ILE A O 1
ATOM 3374 N N . PRO A 1 412 ? 47.953 22.962 -27.988 1.00 54.78 412 PRO A N 1
ATOM 3375 C CA . PRO A 1 412 ? 47.235 22.840 -29.268 1.00 54.78 412 PRO A CA 1
ATOM 3376 C C . PRO A 1 412 ? 47.860 21.758 -30.201 1.00 54.78 412 PRO A C 1
ATOM 3378 O O . PRO A 1 412 ? 48.714 20.980 -29.787 1.00 54.78 412 PRO A O 1
ATOM 3381 N N . SER A 1 413 ? 47.478 21.721 -31.488 1.00 37.72 413 SER A N 1
ATOM 3382 C CA . SER A 1 413 ? 48.267 21.080 -32.564 1.00 37.72 413 SER A CA 1
ATOM 3383 C C . SER A 1 413 ? 48.066 21.791 -33.919 1.00 37.72 413 SER A C 1
ATOM 3385 O O . SER A 1 413 ? 47.139 22.590 -34.057 1.00 37.72 413 SER A O 1
ATOM 3387 N N . VAL A 1 414 ? 48.962 21.564 -34.890 1.00 38.88 414 VAL A N 1
ATOM 3388 C CA . VAL A 1 414 ? 49.194 22.430 -36.070 1.00 38.88 414 VAL A CA 1
ATOM 3389 C C . VAL A 1 414 ? 49.477 21.614 -37.342 1.00 38.88 414 VAL A C 1
ATOM 3391 O O . VAL A 1 414 ? 50.342 20.747 -37.291 1.00 38.88 414 VAL A O 1
ATOM 3394 N N . ALA A 1 415 ? 48.832 21.950 -38.476 1.00 35.44 415 ALA A N 1
ATOM 3395 C CA . ALA A 1 415 ? 49.406 21.969 -39.847 1.00 35.44 415 ALA A CA 1
ATOM 3396 C C . ALA A 1 415 ? 48.337 22.275 -40.939 1.00 35.44 415 ALA A C 1
ATOM 3398 O O . ALA A 1 415 ? 47.230 21.744 -40.853 1.00 35.44 415 ALA A O 1
ATOM 3399 N N . PRO A 1 416 ? 48.646 23.074 -41.986 1.00 48.47 416 PRO A N 1
ATOM 3400 C CA . PRO A 1 416 ? 47.811 23.257 -43.187 1.00 48.47 416 PRO A CA 1
ATOM 3401 C C . PRO A 1 416 ? 48.319 22.444 -44.402 1.00 48.47 416 PRO A C 1
ATOM 3403 O O . PRO A 1 416 ? 49.425 21.906 -44.366 1.00 48.47 416 PRO A O 1
ATOM 3406 N N . ALA A 1 417 ? 47.559 22.401 -45.511 1.00 33.19 417 ALA A N 1
ATOM 3407 C CA . ALA A 1 417 ? 47.992 21.722 -46.741 1.00 33.19 417 ALA A CA 1
ATOM 3408 C C . ALA A 1 417 ? 47.500 22.344 -48.075 1.00 33.19 417 ALA A C 1
ATOM 3410 O O . ALA A 1 417 ? 46.311 22.587 -48.252 1.00 33.19 417 ALA A O 1
ATOM 3411 N N . ALA A 1 418 ? 48.445 22.404 -49.028 1.00 36.44 418 ALA A N 1
ATOM 3412 C CA . ALA A 1 418 ? 48.317 22.204 -50.485 1.00 36.44 418 ALA A CA 1
ATOM 3413 C C . ALA A 1 418 ? 47.878 23.323 -51.473 1.00 36.44 418 ALA A C 1
ATOM 3415 O O . ALA A 1 418 ? 46.893 24.032 -51.290 1.00 36.44 418 ALA A O 1
ATOM 3416 N N . SER A 1 419 ? 48.546 23.257 -52.645 1.00 37.19 419 SER A N 1
ATOM 3417 C CA . SER A 1 419 ? 48.168 23.736 -53.998 1.00 37.19 419 SER A CA 1
ATOM 3418 C C . SER A 1 419 ? 48.425 25.220 -54.363 1.00 37.19 419 SER A C 1
ATOM 3420 O O . SER A 1 419 ? 48.381 26.073 -53.485 1.00 37.19 419 SER A O 1
ATOM 3422 N N . PHE A 1 420 ? 48.743 25.608 -55.616 1.00 40.62 420 PHE A N 1
ATOM 3423 C CA . PHE A 1 420 ? 48.885 24.871 -56.903 1.00 40.62 420 PHE A CA 1
ATOM 3424 C C . PHE A 1 420 ? 50.083 25.390 -57.762 1.00 40.62 420 PHE A C 1
ATOM 3426 O O . PHE A 1 420 ? 50.841 26.250 -57.322 1.00 40.62 420 PHE A O 1
ATOM 3433 N N . GLU A 1 421 ? 50.281 24.836 -58.968 1.00 33.66 421 GLU A N 1
ATOM 3434 C CA . GLU A 1 421 ? 51.446 25.025 -59.865 1.00 33.66 421 GLU A CA 1
ATOM 3435 C C . GLU A 1 421 ? 51.406 26.293 -60.766 1.00 33.66 421 GLU A C 1
ATOM 3437 O O . GLU A 1 421 ? 50.319 26.762 -61.105 1.00 33.66 421 GLU A O 1
ATOM 3442 N N . PRO A 1 422 ? 52.567 26.786 -61.266 1.00 41.88 422 PRO A N 1
ATOM 3443 C CA . PRO A 1 422 ? 52.649 27.821 -62.310 1.00 41.88 422 PRO A CA 1
ATOM 3444 C C . PRO A 1 422 ? 53.431 27.405 -63.584 1.00 41.88 422 PRO A C 1
ATOM 3446 O O . PRO A 1 422 ? 54.525 26.854 -63.479 1.00 41.88 422 PRO A O 1
ATOM 3449 N N . GLN A 1 423 ? 52.974 27.785 -64.793 1.00 34.56 423 GLN A N 1
ATOM 3450 C CA . GLN A 1 423 ? 53.833 27.862 -66.000 1.00 34.56 423 GLN A CA 1
ATOM 3451 C C . GLN A 1 423 ? 53.354 28.861 -67.083 1.00 34.56 423 GLN A C 1
ATOM 3453 O O . GLN A 1 423 ? 52.161 28.939 -67.369 1.00 34.56 423 GLN A O 1
ATOM 3458 N N . LYS A 1 424 ? 54.355 29.440 -67.784 1.00 35.47 424 LYS A N 1
ATOM 3459 C CA . LYS A 1 424 ? 54.413 29.987 -69.172 1.00 35.47 424 LYS A CA 1
ATOM 3460 C C . LYS A 1 424 ? 54.563 31.509 -69.351 1.00 35.47 424 LYS A C 1
ATOM 3462 O O . LYS A 1 424 ? 53.621 32.268 -69.161 1.00 35.47 424 LYS A O 1
ATOM 3467 N N . THR A 1 425 ? 55.713 31.901 -69.911 1.00 36.00 425 THR A N 1
ATOM 3468 C CA . THR A 1 425 ? 55.975 33.167 -70.626 1.00 36.00 425 THR A CA 1
ATOM 3469 C C . THR A 1 425 ? 56.966 32.920 -71.782 1.00 36.00 425 THR A C 1
ATOM 3471 O O . THR A 1 425 ? 57.821 32.043 -71.677 1.00 36.00 425 THR A O 1
ATOM 3474 N N . ASN A 1 426 ? 56.848 33.676 -72.883 1.00 33.00 426 ASN A N 1
ATOM 3475 C CA . ASN A 1 426 ? 57.735 33.640 -74.065 1.00 33.00 426 ASN A CA 1
ATOM 3476 C C . ASN A 1 426 ? 58.558 34.938 -74.159 1.00 33.00 426 ASN A C 1
ATOM 3478 O O . ASN A 1 426 ? 58.001 35.999 -73.878 1.00 33.00 426 ASN A O 1
ATOM 3482 N N . ILE A 1 427 ? 59.813 34.884 -74.638 1.00 36.47 427 ILE A N 1
ATOM 3483 C CA . ILE A 1 427 ? 60.589 36.057 -75.107 1.00 36.47 427 ILE A CA 1
ATOM 3484 C C . ILE A 1 427 ? 61.528 35.657 -76.268 1.00 36.47 427 ILE A C 1
ATOM 3486 O O . ILE A 1 427 ? 62.357 34.765 -76.101 1.00 36.47 427 ILE A O 1
ATOM 3490 N N . ASP A 1 428 ? 61.457 36.374 -77.397 1.00 36.16 428 ASP A N 1
ATOM 3491 C CA . ASP A 1 428 ? 62.384 36.298 -78.546 1.00 36.16 428 ASP A CA 1
ATOM 3492 C C . ASP A 1 428 ? 63.528 37.332 -78.467 1.00 36.16 428 ASP A C 1
ATOM 3494 O O . ASP A 1 428 ? 63.322 38.429 -77.941 1.00 36.16 428 ASP A O 1
ATOM 3498 N N . ARG A 1 429 ? 64.702 37.048 -79.074 1.00 35.12 429 ARG A N 1
ATOM 3499 C CA . ARG A 1 429 ? 65.749 38.043 -79.443 1.00 35.12 429 ARG A CA 1
ATOM 3500 C C . ARG A 1 429 ? 66.597 37.606 -80.654 1.00 35.12 429 ARG A C 1
ATOM 3502 O O . ARG A 1 429 ? 66.866 36.422 -80.820 1.00 35.12 429 ARG A O 1
ATOM 3509 N N . SER A 1 430 ? 67.088 38.564 -81.457 1.00 35.88 430 SER A N 1
ATOM 3510 C CA . SER A 1 430 ? 67.827 38.304 -82.714 1.00 35.88 430 SER A CA 1
ATOM 3511 C C . SER A 1 430 ? 68.851 39.392 -83.131 1.00 35.88 430 SER A C 1
ATOM 3513 O O . SER A 1 430 ? 68.715 40.554 -82.757 1.00 35.88 430 SER A O 1
ATOM 3515 N N . SER A 1 431 ? 69.784 39.022 -84.033 1.00 37.34 431 SER A N 1
ATOM 3516 C CA . SER A 1 431 ? 70.603 39.856 -84.968 1.00 37.34 431 SER A CA 1
ATOM 3517 C C . SER A 1 431 ? 71.850 40.660 -84.495 1.00 37.34 431 SER A C 1
ATOM 3519 O O . SER A 1 431 ? 71.768 41.431 -83.545 1.00 37.34 431 SER A O 1
ATOM 3521 N N . LYS A 1 432 ? 72.982 40.531 -85.242 1.00 42.38 432 LYS A N 1
ATOM 3522 C CA . LYS A 1 432 ? 74.146 41.466 -85.426 1.00 42.38 432 LYS A CA 1
ATOM 3523 C C . LYS A 1 432 ? 75.064 41.028 -86.613 1.00 42.38 432 LYS A C 1
ATOM 3525 O O . LYS A 1 432 ? 75.397 39.847 -86.654 1.00 42.38 432 LYS A O 1
ATOM 3530 N N . PRO A 1 433 ? 75.499 41.923 -87.540 1.00 51.66 433 PRO A N 1
ATOM 3531 C CA . PRO A 1 433 ? 76.833 41.819 -88.221 1.00 51.66 433 PRO A CA 1
ATOM 3532 C C . PRO A 1 433 ? 77.483 43.178 -88.678 1.00 51.66 433 PRO A C 1
ATOM 3534 O O . PRO A 1 433 ? 76.779 44.185 -88.651 1.00 51.66 433 PRO A O 1
ATOM 3537 N N . LYS A 1 434 ? 78.785 43.232 -89.104 1.00 37.34 434 LYS A N 1
ATOM 3538 C CA . LYS A 1 434 ? 79.532 44.359 -89.809 1.00 37.34 434 LYS A CA 1
ATOM 3539 C C . LYS A 1 434 ? 81.062 44.002 -90.106 1.00 37.34 434 LYS A C 1
ATOM 3541 O O . LYS A 1 434 ? 81.445 42.950 -89.606 1.00 37.34 434 LYS A O 1
ATOM 3546 N N . PRO A 1 435 ? 81.961 44.779 -90.817 1.00 52.31 435 PRO A N 1
ATOM 3547 C CA . PRO A 1 435 ? 82.057 45.016 -92.305 1.00 52.31 435 PRO A CA 1
ATOM 3548 C C . PRO A 1 435 ? 83.492 45.276 -92.986 1.00 52.31 435 PRO A C 1
ATOM 3550 O O . PRO A 1 435 ? 84.504 45.282 -92.295 1.00 52.31 435 PRO A O 1
ATOM 3553 N N . ILE A 1 436 ? 83.541 45.630 -94.313 1.00 37.94 436 ILE A N 1
ATOM 3554 C CA . ILE A 1 436 ? 84.628 46.233 -95.217 1.00 37.94 436 ILE A CA 1
ATOM 3555 C C . ILE A 1 436 ? 85.965 45.439 -95.507 1.00 37.94 436 ILE A C 1
ATOM 3557 O O . ILE A 1 436 ? 86.144 44.406 -94.881 1.00 37.94 436 ILE A O 1
ATOM 3561 N N . LYS A 1 437 ? 86.932 45.719 -96.450 1.00 40.81 437 LYS A N 1
ATOM 3562 C CA . LYS A 1 437 ? 87.439 46.916 -97.241 1.00 40.81 437 LYS A CA 1
ATOM 3563 C C . LYS A 1 437 ? 87.593 46.810 -98.820 1.00 40.81 437 LYS A C 1
ATOM 3565 O O . LYS A 1 437 ? 86.563 46.656 -99.460 1.00 40.81 437 LYS A O 1
ATOM 3570 N N . SER A 1 438 ? 88.757 47.130 -99.465 1.00 38.81 438 SER A N 1
ATOM 3571 C CA . SER A 1 438 ? 88.844 48.020 -100.691 1.00 38.81 438 SER A CA 1
ATOM 3572 C C . SER A 1 438 ? 90.227 48.196 -101.436 1.00 38.81 438 SER A C 1
ATOM 3574 O O . SER A 1 438 ? 91.227 47.903 -100.790 1.00 38.81 438 SER A O 1
ATOM 3576 N N . LEU A 1 439 ? 90.277 48.872 -102.637 1.00 37.53 439 LEU A N 1
ATOM 3577 C CA . LEU A 1 439 ? 91.419 49.461 -103.476 1.00 37.53 439 LEU A CA 1
ATOM 3578 C C . LEU A 1 439 ? 91.831 48.698 -104.792 1.00 37.53 439 LEU A C 1
ATOM 3580 O O . LEU A 1 439 ? 91.581 47.503 -104.833 1.00 37.53 439 LEU A O 1
ATOM 3584 N N . LYS A 1 440 ? 92.553 49.233 -105.830 1.00 37.59 440 LYS A N 1
ATOM 3585 C CA . LYS A 1 440 ? 92.455 50.454 -106.724 1.00 37.59 440 LYS A CA 1
ATOM 3586 C C . LYS A 1 440 ? 93.443 50.392 -107.965 1.00 37.59 440 LYS A C 1
ATOM 3588 O O . LYS A 1 440 ? 94.365 49.589 -107.928 1.00 37.59 440 LYS A O 1
ATOM 3593 N N . ASN A 1 441 ? 93.283 51.240 -109.016 1.00 47.22 441 ASN A N 1
ATOM 3594 C CA . ASN A 1 441 ? 94.019 51.243 -110.336 1.00 47.22 441 ASN A CA 1
ATOM 3595 C C . ASN A 1 441 ? 95.172 52.293 -110.486 1.00 47.22 441 ASN A C 1
ATOM 3597 O O . ASN A 1 441 ? 95.277 53.172 -109.628 1.00 47.22 441 ASN A O 1
ATOM 3601 N N . PRO A 1 442 ? 95.961 52.274 -111.599 1.00 48.62 442 PRO A N 1
ATOM 3602 C CA . PRO A 1 442 ? 96.073 53.438 -112.532 1.00 48.62 442 PRO A CA 1
ATOM 3603 C C . PRO A 1 442 ? 96.217 53.092 -114.056 1.00 48.62 442 PRO A C 1
ATOM 3605 O O . PRO A 1 442 ? 96.233 51.918 -114.410 1.00 48.62 442 PRO A O 1
ATOM 3608 N N . ASP A 1 443 ? 96.294 54.104 -114.952 1.00 42.50 443 ASP A N 1
ATOM 3609 C CA . ASP A 1 443 ? 96.301 53.985 -116.442 1.00 42.50 443 ASP A CA 1
ATOM 3610 C C . ASP A 1 443 ? 96.909 55.241 -117.167 1.00 42.50 443 ASP A C 1
ATOM 3612 O O . ASP A 1 443 ? 97.161 56.255 -116.522 1.00 42.50 443 ASP A O 1
ATOM 3616 N N . ILE A 1 444 ? 97.108 55.161 -118.497 1.00 52.06 444 ILE A N 1
ATOM 3617 C CA . ILE A 1 444 ? 97.424 56.183 -119.538 1.00 52.06 444 ILE A CA 1
ATOM 3618 C C . ILE A 1 444 ? 98.573 57.192 -119.293 1.00 52.06 444 ILE A C 1
ATOM 3620 O O . ILE A 1 444 ? 98.366 58.244 -118.698 1.00 52.06 444 ILE A O 1
ATOM 3624 N N . LEU A 1 445 ? 99.719 56.994 -119.976 1.00 50.19 445 LEU A N 1
ATOM 3625 C CA . LEU A 1 445 ? 100.436 58.082 -120.694 1.00 50.19 445 LEU A CA 1
ATOM 3626 C C . LEU A 1 445 ? 101.537 57.580 -121.653 1.00 50.19 445 LEU A C 1
ATOM 3628 O O . LEU A 1 445 ? 101.636 58.067 -122.781 1.00 50.19 445 LEU A O 1
ATOM 3632 N N . GLU A 1 446 ? 102.308 56.557 -121.265 1.00 56.31 446 GLU A N 1
ATOM 3633 C CA . GLU A 1 446 ? 103.359 55.942 -122.111 1.00 56.31 446 GLU A CA 1
ATOM 3634 C C . GLU A 1 446 ? 102.815 55.428 -123.452 1.00 56.31 446 GLU A C 1
ATOM 3636 O O . GLU A 1 446 ? 103.474 55.523 -124.492 1.00 56.31 446 GLU A O 1
ATOM 3641 N N . GLN A 1 447 ? 101.551 54.989 -123.429 1.00 54.69 447 GLN A N 1
ATOM 3642 C CA . GLN A 1 447 ? 100.785 54.503 -124.573 1.00 54.69 447 GLN A CA 1
ATOM 3643 C C . GLN A 1 447 ? 100.839 55.419 -125.804 1.00 54.69 447 GLN A C 1
ATOM 3645 O O . GLN A 1 447 ? 100.536 54.943 -126.891 1.00 54.69 447 GLN A O 1
ATOM 3650 N N . MET A 1 448 ? 101.134 56.720 -125.677 1.00 44.56 448 MET A N 1
ATOM 3651 C CA . MET A 1 448 ? 101.014 57.660 -126.798 1.00 44.56 448 MET A CA 1
ATOM 3652 C C . MET A 1 448 ? 102.286 57.860 -127.632 1.00 44.56 448 MET A C 1
ATOM 3654 O O . MET A 1 448 ? 102.156 58.271 -128.780 1.00 44.56 448 MET A O 1
ATOM 3658 N N . LYS A 1 449 ? 103.484 57.547 -127.112 1.00 54.09 449 LYS A N 1
ATOM 3659 C CA . LYS A 1 449 ? 104.757 57.737 -127.848 1.00 54.09 449 LYS A CA 1
ATOM 3660 C C . LYS A 1 449 ? 105.308 56.460 -128.486 1.00 54.09 449 LYS A C 1
ATOM 3662 O O . LYS A 1 449 ? 105.963 56.538 -129.516 1.00 54.09 449 LYS A O 1
ATOM 3667 N N . GLN A 1 450 ? 104.969 55.286 -127.950 1.00 53.47 450 GLN A N 1
ATOM 3668 C CA . GLN A 1 450 ? 105.249 54.010 -128.625 1.00 53.47 450 GLN A CA 1
ATOM 3669 C C . GLN A 1 450 ? 104.404 53.842 -129.905 1.00 53.47 450 GLN A C 1
ATOM 3671 O O . GLN A 1 450 ? 104.880 53.271 -130.878 1.00 53.47 450 GLN A O 1
ATOM 3676 N N . 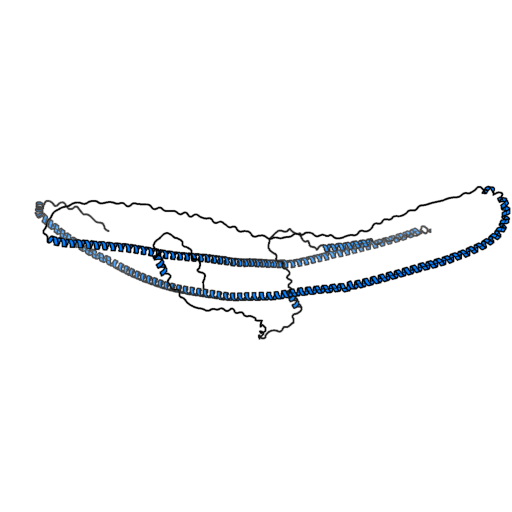ARG A 1 451 ? 103.195 54.431 -129.960 1.00 57.31 451 ARG A N 1
ATOM 3677 C CA . ARG A 1 451 ? 102.211 54.368 -131.072 1.00 57.31 451 ARG A CA 1
ATOM 3678 C C . ARG A 1 451 ? 102.698 54.799 -132.468 1.00 57.31 451 ARG A C 1
ATOM 3680 O O . ARG A 1 451 ? 101.892 54.739 -133.402 1.00 57.31 451 ARG A O 1
ATOM 3687 N N . GLU A 1 452 ? 103.937 55.258 -132.631 1.00 55.41 452 GLU A N 1
ATOM 3688 C CA . GLU A 1 452 ? 104.513 55.651 -133.926 1.00 55.41 452 GLU A CA 1
ATOM 3689 C C . GLU A 1 452 ? 105.657 54.732 -134.376 1.00 55.41 452 GLU A C 1
ATOM 3691 O O . GLU A 1 452 ? 105.606 54.266 -135.515 1.00 55.41 452 GLU A O 1
ATOM 3696 N N . THR A 1 453 ? 106.592 54.340 -133.499 1.00 58.62 453 THR A N 1
ATOM 3697 C CA . THR A 1 453 ? 107.538 53.239 -133.801 1.00 58.62 453 THR A CA 1
ATOM 3698 C C . THR A 1 453 ? 106.779 51.932 -134.030 1.00 58.62 453 THR A C 1
ATOM 3700 O O . THR A 1 453 ? 106.981 51.248 -135.036 1.00 58.62 453 THR A O 1
ATOM 3703 N N . GLU A 1 454 ? 105.771 51.683 -133.190 1.00 59.47 454 GLU A N 1
ATOM 3704 C CA . GLU A 1 454 ? 104.881 50.530 -133.269 1.00 59.47 454 GLU A CA 1
ATOM 3705 C C . GLU A 1 454 ? 104.134 50.455 -134.620 1.00 59.47 454 GLU A C 1
ATOM 3707 O O . GLU A 1 454 ? 103.735 49.374 -135.036 1.00 59.47 454 GLU A O 1
ATOM 3712 N N . ARG A 1 455 ? 103.952 51.555 -135.374 1.00 62.84 455 ARG A N 1
ATOM 3713 C CA . ARG A 1 455 ? 103.300 51.503 -136.707 1.00 62.84 455 ARG A CA 1
ATOM 3714 C C . ARG A 1 455 ? 104.188 50.904 -137.791 1.00 62.84 455 ARG A C 1
ATOM 3716 O O . ARG A 1 455 ? 103.659 50.267 -138.703 1.00 62.84 455 ARG A O 1
ATOM 3723 N N . LEU A 1 456 ? 105.499 51.117 -137.707 1.00 56.56 456 LEU A N 1
ATOM 3724 C CA . LEU A 1 456 ? 106.470 50.509 -138.616 1.00 56.56 456 LEU A CA 1
ATOM 3725 C C . LEU A 1 456 ? 106.737 49.062 -138.191 1.00 56.56 456 LEU A C 1
ATOM 3727 O O . LEU A 1 456 ? 106.620 48.153 -139.013 1.00 56.56 456 LEU A O 1
ATOM 3731 N N . GLU A 1 457 ? 106.947 48.832 -136.894 1.00 60.16 457 GLU A N 1
ATOM 3732 C CA . GLU A 1 457 ? 107.135 47.493 -136.326 1.00 60.16 457 GLU A CA 1
ATOM 3733 C C . GLU A 1 457 ? 105.917 46.587 -136.555 1.00 60.16 457 GLU A C 1
ATOM 3735 O O . GLU A 1 457 ? 106.090 45.445 -136.971 1.00 60.16 457 GLU A O 1
ATOM 3740 N N . ARG A 1 458 ? 104.676 47.085 -136.409 1.00 55.28 458 ARG A N 1
ATOM 3741 C CA . ARG A 1 458 ? 103.452 46.313 -136.714 1.00 55.28 458 ARG A CA 1
ATOM 3742 C C . ARG A 1 458 ? 103.426 45.779 -138.146 1.00 55.28 458 ARG A C 1
ATOM 3744 O O . ARG A 1 458 ? 102.857 44.714 -138.351 1.00 55.28 458 ARG A O 1
ATOM 3751 N N . ARG A 1 459 ? 104.016 46.465 -139.135 1.00 59.41 459 ARG A N 1
ATOM 3752 C CA . ARG A 1 459 ? 104.020 45.969 -140.526 1.00 59.41 459 ARG A CA 1
ATOM 3753 C C . ARG A 1 459 ? 104.955 44.772 -140.701 1.00 59.41 459 ARG A C 1
ATOM 3755 O O . ARG A 1 459 ? 104.525 43.781 -141.278 1.00 59.41 459 ARG A O 1
ATOM 3762 N N . ALA A 1 460 ? 106.159 44.813 -140.129 1.00 58.47 460 ALA A N 1
ATOM 3763 C CA . ALA A 1 460 ? 107.071 43.664 -140.118 1.00 58.47 460 ALA A CA 1
ATOM 3764 C C . ALA A 1 460 ? 106.551 42.518 -139.222 1.00 58.47 460 ALA A C 1
ATOM 3766 O O . ALA A 1 460 ? 106.534 41.351 -139.618 1.00 58.47 460 ALA A O 1
ATOM 3767 N N . ALA A 1 461 ? 106.041 42.851 -138.034 1.00 59.41 461 ALA A N 1
ATOM 3768 C CA . ALA A 1 461 ? 105.547 41.882 -137.061 1.00 59.41 461 ALA A CA 1
ATOM 3769 C C . ALA A 1 461 ? 104.274 41.148 -137.518 1.00 59.41 461 ALA A C 1
ATOM 3771 O O . ALA A 1 461 ? 104.054 40.021 -137.089 1.00 59.41 461 ALA A O 1
ATOM 3772 N N . ILE A 1 462 ? 103.437 41.733 -138.386 1.00 59.59 462 ILE A N 1
ATOM 3773 C CA . ILE A 1 462 ? 102.266 41.040 -138.962 1.00 59.59 462 ILE A CA 1
ATOM 3774 C C . ILE A 1 462 ? 102.682 39.886 -139.889 1.00 59.59 462 ILE A C 1
ATOM 3776 O O . ILE A 1 462 ? 101.976 38.879 -139.955 1.00 59.59 462 ILE A O 1
ATOM 3780 N N . GLU A 1 463 ? 103.821 39.996 -140.576 1.00 58.62 463 GLU A N 1
ATOM 3781 C CA . GLU A 1 463 ? 104.296 38.956 -141.493 1.00 58.62 463 GLU A CA 1
ATOM 3782 C C . GLU A 1 463 ? 104.993 37.800 -140.754 1.00 58.62 463 GLU A C 1
ATOM 3784 O O . GLU A 1 463 ? 104.788 36.635 -141.101 1.00 58.62 463 GLU A O 1
ATOM 3789 N N . GLN A 1 464 ? 105.716 38.091 -139.665 1.00 55.38 464 GLN A N 1
ATOM 3790 C CA . GLN A 1 464 ? 106.264 37.058 -138.775 1.00 55.38 464 GLN A CA 1
ATOM 3791 C C . GLN A 1 464 ? 105.168 36.382 -137.927 1.00 55.38 464 GLN A C 1
ATOM 3793 O O . GLN A 1 464 ? 105.063 35.154 -137.947 1.00 55.38 464 GLN A O 1
ATOM 3798 N N . LYS A 1 465 ? 104.244 37.147 -137.318 1.00 59.00 465 LYS A N 1
ATOM 3799 C CA . LYS A 1 465 ? 103.130 36.593 -136.516 1.00 59.00 465 LYS A CA 1
ATOM 3800 C C . LYS A 1 465 ? 102.124 35.758 -137.307 1.00 59.00 465 LYS A C 1
ATOM 3802 O O . LYS A 1 465 ? 101.324 35.052 -136.699 1.00 59.00 465 LYS A O 1
ATOM 3807 N N . LYS A 1 466 ? 102.140 35.795 -138.644 1.00 59.19 466 LYS A N 1
ATOM 3808 C CA . LYS A 1 466 ? 101.395 34.816 -139.454 1.00 59.19 466 LYS A CA 1
ATOM 3809 C C . LYS A 1 466 ? 102.020 33.420 -139.403 1.00 59.19 466 LYS A C 1
ATOM 3811 O O . LYS A 1 466 ? 101.276 32.455 -139.299 1.00 59.19 466 LYS A O 1
ATOM 3816 N N . LYS A 1 467 ? 103.352 33.317 -139.432 1.00 57.44 467 LYS A N 1
ATOM 3817 C CA . LYS A 1 467 ? 104.075 32.032 -139.405 1.00 57.44 467 LYS A CA 1
ATOM 3818 C C . LYS A 1 467 ? 104.134 31.431 -138.000 1.00 57.44 467 LYS A C 1
ATOM 3820 O O . LYS A 1 467 ? 104.052 30.219 -137.852 1.00 57.44 467 LYS A O 1
ATOM 3825 N N . GLU A 1 468 ? 104.211 32.274 -136.971 1.00 56.06 468 GLU A N 1
ATOM 3826 C CA . GLU A 1 468 ? 104.162 31.833 -135.569 1.00 56.06 468 GLU A CA 1
ATOM 3827 C C . GLU A 1 468 ? 102.797 31.212 -135.225 1.00 56.06 468 GLU A C 1
ATOM 3829 O O . GLU A 1 468 ? 102.739 30.107 -134.688 1.00 56.06 468 GLU A O 1
ATOM 3834 N N . ARG A 1 469 ? 101.689 31.854 -135.627 1.00 51.56 469 ARG A N 1
ATOM 3835 C CA . ARG A 1 469 ? 100.324 31.382 -135.324 1.00 51.56 469 ARG A CA 1
ATOM 3836 C C . ARG A 1 469 ? 99.965 30.024 -135.926 1.00 51.56 469 ARG A C 1
ATOM 3838 O O . ARG A 1 469 ? 99.147 29.323 -135.344 1.00 51.56 469 ARG A O 1
ATOM 3845 N N . GLU A 1 470 ? 100.547 29.631 -137.059 1.00 55.88 470 GLU A N 1
ATOM 3846 C CA . GLU A 1 470 ? 100.296 28.305 -137.654 1.00 55.88 470 GLU A CA 1
ATOM 3847 C C . GLU A 1 470 ? 100.979 27.161 -136.881 1.00 55.88 470 GLU A C 1
ATOM 3849 O O . GLU A 1 470 ? 100.519 26.019 -136.948 1.00 55.88 470 GLU A O 1
ATOM 3854 N N . LEU A 1 471 ? 102.026 27.467 -136.105 1.00 58.66 471 LEU A N 1
ATOM 3855 C CA . LEU A 1 471 ? 102.664 26.538 -135.164 1.00 58.66 471 LEU A CA 1
ATOM 3856 C C . LEU A 1 471 ? 101.987 26.587 -133.784 1.00 58.66 471 LEU A C 1
ATOM 3858 O O . LEU A 1 471 ? 101.739 25.546 -133.176 1.00 58.66 471 LEU A O 1
ATOM 3862 N N . GLU A 1 472 ? 101.616 27.782 -133.322 1.00 57.50 472 GLU A N 1
ATOM 3863 C CA . GLU A 1 472 ? 100.915 28.013 -132.050 1.00 57.50 472 GLU A CA 1
ATOM 3864 C C . GLU A 1 472 ? 99.565 27.263 -132.004 1.00 57.50 472 GLU A C 1
ATOM 3866 O O . GLU A 1 472 ? 99.284 26.551 -131.039 1.00 57.50 472 GLU A O 1
ATOM 3871 N N . LEU A 1 473 ? 98.796 27.273 -133.105 1.00 61.78 473 LEU A N 1
ATOM 3872 C CA . LEU A 1 473 ? 97.531 26.527 -133.225 1.00 61.78 473 LEU A CA 1
ATOM 3873 C C . LEU A 1 473 ? 97.696 24.994 -133.148 1.00 61.78 473 LEU A C 1
ATOM 3875 O O . LEU A 1 473 ? 96.742 24.278 -132.827 1.00 61.78 473 LEU A O 1
ATOM 3879 N N . GLN A 1 474 ? 98.884 24.470 -133.469 1.00 54.59 474 GLN A N 1
ATOM 3880 C CA . GLN A 1 474 ? 99.191 23.040 -133.345 1.00 54.59 474 GLN A CA 1
ATOM 3881 C C . GLN A 1 474 ? 99.595 22.678 -131.910 1.00 54.59 474 GLN A C 1
ATOM 3883 O O . GLN A 1 474 ? 99.235 21.601 -131.434 1.00 54.59 474 GLN A O 1
ATOM 3888 N N . ALA A 1 475 ? 100.252 23.593 -131.189 1.00 59.91 475 ALA A N 1
ATOM 3889 C CA . ALA A 1 475 ? 100.548 23.435 -129.767 1.00 59.91 475 ALA A CA 1
ATOM 3890 C C . ALA A 1 475 ? 99.273 23.490 -128.899 1.00 59.91 475 ALA A C 1
ATOM 3892 O O . ALA A 1 475 ? 99.070 22.612 -128.057 1.00 59.91 475 ALA A O 1
ATOM 3893 N N . GLU A 1 476 ? 98.368 24.448 -129.145 1.00 59.25 476 GLU A N 1
ATOM 3894 C CA . GLU A 1 476 ? 97.108 24.575 -128.389 1.00 59.25 476 GLU A CA 1
ATOM 3895 C C . GLU A 1 476 ? 96.235 23.311 -128.467 1.00 59.25 476 GLU A C 1
ATOM 3897 O O . GLU A 1 476 ? 95.641 22.904 -127.463 1.00 59.25 476 GLU A O 1
ATOM 3902 N N . ARG A 1 477 ? 96.196 22.635 -129.627 1.00 53.47 477 ARG A N 1
ATOM 3903 C CA . ARG A 1 477 ? 95.477 21.356 -129.781 1.00 53.47 477 ARG A CA 1
ATOM 3904 C C . ARG A 1 477 ? 95.998 20.266 -128.840 1.00 53.47 477 ARG A C 1
ATOM 3906 O O . ARG A 1 477 ? 95.193 19.513 -128.298 1.00 53.47 477 ARG A O 1
ATOM 3913 N N . ILE A 1 478 ? 97.311 20.197 -128.623 1.00 60.44 478 ILE A N 1
ATOM 3914 C CA . ILE A 1 478 ? 97.946 19.165 -127.788 1.00 60.44 478 ILE A CA 1
ATOM 3915 C C . ILE A 1 478 ? 97.753 19.469 -126.291 1.00 60.44 478 ILE A C 1
ATOM 3917 O O . ILE A 1 478 ? 97.543 18.551 -125.495 1.00 60.44 478 ILE A O 1
ATOM 3921 N N . GLU A 1 479 ? 97.755 20.744 -125.884 1.00 62.72 479 GLU A N 1
ATOM 3922 C CA . GLU A 1 479 ? 97.452 21.109 -124.491 1.00 62.72 479 GLU A CA 1
ATOM 3923 C C . GLU A 1 479 ? 95.975 20.926 -124.118 1.00 62.72 479 GLU A C 1
ATOM 3925 O O . GLU A 1 479 ? 95.676 20.490 -123.002 1.00 62.72 479 GLU A O 1
ATOM 3930 N N . ALA A 1 480 ? 95.047 21.247 -125.026 1.00 63.41 480 ALA A N 1
ATOM 3931 C CA . ALA A 1 480 ? 93.611 21.122 -124.774 1.00 63.41 480 ALA A CA 1
ATOM 3932 C C . ALA A 1 480 ? 93.186 19.668 -124.495 1.00 63.41 480 ALA A C 1
ATOM 3934 O O . ALA A 1 480 ? 92.298 19.423 -123.675 1.00 63.41 480 ALA A O 1
ATOM 3935 N N . GLU A 1 481 ? 93.842 18.701 -125.139 1.00 64.31 481 GLU A N 1
ATOM 3936 C CA . GLU A 1 481 ? 93.560 17.277 -124.958 1.00 64.31 481 GLU A CA 1
ATOM 3937 C C . GLU A 1 481 ? 94.109 16.747 -123.620 1.00 64.31 481 GLU A C 1
ATOM 3939 O O . GLU A 1 481 ? 93.385 16.076 -122.881 1.00 64.31 481 GLU A O 1
ATOM 3944 N N . ARG A 1 482 ? 95.326 17.150 -123.218 1.00 61.84 482 ARG A N 1
ATOM 3945 C CA . ARG A 1 482 ? 95.887 16.813 -121.891 1.00 61.84 482 ARG A CA 1
ATOM 3946 C C . ARG A 1 482 ? 95.024 17.342 -120.742 1.00 61.84 482 ARG A C 1
ATOM 3948 O O . ARG A 1 482 ? 94.701 16.593 -119.821 1.00 61.84 482 ARG A O 1
ATOM 3955 N N . LYS A 1 483 ? 94.570 18.597 -120.840 1.00 57.75 483 LYS A N 1
ATOM 3956 C CA . LYS A 1 483 ? 93.709 19.243 -119.829 1.00 57.75 483 LYS A CA 1
ATOM 3957 C C . LYS A 1 483 ? 92.323 18.587 -119.702 1.00 57.75 483 LYS A C 1
ATOM 3959 O O . LYS A 1 483 ? 91.688 18.730 -118.660 1.00 57.75 483 LYS A O 1
ATOM 3964 N N . ARG A 1 484 ? 91.857 17.830 -120.709 1.00 66.69 484 ARG A N 1
ATOM 3965 C CA . ARG A 1 484 ? 90.654 16.980 -120.598 1.00 66.69 484 ARG A CA 1
ATOM 3966 C C . ARG A 1 484 ? 90.903 15.697 -119.804 1.00 66.69 484 ARG A C 1
ATOM 3968 O O . ARG A 1 484 ? 90.094 15.364 -118.943 1.00 66.69 484 ARG A O 1
ATOM 3975 N N . VAL A 1 485 ? 92.010 14.998 -120.061 1.00 64.12 485 VAL A N 1
ATOM 3976 C CA . VAL A 1 485 ? 92.325 13.725 -119.383 1.00 64.12 485 VAL A CA 1
ATOM 3977 C C . VAL A 1 485 ? 92.536 13.931 -117.878 1.00 64.12 485 VAL A C 1
ATOM 3979 O O . VAL A 1 485 ? 91.992 13.179 -117.070 1.00 64.12 485 VAL A O 1
ATOM 3982 N N . GLU A 1 486 ? 93.247 14.992 -117.486 1.00 64.38 486 GLU A N 1
ATOM 3983 C CA . GLU A 1 486 ? 93.466 15.325 -116.069 1.00 64.38 486 GLU A CA 1
ATOM 3984 C C . GLU A 1 486 ? 92.160 15.669 -115.328 1.00 64.38 486 GLU A C 1
ATOM 3986 O O . GLU A 1 486 ? 92.001 15.312 -114.157 1.00 64.38 486 GLU A O 1
ATOM 3991 N N . ALA A 1 487 ? 91.194 16.300 -116.008 1.00 64.38 487 ALA A N 1
ATOM 3992 C CA . ALA A 1 487 ? 89.877 16.585 -115.442 1.00 64.38 487 ALA A CA 1
ATOM 3993 C C . ALA A 1 487 ? 89.073 15.297 -115.183 1.00 64.38 487 ALA A C 1
ATOM 3995 O O . ALA A 1 487 ? 88.552 15.115 -114.080 1.00 64.38 487 ALA A O 1
ATOM 3996 N N . GLU A 1 488 ? 89.030 14.368 -116.145 1.00 66.75 488 GLU A N 1
ATOM 3997 C CA . GLU A 1 488 ? 88.350 13.078 -115.957 1.00 66.75 488 GLU A CA 1
ATOM 3998 C C . GLU A 1 488 ? 88.982 12.233 -114.841 1.00 66.75 488 GLU A C 1
ATOM 4000 O O . GLU A 1 488 ? 88.265 11.593 -114.067 1.00 66.75 488 GLU A O 1
ATOM 4005 N N . GLU A 1 489 ? 90.311 12.231 -114.704 1.00 64.12 489 GLU A N 1
ATOM 4006 C CA . GLU A 1 489 ? 90.964 11.544 -113.585 1.00 64.12 489 GLU A CA 1
ATOM 4007 C C . GLU A 1 489 ? 90.646 12.185 -112.229 1.00 64.12 489 GLU A C 1
ATOM 4009 O O . GLU A 1 489 ? 90.397 11.465 -111.256 1.00 64.12 489 GLU A O 1
ATOM 4014 N N . ALA A 1 490 ? 90.608 13.518 -112.146 1.00 68.81 490 ALA A N 1
ATOM 4015 C CA . ALA A 1 490 ? 90.244 14.223 -110.921 1.00 68.81 490 ALA A CA 1
ATOM 4016 C C . ALA A 1 490 ? 88.794 13.927 -110.490 1.00 68.81 490 ALA A C 1
ATOM 4018 O O . ALA A 1 490 ? 88.535 13.711 -109.302 1.00 68.81 490 ALA A O 1
ATOM 4019 N N . GLU A 1 491 ? 87.853 13.854 -111.436 1.00 66.81 491 GLU A N 1
ATOM 4020 C CA . GLU A 1 491 ? 86.461 13.484 -111.152 1.00 66.81 491 GLU A CA 1
ATOM 4021 C C . GLU A 1 491 ? 86.322 12.015 -110.733 1.00 66.81 491 GLU A C 1
ATOM 4023 O O . GLU A 1 491 ? 85.659 11.726 -109.733 1.00 66.81 491 GLU A O 1
ATOM 4028 N N . ARG A 1 492 ? 87.009 11.081 -111.408 1.00 64.38 492 ARG A N 1
ATOM 4029 C CA . ARG A 1 492 ? 87.005 9.653 -111.031 1.00 64.38 492 ARG A CA 1
ATOM 4030 C C . ARG A 1 492 ? 87.564 9.428 -109.620 1.00 64.38 492 ARG A C 1
ATOM 4032 O O . ARG A 1 492 ? 87.012 8.614 -108.877 1.00 64.38 492 ARG A O 1
ATOM 4039 N N . ARG A 1 493 ? 88.610 10.165 -109.219 1.00 65.19 493 ARG A N 1
ATOM 4040 C CA . ARG A 1 493 ? 89.168 10.116 -107.852 1.00 65.19 493 ARG A CA 1
ATOM 4041 C C . ARG A 1 493 ? 88.165 10.652 -106.823 1.00 65.19 493 ARG A C 1
ATOM 4043 O O . ARG A 1 493 ? 87.823 9.922 -105.894 1.00 65.19 493 ARG A O 1
ATOM 4050 N N . ARG A 1 494 ? 87.593 11.843 -107.047 1.00 61.53 494 ARG A N 1
ATOM 4051 C CA . ARG A 1 494 ? 86.563 12.435 -106.165 1.00 61.53 494 ARG A CA 1
ATOM 4052 C C . ARG A 1 494 ? 85.325 11.548 -106.012 1.00 61.53 494 ARG A C 1
ATOM 4054 O O . ARG A 1 494 ? 84.821 11.399 -104.903 1.00 61.53 494 ARG A O 1
ATOM 4061 N N . PHE A 1 495 ? 84.856 10.922 -107.092 1.00 66.50 495 PHE A N 1
ATOM 4062 C CA . PHE A 1 495 ? 83.725 9.991 -107.049 1.00 66.50 495 PHE A CA 1
ATOM 4063 C C . PHE A 1 495 ? 84.028 8.750 -106.195 1.00 66.50 495 PHE A C 1
ATOM 4065 O O . PHE A 1 495 ? 83.184 8.309 -105.415 1.00 66.50 495 PHE A O 1
ATOM 4072 N N . MET A 1 496 ? 85.241 8.197 -106.294 1.00 61.00 496 MET A N 1
ATOM 4073 C CA . MET A 1 496 ? 85.658 7.052 -105.478 1.00 61.00 496 MET A CA 1
ATOM 4074 C C . MET A 1 496 ? 85.852 7.419 -104.000 1.00 61.00 496 MET A C 1
ATOM 4076 O O . MET A 1 496 ? 85.490 6.623 -103.133 1.00 61.00 496 MET A O 1
ATOM 4080 N N . GLU A 1 497 ? 86.352 8.618 -103.700 1.00 71.19 497 GLU A N 1
ATOM 4081 C CA . GLU A 1 497 ? 86.467 9.137 -102.331 1.00 71.19 497 GLU A CA 1
ATOM 4082 C C . GLU A 1 497 ? 85.086 9.362 -101.704 1.00 71.19 497 GLU A C 1
ATOM 4084 O O . GLU A 1 497 ? 84.789 8.755 -100.674 1.00 71.19 497 GLU A O 1
ATOM 4089 N N . GLN A 1 498 ? 84.192 10.104 -102.372 1.00 68.88 498 GLN A N 1
ATOM 4090 C CA . GLN A 1 498 ? 82.806 10.309 -101.927 1.00 68.88 498 GLN A CA 1
ATOM 4091 C C . GLN A 1 498 ? 82.086 8.978 -101.674 1.00 68.88 498 GLN A C 1
ATOM 4093 O O . GLN A 1 498 ? 81.460 8.799 -100.633 1.00 68.88 498 GLN A O 1
ATOM 4098 N N . LYS A 1 499 ? 82.244 7.996 -102.569 1.00 74.38 499 LYS A N 1
ATOM 4099 C CA . LYS A 1 499 ? 81.656 6.654 -102.434 1.00 74.38 499 LYS A CA 1
ATOM 4100 C C . LYS A 1 499 ? 82.236 5.846 -101.266 1.00 74.38 499 LYS A C 1
ATOM 4102 O O . LYS A 1 499 ? 81.571 4.947 -100.751 1.00 74.38 499 LYS A O 1
ATOM 4107 N N . MET A 1 500 ? 83.461 6.136 -100.827 1.00 70.56 500 MET A N 1
ATOM 4108 C CA . MET A 1 500 ? 84.076 5.511 -99.650 1.00 70.56 500 MET A CA 1
ATOM 4109 C C . MET A 1 500 ? 83.721 6.240 -98.347 1.00 70.56 500 MET A C 1
ATOM 4111 O O . MET A 1 500 ? 83.549 5.582 -97.319 1.00 70.56 500 MET A O 1
ATOM 4115 N N . GLU A 1 501 ? 83.535 7.559 -98.378 1.00 74.00 501 GLU A N 1
ATOM 4116 C CA . GLU A 1 501 ? 83.011 8.333 -97.248 1.00 74.00 501 GLU A CA 1
ATOM 4117 C C . GLU A 1 501 ? 81.526 8.055 -97.002 1.00 74.00 501 GLU A C 1
ATOM 4119 O O . GLU A 1 501 ? 81.148 7.752 -95.871 1.00 74.00 501 GLU A O 1
ATOM 4124 N N . GLU A 1 502 ? 80.702 8.010 -98.050 1.00 73.38 502 GLU A N 1
ATOM 4125 C CA . GLU A 1 502 ? 79.301 7.584 -97.979 1.00 73.38 502 GLU A CA 1
ATOM 4126 C C . GLU A 1 502 ? 79.189 6.175 -97.380 1.00 73.38 502 GLU A C 1
ATOM 4128 O O . GLU A 1 502 ? 78.387 5.949 -96.478 1.00 73.38 502 GLU A O 1
ATOM 4133 N N . ARG A 1 503 ? 80.060 5.234 -97.775 1.00 74.75 503 ARG A N 1
ATOM 4134 C CA . ARG A 1 503 ? 80.123 3.889 -97.170 1.00 74.75 503 ARG A CA 1
ATOM 4135 C C . ARG A 1 503 ? 80.542 3.894 -95.695 1.00 74.75 503 ARG A C 1
ATOM 4137 O O . ARG A 1 503 ? 80.076 3.038 -94.942 1.00 74.75 503 ARG A O 1
ATOM 4144 N N . ARG A 1 504 ? 81.401 4.822 -95.258 1.00 78.75 504 ARG A N 1
ATOM 4145 C CA . ARG A 1 504 ? 81.759 4.994 -93.834 1.00 78.75 504 ARG A CA 1
ATOM 4146 C C . ARG A 1 504 ? 80.581 5.568 -93.042 1.00 78.75 504 ARG A C 1
ATOM 4148 O O . ARG A 1 504 ? 80.229 5.018 -92.000 1.00 78.75 504 ARG A O 1
ATOM 4155 N N . LEU A 1 505 ? 79.929 6.607 -93.563 1.00 77.50 505 LEU A N 1
ATOM 4156 C CA . LEU A 1 505 ? 78.748 7.232 -92.962 1.00 77.50 505 LEU A CA 1
ATOM 4157 C C . LEU A 1 505 ? 77.551 6.269 -92.912 1.00 77.50 505 LEU A C 1
ATOM 4159 O O . LEU A 1 505 ? 76.878 6.190 -91.887 1.00 77.50 505 LEU A O 1
ATOM 4163 N N . ALA A 1 506 ? 77.333 5.471 -93.961 1.00 77.06 506 ALA A N 1
ATOM 4164 C CA . ALA A 1 506 ? 76.306 4.435 -94.007 1.00 77.06 506 ALA A CA 1
ATOM 4165 C C . ALA A 1 506 ? 76.525 3.371 -92.922 1.00 77.06 506 ALA A C 1
ATOM 4167 O O . ALA A 1 506 ? 75.597 3.087 -92.169 1.00 77.06 506 ALA A O 1
ATOM 4168 N N . LYS A 1 507 ? 77.754 2.854 -92.760 1.00 84.31 507 LYS A N 1
ATOM 4169 C CA . LYS A 1 507 ? 78.082 1.910 -91.675 1.00 84.31 507 LYS A CA 1
ATOM 4170 C C . LYS A 1 507 ? 77.842 2.508 -90.288 1.00 84.31 507 LYS A C 1
ATOM 4172 O O . LYS A 1 507 ? 77.213 1.865 -89.452 1.00 84.31 507 LYS A O 1
ATOM 4177 N N . LEU A 1 508 ? 78.267 3.752 -90.052 1.00 81.25 508 LEU A N 1
ATOM 4178 C CA . LEU A 1 508 ? 78.006 4.448 -88.785 1.00 81.25 508 LEU A CA 1
ATOM 4179 C C . LEU A 1 508 ? 76.499 4.655 -88.539 1.00 81.25 508 LEU A C 1
ATOM 4181 O O . LEU A 1 508 ? 76.034 4.504 -87.408 1.00 81.25 508 LEU A O 1
ATOM 4185 N N . ALA A 1 509 ? 75.715 4.931 -89.586 1.00 82.50 509 ALA A N 1
ATOM 4186 C CA . ALA A 1 509 ? 74.261 5.048 -89.504 1.00 82.50 509 ALA A CA 1
ATOM 4187 C C . ALA A 1 509 ? 73.561 3.695 -89.266 1.00 82.50 509 ALA A C 1
ATOM 4189 O O . ALA A 1 509 ? 72.576 3.638 -88.528 1.00 82.50 509 ALA A O 1
ATOM 4190 N N . GLU A 1 510 ? 74.052 2.597 -89.845 1.00 84.69 510 GLU A N 1
ATOM 4191 C CA . GLU A 1 510 ? 73.556 1.241 -89.577 1.00 84.69 510 GLU A CA 1
ATOM 4192 C C . GLU A 1 510 ? 73.894 0.778 -88.157 1.00 84.69 510 GLU A C 1
ATOM 4194 O O . GLU A 1 510 ? 73.018 0.258 -87.463 1.00 84.69 510 GLU A O 1
ATOM 4199 N N . GLU A 1 511 ? 75.111 1.044 -87.676 1.00 85.44 511 GLU A N 1
ATOM 4200 C CA . GLU A 1 511 ? 75.492 0.820 -86.282 1.00 85.44 511 GLU A CA 1
ATOM 4201 C C . GLU A 1 511 ? 74.642 1.647 -85.312 1.00 85.44 511 GLU A C 1
ATOM 4203 O O . GLU A 1 511 ? 74.212 1.126 -84.282 1.00 85.44 511 GLU A O 1
ATOM 4208 N N . ALA A 1 512 ? 74.361 2.915 -85.626 1.00 86.44 512 ALA A N 1
ATOM 4209 C CA . ALA A 1 512 ? 73.471 3.751 -84.824 1.00 86.44 512 ALA A CA 1
ATOM 4210 C C . ALA A 1 512 ? 72.052 3.157 -84.769 1.00 86.44 512 ALA A C 1
ATOM 4212 O O . ALA A 1 512 ? 71.506 2.977 -83.680 1.00 86.44 512 ALA A O 1
ATOM 4213 N N . LYS A 1 513 ? 71.493 2.743 -85.916 1.00 89.81 513 LYS A N 1
ATOM 4214 C CA . LYS A 1 513 ? 70.195 2.045 -86.005 1.00 89.81 513 LYS A CA 1
ATOM 4215 C C . LYS A 1 513 ? 70.200 0.675 -85.311 1.00 89.81 513 LYS A C 1
ATOM 4217 O O . LYS A 1 513 ? 69.157 0.220 -84.844 1.00 89.81 513 LYS A O 1
ATOM 4222 N N . ALA A 1 514 ? 71.334 -0.022 -85.240 1.00 86.94 514 ALA A N 1
ATOM 4223 C CA . ALA A 1 514 ? 71.473 -1.271 -84.488 1.00 86.94 514 ALA A CA 1
ATOM 4224 C C . ALA A 1 514 ? 71.474 -1.010 -82.973 1.00 86.94 514 ALA A C 1
ATOM 4226 O O . ALA A 1 514 ? 70.661 -1.588 -82.254 1.00 86.94 514 ALA A O 1
ATOM 4227 N N . LYS A 1 515 ? 72.300 -0.064 -82.508 1.00 90.31 515 LYS A N 1
ATOM 4228 C CA . LYS A 1 515 ? 72.373 0.378 -81.104 1.00 90.31 515 LYS A CA 1
ATOM 4229 C C . LYS A 1 515 ? 71.039 0.966 -80.624 1.00 90.31 515 LYS A C 1
ATOM 4231 O O . LYS A 1 515 ? 70.662 0.778 -79.469 1.00 90.31 515 LYS A O 1
ATOM 4236 N N . GLU A 1 516 ? 70.278 1.627 -81.497 1.00 89.06 516 GLU A N 1
ATOM 4237 C CA . GLU A 1 516 ? 68.929 2.101 -81.175 1.00 89.06 516 GLU A CA 1
ATOM 4238 C C . GLU A 1 516 ? 67.910 0.954 -81.068 1.00 89.06 516 GLU A C 1
ATOM 4240 O O . GLU A 1 516 ? 67.167 0.898 -80.089 1.00 89.06 516 GLU A O 1
ATOM 4245 N N . ARG A 1 517 ? 67.902 -0.001 -82.013 1.00 87.00 517 ARG A N 1
ATOM 4246 C CA . ARG A 1 517 ? 67.063 -1.213 -81.912 1.00 87.00 517 ARG A CA 1
ATOM 4247 C C . ARG A 1 517 ? 67.348 -1.988 -80.627 1.00 87.00 517 ARG A C 1
ATOM 4249 O O . ARG A 1 517 ? 66.409 -2.393 -79.949 1.00 87.00 517 ARG A O 1
ATOM 4256 N N . GLU A 1 518 ? 68.615 -2.130 -80.250 1.00 92.50 518 GLU A N 1
ATOM 4257 C CA . GLU A 1 518 ? 68.998 -2.782 -78.999 1.00 92.50 518 GLU A CA 1
ATOM 4258 C C . GLU A 1 518 ? 68.492 -2.013 -77.765 1.00 92.50 518 GLU A C 1
ATOM 4260 O O . GLU A 1 518 ? 67.918 -2.611 -76.856 1.00 92.50 518 GLU A O 1
ATOM 4265 N N . ARG A 1 519 ? 68.623 -0.678 -77.740 1.00 92.50 519 ARG A N 1
ATOM 4266 C CA . ARG A 1 519 ? 68.057 0.162 -76.667 1.00 92.50 519 ARG A CA 1
ATOM 4267 C C . ARG A 1 519 ? 66.539 0.000 -76.554 1.00 92.50 519 ARG A C 1
ATOM 4269 O O . ARG A 1 519 ? 66.044 -0.152 -75.438 1.00 92.50 519 ARG A O 1
ATOM 4276 N N . ARG A 1 520 ? 65.816 -0.027 -77.681 1.00 90.38 520 ARG A N 1
ATOM 4277 C CA . ARG A 1 520 ? 64.361 -0.264 -77.719 1.00 90.38 520 ARG A CA 1
ATOM 4278 C C . ARG A 1 520 ? 64.002 -1.658 -77.178 1.00 90.38 520 ARG A C 1
ATOM 4280 O O . ARG A 1 520 ? 63.108 -1.757 -76.345 1.00 90.38 520 ARG A O 1
ATOM 4287 N N . LEU A 1 521 ? 64.739 -2.708 -77.557 1.00 93.31 521 LEU A N 1
ATOM 4288 C CA . LEU A 1 521 ? 64.548 -4.071 -77.032 1.00 93.31 521 LEU A CA 1
ATOM 4289 C C . LEU A 1 521 ? 64.815 -4.160 -75.520 1.00 93.31 521 LEU A C 1
ATOM 4291 O O . LEU A 1 521 ? 64.001 -4.714 -74.785 1.00 93.31 521 LEU A O 1
ATOM 4295 N N . ARG A 1 522 ? 65.905 -3.556 -75.025 1.00 93.19 522 ARG A N 1
ATOM 4296 C CA . ARG A 1 522 ? 66.206 -3.484 -73.581 1.00 93.19 522 ARG A CA 1
ATOM 4297 C C . ARG A 1 522 ? 65.107 -2.730 -72.813 1.00 93.19 522 ARG A C 1
ATOM 4299 O O . ARG A 1 522 ? 64.719 -3.151 -71.726 1.00 93.19 522 ARG A O 1
ATOM 4306 N N . GLN A 1 523 ? 64.563 -1.648 -73.379 1.00 92.38 523 GLN A N 1
ATOM 4307 C CA . GLN A 1 523 ? 63.419 -0.924 -72.805 1.00 92.38 523 GLN A CA 1
ATOM 4308 C C . GLN A 1 523 ? 62.134 -1.767 -72.796 1.00 92.38 523 GLN A C 1
ATOM 4310 O O . GLN A 1 523 ? 61.426 -1.766 -71.790 1.00 92.38 523 GLN A O 1
ATOM 4315 N N . GLN A 1 524 ? 61.852 -2.527 -73.859 1.00 93.31 524 GLN A N 1
ATOM 4316 C CA . GLN A 1 524 ? 60.717 -3.456 -73.917 1.00 93.31 524 GLN A CA 1
ATOM 4317 C C . GLN A 1 524 ? 60.842 -4.575 -72.874 1.00 93.31 524 GLN A C 1
ATOM 4319 O O . GLN A 1 524 ? 59.894 -4.813 -72.132 1.00 93.31 524 GLN A O 1
ATOM 4324 N N . GLN A 1 525 ? 62.020 -5.187 -72.725 1.00 94.56 525 GLN A N 1
ATOM 4325 C CA . GLN A 1 525 ? 62.281 -6.196 -71.690 1.00 94.56 525 GLN A CA 1
ATOM 4326 C C . GLN A 1 525 ? 62.096 -5.634 -70.270 1.00 94.56 525 GLN A C 1
ATOM 4328 O O . GLN A 1 525 ? 61.479 -6.279 -69.422 1.00 94.56 525 GLN A O 1
ATOM 4333 N N . LEU A 1 526 ? 62.568 -4.410 -70.002 1.00 94.62 526 LEU A N 1
ATOM 4334 C CA . LEU A 1 526 ? 62.337 -3.736 -68.719 1.00 94.62 526 LEU A CA 1
ATOM 4335 C C . LEU A 1 526 ? 60.850 -3.419 -68.488 1.00 94.62 526 LEU A C 1
ATOM 4337 O O . LEU A 1 526 ? 60.358 -3.609 -67.374 1.00 94.62 526 LEU A O 1
ATOM 4341 N N . ALA A 1 527 ? 60.121 -2.993 -69.524 1.00 92.06 527 ALA A N 1
ATOM 4342 C CA . ALA A 1 527 ? 58.681 -2.755 -69.455 1.00 92.06 527 ALA A CA 1
ATOM 4343 C C . ALA A 1 527 ? 57.893 -4.055 -69.212 1.00 92.06 527 ALA A C 1
ATOM 4345 O O . ALA A 1 527 ? 56.993 -4.072 -68.375 1.00 92.06 527 ALA A O 1
ATOM 4346 N N . GLU A 1 528 ? 58.268 -5.163 -69.857 1.00 94.00 528 GLU A N 1
ATOM 4347 C CA . GLU A 1 528 ? 57.705 -6.491 -69.598 1.00 94.00 528 GLU A CA 1
ATOM 4348 C C . GLU A 1 528 ? 57.961 -6.962 -68.167 1.00 94.00 528 GLU A C 1
ATOM 4350 O O . GLU A 1 528 ? 57.037 -7.429 -67.503 1.00 94.00 528 GLU A O 1
ATOM 4355 N N . LEU A 1 529 ? 59.198 -6.850 -67.672 1.00 94.75 529 LEU A N 1
ATOM 4356 C CA . LEU A 1 529 ? 59.543 -7.235 -66.302 1.00 94.75 529 LEU A CA 1
ATOM 4357 C C . LEU A 1 529 ? 58.802 -6.365 -65.280 1.00 94.75 529 LEU A C 1
ATOM 4359 O O . LEU A 1 529 ? 58.308 -6.884 -64.277 1.00 94.75 529 LEU A O 1
ATOM 4363 N N . HIS A 1 530 ? 58.653 -5.064 -65.551 1.00 92.06 530 HIS A N 1
ATOM 4364 C CA . HIS A 1 530 ? 57.822 -4.177 -64.743 1.00 92.06 530 HIS A CA 1
ATOM 4365 C C . HIS A 1 530 ? 56.348 -4.601 -64.776 1.00 92.06 530 HIS A C 1
ATOM 4367 O O . HIS A 1 530 ? 55.738 -4.745 -63.719 1.00 92.06 530 HIS A O 1
ATOM 4373 N N . HIS A 1 531 ? 55.787 -4.872 -65.956 1.00 92.25 531 HIS A N 1
ATOM 4374 C CA . HIS A 1 531 ? 54.397 -5.293 -66.126 1.00 92.25 531 HIS A CA 1
ATOM 4375 C C . HIS A 1 531 ? 54.113 -6.635 -65.432 1.00 92.25 531 HIS A C 1
ATOM 4377 O O . HIS A 1 531 ? 53.178 -6.728 -64.642 1.00 92.25 531 HIS A O 1
ATOM 4383 N N . LYS A 1 532 ? 54.976 -7.643 -65.611 1.00 90.00 532 LYS A N 1
ATOM 4384 C CA . LYS A 1 532 ? 54.913 -8.943 -64.916 1.00 90.00 532 LYS A CA 1
ATOM 4385 C C . LYS A 1 532 ? 54.971 -8.759 -63.389 1.00 90.00 532 LYS A C 1
ATOM 4387 O O . LYS A 1 532 ? 54.142 -9.309 -62.665 1.00 90.00 532 LYS A O 1
ATOM 4392 N N . LYS A 1 533 ? 55.872 -7.904 -62.885 1.00 90.81 533 LYS A N 1
ATOM 4393 C CA . LYS A 1 533 ? 55.971 -7.542 -61.454 1.00 90.81 533 LYS A CA 1
ATOM 4394 C C . LYS A 1 533 ? 54.741 -6.774 -60.947 1.00 90.81 533 LYS A C 1
ATOM 4396 O O . LYS A 1 533 ? 54.343 -6.953 -59.797 1.00 90.81 533 LYS A O 1
ATOM 4401 N N . GLN A 1 534 ? 54.130 -5.938 -61.784 1.00 87.62 534 GLN A N 1
ATOM 4402 C CA . GLN A 1 534 ? 52.928 -5.166 -61.465 1.00 87.62 534 GLN A CA 1
ATOM 4403 C C . GLN A 1 534 ? 51.670 -6.046 -61.450 1.00 87.62 534 GLN A C 1
ATOM 4405 O O . GLN A 1 534 ? 50.870 -5.900 -60.532 1.00 87.62 534 GLN A O 1
ATOM 4410 N N . LEU A 1 535 ? 51.541 -7.011 -62.368 1.00 86.12 535 LEU A N 1
ATOM 4411 C CA . LEU A 1 535 ? 50.494 -8.040 -62.347 1.00 86.12 535 LEU A CA 1
ATOM 4412 C C . LEU A 1 535 ? 50.598 -8.924 -61.096 1.00 86.12 535 LEU A C 1
ATOM 4414 O O . LEU A 1 535 ? 49.609 -9.101 -60.388 1.00 86.12 535 LEU A O 1
ATOM 4418 N N . LEU A 1 536 ? 51.795 -9.420 -60.758 1.00 86.69 536 LEU A N 1
ATOM 4419 C CA . LEU A 1 536 ? 52.000 -10.233 -59.549 1.00 86.69 536 LEU A CA 1
ATOM 4420 C C . LEU A 1 536 ? 51.684 -9.466 -58.255 1.00 86.69 536 LEU A C 1
ATOM 4422 O O . LEU A 1 536 ? 51.161 -10.050 -57.305 1.00 86.69 536 LEU A O 1
ATOM 4426 N N . LYS A 1 537 ? 51.948 -8.153 -58.215 1.00 85.31 537 LYS A N 1
ATOM 4427 C CA . LYS A 1 537 ? 51.510 -7.287 -57.111 1.00 85.31 537 LYS A CA 1
ATOM 4428 C C . LYS A 1 537 ? 49.994 -7.070 -57.112 1.00 85.31 537 LYS A C 1
ATOM 4430 O O . LYS A 1 537 ? 49.361 -7.307 -56.087 1.00 85.31 537 LYS A O 1
ATOM 4435 N N . GLY A 1 538 ? 49.440 -6.585 -58.221 1.00 80.94 538 GLY A N 1
ATOM 4436 C CA . GLY A 1 538 ? 48.064 -6.093 -58.327 1.00 80.94 538 GLY A CA 1
ATOM 4437 C C . GLY A 1 538 ? 46.992 -7.179 -58.369 1.00 80.94 538 GLY A C 1
ATOM 4438 O O . GLY A 1 538 ? 45.962 -7.018 -57.728 1.00 80.94 538 GLY A O 1
ATOM 4439 N N . ASN A 1 539 ? 47.254 -8.294 -59.054 1.00 83.50 539 ASN A N 1
ATOM 4440 C CA . ASN A 1 539 ? 46.286 -9.379 -59.252 1.00 83.50 539 ASN A CA 1
ATOM 4441 C C . ASN A 1 539 ? 46.576 -10.596 -58.354 1.00 83.50 539 ASN A C 1
ATOM 4443 O O . ASN A 1 539 ? 45.674 -11.381 -58.088 1.00 83.50 539 ASN A O 1
ATOM 4447 N N . GLY A 1 540 ? 47.822 -10.761 -57.891 1.00 84.75 540 GLY A N 1
ATOM 4448 C CA . GLY A 1 540 ? 48.239 -11.878 -57.036 1.00 84.75 540 GLY A CA 1
ATOM 4449 C C . GLY A 1 540 ? 48.314 -11.512 -55.553 1.00 84.75 540 GLY A C 1
ATOM 4450 O O . GLY A 1 540 ? 47.391 -11.752 -54.777 1.00 84.75 540 GLY A O 1
ATOM 4451 N N . ILE A 1 541 ? 49.445 -10.935 -55.142 1.00 87.94 541 ILE A N 1
ATOM 4452 C CA . ILE A 1 541 ? 49.817 -10.811 -53.724 1.00 87.94 541 ILE A CA 1
ATOM 4453 C C . ILE A 1 541 ? 48.908 -9.837 -52.961 1.00 87.94 541 ILE A C 1
ATOM 4455 O O . ILE A 1 541 ? 48.598 -10.089 -51.798 1.00 87.94 541 ILE A O 1
ATOM 4459 N N . THR A 1 542 ? 48.476 -8.729 -53.572 1.00 88.12 542 THR A N 1
ATOM 4460 C CA . THR A 1 542 ? 47.677 -7.715 -52.857 1.00 88.12 542 THR A CA 1
ATOM 4461 C C . THR A 1 542 ? 46.226 -8.172 -52.642 1.00 88.12 542 THR A C 1
ATOM 4463 O O . THR A 1 542 ? 45.790 -8.122 -51.493 1.00 88.12 542 THR A O 1
ATOM 4466 N N . PRO A 1 543 ? 45.500 -8.717 -53.646 1.00 92.19 543 PRO A N 1
ATOM 4467 C CA . PRO A 1 543 ? 44.180 -9.315 -53.426 1.00 92.19 543 PRO A CA 1
ATOM 4468 C C . PRO A 1 543 ? 44.216 -10.475 -52.429 1.00 92.19 543 PRO A C 1
ATOM 4470 O O . PRO A 1 543 ? 43.350 -10.551 -51.563 1.00 92.19 543 PRO A O 1
ATOM 4473 N N . TRP A 1 544 ? 45.245 -11.331 -52.476 1.00 89.62 544 TRP A N 1
ATOM 4474 C CA . TRP A 1 544 ? 45.381 -12.426 -51.511 1.00 89.62 544 TRP A CA 1
ATOM 4475 C C . TRP A 1 544 ? 45.632 -11.928 -50.079 1.00 89.62 544 TRP A C 1
ATOM 4477 O O . TRP A 1 544 ? 45.027 -12.440 -49.143 1.00 89.62 544 TRP A O 1
ATOM 4487 N N . ARG A 1 545 ? 46.445 -10.877 -49.889 1.00 93.00 545 ARG A N 1
ATOM 4488 C CA . ARG A 1 545 ? 46.602 -10.225 -48.574 1.00 93.00 545 ARG A CA 1
ATOM 4489 C C . ARG A 1 545 ? 45.296 -9.614 -48.067 1.00 93.00 545 ARG A C 1
ATOM 4491 O O . ARG A 1 545 ? 44.996 -9.769 -46.891 1.00 93.00 545 ARG A O 1
ATOM 4498 N N . ILE A 1 546 ? 44.522 -8.962 -48.937 1.00 94.50 546 ILE A N 1
ATOM 4499 C CA . ILE A 1 546 ? 43.204 -8.408 -48.583 1.00 94.50 546 ILE A CA 1
ATOM 4500 C C . ILE A 1 546 ? 42.244 -9.536 -48.179 1.00 94.50 546 ILE A C 1
ATOM 4502 O O . ILE A 1 546 ? 41.571 -9.411 -47.164 1.00 94.50 546 ILE A O 1
ATOM 4506 N N . LEU A 1 547 ? 42.227 -10.655 -48.911 1.00 95.31 547 LEU A N 1
ATOM 4507 C CA . LEU A 1 547 ? 41.401 -11.824 -48.593 1.00 95.31 547 LEU A CA 1
ATOM 4508 C C . LEU A 1 547 ? 41.786 -12.464 -47.248 1.00 95.31 547 LEU A C 1
ATOM 4510 O O . LEU A 1 547 ? 40.909 -12.781 -46.451 1.00 95.31 547 LEU A O 1
ATOM 4514 N N . VAL A 1 548 ? 43.086 -12.627 -46.976 1.00 95.69 548 VAL A N 1
ATOM 4515 C CA . VAL A 1 548 ? 43.587 -13.161 -45.696 1.00 95.69 548 VAL A CA 1
ATOM 4516 C C . VAL A 1 548 ? 43.248 -12.229 -44.530 1.00 95.69 548 VAL A C 1
ATOM 4518 O O . VAL A 1 548 ? 42.882 -12.707 -43.459 1.00 95.69 548 VAL A O 1
ATOM 4521 N N . GLU A 1 549 ? 43.337 -10.912 -44.721 1.00 95.50 549 GLU A N 1
ATOM 4522 C CA . GLU A 1 549 ? 43.019 -9.944 -43.668 1.00 95.50 549 GLU A CA 1
ATOM 4523 C C . GLU A 1 549 ? 41.508 -9.820 -43.422 1.00 95.50 549 GLU A C 1
ATOM 4525 O O . GLU A 1 549 ? 41.078 -9.763 -42.273 1.00 95.50 549 GLU A O 1
ATOM 4530 N N . LEU A 1 550 ? 40.692 -9.882 -44.477 1.00 95.56 550 LEU A N 1
ATOM 4531 C CA . LEU A 1 550 ? 39.234 -9.954 -44.366 1.00 95.56 550 LEU A CA 1
ATOM 4532 C C . LEU A 1 550 ? 38.804 -11.248 -43.656 1.00 95.56 550 LEU A C 1
ATOM 4534 O O . LEU A 1 550 ? 38.002 -11.194 -42.733 1.00 95.56 550 LEU A O 1
ATOM 4538 N N . HIS A 1 551 ? 39.418 -12.391 -43.978 1.00 95.44 551 HIS A N 1
ATOM 4539 C CA . HIS A 1 551 ? 39.148 -13.649 -43.276 1.00 95.44 551 HIS A CA 1
ATOM 4540 C C . HIS A 1 551 ? 39.540 -13.602 -41.785 1.00 95.44 551 HIS A C 1
ATOM 4542 O O . HIS A 1 551 ? 38.836 -14.160 -40.945 1.00 95.44 551 HIS A O 1
ATOM 4548 N N . ARG A 1 552 ? 40.624 -12.900 -41.418 1.00 96.06 552 ARG A N 1
ATOM 4549 C CA . ARG A 1 552 ? 40.962 -12.641 -40.003 1.00 96.06 552 ARG A CA 1
ATOM 4550 C C . ARG A 1 552 ? 39.902 -11.789 -39.309 1.00 96.06 552 ARG A C 1
ATOM 4552 O O . ARG A 1 552 ? 39.553 -12.083 -38.170 1.00 96.06 552 ARG A O 1
ATOM 4559 N N . GLN A 1 553 ? 39.384 -10.765 -39.984 1.00 94.44 553 GLN A N 1
ATOM 4560 C CA . GLN A 1 553 ? 38.304 -9.927 -39.459 1.00 94.44 553 GLN A CA 1
ATOM 4561 C C . GLN A 1 553 ? 37.014 -10.742 -39.277 1.00 94.44 553 GLN A C 1
ATOM 4563 O O . GLN A 1 553 ? 36.415 -10.668 -38.208 1.00 94.44 553 GLN A O 1
ATOM 4568 N N . ASP A 1 554 ? 36.650 -11.596 -40.238 1.00 94.62 554 ASP A N 1
ATOM 4569 C CA . ASP A 1 554 ? 35.512 -12.519 -40.120 1.00 94.62 554 ASP A CA 1
ATOM 4570 C C . ASP A 1 554 ? 35.655 -13.474 -38.922 1.00 94.62 554 ASP A C 1
ATOM 4572 O O . ASP A 1 554 ? 34.685 -13.701 -38.199 1.00 94.62 554 ASP A O 1
ATOM 4576 N N . LEU A 1 555 ? 36.858 -14.012 -38.673 1.00 94.75 555 LEU A N 1
ATOM 4577 C CA . LEU A 1 555 ? 37.132 -14.870 -37.511 1.00 94.75 555 LEU A CA 1
ATOM 4578 C C . LEU A 1 555 ? 36.981 -14.110 -36.183 1.00 94.75 555 LEU A C 1
ATOM 4580 O O . LEU A 1 555 ? 36.335 -14.615 -35.267 1.00 94.75 555 LEU A O 1
ATOM 4584 N N . ILE A 1 556 ? 37.509 -12.884 -36.090 1.00 95.06 556 ILE A N 1
ATOM 4585 C CA . ILE A 1 556 ? 37.350 -12.027 -34.902 1.00 95.06 556 ILE A CA 1
ATOM 4586 C C . ILE A 1 556 ? 35.865 -11.719 -34.662 1.00 95.06 556 ILE A C 1
ATOM 4588 O O . ILE A 1 556 ? 35.375 -11.886 -33.547 1.00 95.06 556 ILE A O 1
ATOM 4592 N N . ILE A 1 557 ? 35.121 -11.350 -35.710 1.00 94.25 557 ILE A N 1
ATOM 4593 C CA . ILE A 1 557 ? 33.676 -11.081 -35.637 1.00 94.25 557 ILE A CA 1
ATOM 4594 C C . ILE A 1 557 ? 32.897 -12.341 -35.220 1.00 94.25 557 ILE A C 1
ATOM 4596 O O . ILE A 1 557 ? 31.940 -12.244 -34.449 1.00 94.25 557 ILE A O 1
ATOM 4600 N N . ALA A 1 558 ? 33.303 -13.529 -35.679 1.00 93.62 558 ALA A N 1
ATOM 4601 C CA . ALA A 1 558 ? 32.687 -14.794 -35.288 1.00 93.62 558 ALA A CA 1
ATOM 4602 C C . ALA A 1 558 ? 32.921 -15.132 -33.803 1.00 93.62 558 ALA A C 1
ATOM 4604 O O . ALA A 1 558 ? 31.979 -15.552 -33.125 1.00 93.62 558 ALA A O 1
ATOM 4605 N N . ASP A 1 559 ? 34.126 -14.905 -33.271 1.00 93.44 559 ASP A N 1
ATOM 4606 C CA . ASP A 1 559 ? 34.428 -15.120 -31.850 1.00 93.44 559 ASP A CA 1
ATOM 4607 C C . ASP A 1 559 ? 33.798 -14.046 -30.940 1.00 93.44 559 ASP A C 1
ATOM 4609 O O . ASP A 1 559 ? 33.275 -14.374 -29.870 1.00 93.44 559 ASP A O 1
ATOM 4613 N N . GLU A 1 560 ? 33.728 -12.781 -31.369 1.00 93.50 560 GLU A N 1
ATOM 4614 C CA . GLU A 1 560 ? 32.940 -11.738 -30.691 1.00 93.50 560 GLU A CA 1
ATOM 4615 C C . GLU A 1 560 ? 31.443 -12.088 -30.663 1.00 93.50 560 GLU A C 1
ATOM 4617 O O . GLU A 1 560 ? 30.781 -11.968 -29.627 1.00 93.50 560 GLU A O 1
ATOM 4622 N N . PHE A 1 561 ? 30.893 -12.581 -31.778 1.00 93.25 561 PHE A N 1
ATOM 4623 C CA . PHE A 1 561 ? 29.505 -13.033 -31.841 1.00 93.25 561 PHE A CA 1
ATOM 4624 C C . PHE A 1 561 ? 29.264 -14.237 -30.920 1.00 93.25 561 PHE A C 1
ATOM 4626 O O . PHE A 1 561 ? 28.286 -14.251 -30.168 1.00 93.25 561 PHE A O 1
ATOM 4633 N N . ARG A 1 562 ? 30.167 -15.224 -30.927 1.00 93.81 562 ARG A N 1
ATOM 4634 C CA . ARG A 1 562 ? 30.093 -16.424 -30.083 1.00 93.81 562 ARG A CA 1
ATOM 4635 C C . ARG A 1 562 ? 30.161 -16.086 -28.597 1.00 93.81 562 ARG A C 1
ATOM 4637 O O . ARG A 1 562 ? 29.294 -16.514 -27.840 1.00 93.81 562 ARG A O 1
ATOM 4644 N N . THR A 1 563 ? 31.144 -15.294 -28.175 1.00 94.12 563 THR A N 1
ATOM 4645 C CA . THR A 1 563 ? 31.302 -14.889 -26.766 1.00 94.12 563 THR A CA 1
ATOM 4646 C C . THR A 1 563 ? 30.105 -14.071 -26.278 1.00 94.12 563 THR A C 1
ATOM 4648 O O . THR A 1 563 ? 29.584 -14.326 -25.188 1.00 94.12 563 THR A O 1
ATOM 4651 N N . LYS A 1 564 ? 29.577 -13.164 -27.111 1.00 94.19 564 LYS A N 1
ATOM 4652 C CA . LYS A 1 564 ? 28.314 -12.453 -26.856 1.00 94.19 564 LYS A CA 1
ATOM 4653 C C . LYS A 1 564 ? 27.124 -13.412 -26.731 1.00 94.19 564 LYS A C 1
ATOM 4655 O O . LYS A 1 564 ? 26.302 -13.242 -25.828 1.00 94.19 564 LYS A O 1
ATOM 4660 N N . TRP A 1 565 ? 27.029 -14.426 -27.592 1.00 93.94 565 TRP A N 1
ATOM 4661 C CA . TRP A 1 565 ? 25.961 -15.427 -27.552 1.00 93.94 565 TRP A CA 1
ATOM 4662 C C . TRP A 1 565 ? 26.031 -16.313 -26.299 1.00 93.94 565 TRP A C 1
ATOM 4664 O O . TRP A 1 565 ? 25.007 -16.534 -25.654 1.00 93.94 565 TRP A O 1
ATOM 4674 N N . ASP A 1 566 ? 27.225 -16.738 -25.880 1.00 93.56 566 ASP A N 1
ATOM 4675 C CA . ASP A 1 566 ? 27.432 -17.501 -24.641 1.00 93.56 566 ASP A CA 1
ATOM 4676 C C . ASP A 1 566 ? 27.042 -16.689 -23.392 1.00 93.56 566 ASP A C 1
ATOM 4678 O O . ASP A 1 566 ? 26.418 -17.219 -22.465 1.00 93.56 566 ASP A O 1
ATOM 4682 N N . VAL A 1 567 ? 27.342 -15.383 -23.371 1.00 93.69 567 VAL A N 1
ATOM 4683 C CA . VAL A 1 567 ? 26.886 -14.465 -22.312 1.00 93.69 567 VAL A CA 1
ATOM 4684 C C . VAL A 1 567 ? 25.359 -14.338 -22.314 1.00 93.69 567 VAL A C 1
ATOM 4686 O O . VAL A 1 567 ? 24.738 -14.490 -21.260 1.00 93.69 567 VAL A O 1
ATOM 4689 N N . LEU A 1 568 ? 24.729 -14.141 -23.478 1.00 94.88 568 LEU A N 1
ATOM 4690 C CA . LEU A 1 568 ? 23.266 -14.102 -23.605 1.00 94.88 568 LEU A CA 1
ATOM 4691 C C . LEU A 1 568 ? 22.611 -15.429 -23.185 1.00 94.88 568 LEU A C 1
ATOM 4693 O O . LEU A 1 568 ? 21.590 -15.417 -22.499 1.00 94.88 568 LEU A O 1
ATOM 4697 N N . GLY A 1 569 ? 23.215 -16.574 -23.509 1.00 94.81 569 GLY A N 1
ATOM 4698 C CA . GLY A 1 569 ? 22.770 -17.897 -23.069 1.00 94.81 569 GLY A CA 1
ATOM 4699 C C . GLY A 1 569 ? 22.767 -18.031 -21.544 1.00 94.81 569 GLY A C 1
ATOM 4700 O O . GLY A 1 569 ? 21.754 -18.419 -20.954 1.00 94.81 569 GLY A O 1
ATOM 4701 N N . ARG A 1 570 ? 23.862 -17.629 -20.882 1.00 94.12 570 ARG A N 1
ATOM 4702 C CA . ARG A 1 570 ? 23.971 -17.611 -19.409 1.00 94.12 570 ARG A CA 1
ATOM 4703 C C . ARG A 1 570 ? 22.959 -16.651 -18.774 1.00 94.12 570 ARG A C 1
ATOM 4705 O O . ARG A 1 570 ? 22.279 -17.034 -17.820 1.00 94.12 570 ARG A O 1
ATOM 4712 N N . LEU A 1 571 ? 22.794 -15.448 -19.330 1.00 93.88 571 LEU A N 1
ATOM 4713 C CA . LEU A 1 571 ? 21.794 -14.472 -18.880 1.00 93.88 571 LEU A CA 1
ATOM 4714 C C . LEU A 1 571 ? 20.358 -14.992 -19.053 1.00 93.88 571 LEU A C 1
ATOM 4716 O O . LEU A 1 571 ? 19.535 -14.796 -18.164 1.00 93.88 571 LEU A O 1
ATOM 4720 N N . ASN A 1 572 ? 20.056 -15.725 -20.127 1.00 95.25 572 ASN A N 1
ATOM 4721 C CA . ASN A 1 572 ? 18.743 -16.335 -20.353 1.00 95.25 572 ASN A CA 1
ATOM 4722 C C . ASN A 1 572 ? 18.466 -17.545 -19.438 1.00 95.25 572 ASN A C 1
ATOM 4724 O O . ASN A 1 572 ? 17.311 -17.804 -19.094 1.00 95.25 572 ASN A O 1
ATOM 4728 N N . VAL A 1 573 ? 19.491 -18.280 -18.990 1.00 95.88 573 VAL A N 1
ATOM 4729 C CA . VAL A 1 573 ? 19.351 -19.276 -17.906 1.00 95.88 573 VAL A CA 1
ATOM 4730 C C . VAL A 1 573 ? 19.097 -18.584 -16.562 1.00 95.88 573 VAL A C 1
ATOM 4732 O O . VAL A 1 573 ? 18.210 -19.000 -15.817 1.00 95.88 573 VAL A O 1
ATOM 4735 N N . TRP A 1 574 ? 19.819 -17.502 -16.260 1.00 96.62 574 TRP A N 1
ATOM 4736 C CA . TRP A 1 574 ? 19.605 -16.713 -15.043 1.00 96.62 574 TRP A CA 1
ATOM 4737 C C . TRP A 1 574 ? 18.211 -16.065 -15.006 1.00 96.62 574 TRP A C 1
ATOM 4739 O O . TRP A 1 574 ? 17.511 -16.189 -14.003 1.00 96.62 574 TRP A O 1
ATOM 4749 N N . ARG A 1 575 ? 17.760 -15.469 -16.118 1.00 96.94 575 ARG A N 1
ATOM 4750 C CA . ARG A 1 575 ? 16.422 -14.873 -16.277 1.00 96.94 575 ARG A CA 1
ATOM 4751 C C . ARG A 1 575 ? 15.310 -15.908 -16.102 1.00 96.94 575 ARG A C 1
ATOM 4753 O O . ARG A 1 575 ? 14.339 -15.620 -15.413 1.00 96.94 575 ARG A O 1
ATOM 4760 N N . ARG A 1 576 ? 15.460 -17.123 -16.648 1.00 96.12 576 ARG A N 1
ATOM 4761 C CA . ARG A 1 576 ? 14.510 -18.225 -16.399 1.00 96.12 576 ARG A CA 1
ATOM 4762 C C . ARG A 1 576 ? 14.431 -18.581 -14.914 1.00 96.12 576 ARG A C 1
ATOM 4764 O O . ARG A 1 576 ? 13.346 -18.511 -14.349 1.00 96.12 576 ARG A O 1
ATOM 4771 N N . ARG A 1 577 ? 15.572 -18.787 -14.245 1.00 97.19 577 ARG A N 1
ATOM 4772 C CA . ARG A 1 577 ? 15.628 -19.034 -12.788 1.00 97.19 577 ARG A CA 1
ATOM 4773 C C . ARG A 1 577 ? 15.066 -17.884 -11.942 1.00 97.19 577 ARG A C 1
ATOM 4775 O O . ARG A 1 577 ? 14.552 -18.126 -10.851 1.00 97.19 577 ARG A O 1
ATOM 4782 N N . LEU A 1 578 ? 15.166 -16.639 -12.411 1.00 96.12 578 LEU A N 1
ATOM 4783 C CA . LEU A 1 578 ? 14.545 -15.478 -11.770 1.00 96.12 578 LEU A CA 1
ATOM 4784 C C . LEU A 1 578 ? 13.014 -15.535 -11.905 1.00 96.12 578 LEU A C 1
ATOM 4786 O O . LEU A 1 578 ? 12.314 -15.431 -10.900 1.00 96.12 578 LEU A O 1
ATOM 4790 N N . ASN A 1 579 ? 12.511 -15.775 -13.120 1.00 95.31 579 ASN A N 1
ATOM 4791 C CA . ASN A 1 579 ? 11.083 -15.907 -13.411 1.00 95.31 579 ASN A CA 1
ATOM 4792 C C . ASN A 1 579 ? 10.454 -17.097 -12.660 1.00 95.31 579 ASN A C 1
ATOM 4794 O O . ASN A 1 579 ? 9.385 -16.952 -12.079 1.00 95.31 579 ASN A O 1
ATOM 4798 N N . GLU A 1 580 ? 11.131 -18.249 -12.612 1.00 97.12 580 GLU A N 1
ATOM 4799 C CA . GLU A 1 580 ? 10.728 -19.437 -11.842 1.00 97.12 580 GLU A CA 1
ATOM 4800 C C . GLU A 1 580 ? 10.583 -19.112 -10.347 1.00 97.12 580 GLU A C 1
ATOM 4802 O O . GLU A 1 580 ? 9.571 -19.441 -9.724 1.00 97.12 580 GLU A O 1
ATOM 4807 N N . LYS A 1 581 ? 11.564 -18.404 -9.766 1.00 96.06 581 LYS A N 1
ATOM 4808 C CA . LYS A 1 581 ? 11.502 -17.939 -8.372 1.00 96.06 581 LYS A CA 1
ATOM 4809 C C . LYS A 1 581 ? 10.371 -16.937 -8.147 1.00 96.06 581 LYS A C 1
ATOM 4811 O O . LYS A 1 581 ? 9.689 -17.039 -7.130 1.00 96.06 581 LYS A O 1
ATOM 4816 N N . GLN A 1 582 ? 10.156 -16.000 -9.070 1.00 95.44 582 GLN A N 1
ATOM 4817 C CA . GLN A 1 582 ? 9.059 -15.036 -8.985 1.00 95.44 582 GLN A CA 1
ATOM 4818 C C . GLN A 1 582 ? 7.699 -15.743 -9.035 1.00 95.44 582 GLN A C 1
ATOM 4820 O O . GLN A 1 582 ? 6.897 -15.557 -8.124 1.00 95.44 582 GLN A O 1
ATOM 4825 N N . LEU A 1 583 ? 7.471 -16.622 -10.014 1.00 97.00 583 LEU A N 1
ATOM 4826 C CA . LEU A 1 583 ? 6.235 -17.395 -10.153 1.00 97.00 583 LEU A CA 1
ATOM 4827 C C . LEU A 1 583 ? 5.978 -18.282 -8.924 1.00 97.00 583 LEU A C 1
ATOM 4829 O O . LEU A 1 583 ? 4.847 -18.389 -8.459 1.00 97.00 583 LEU A O 1
ATOM 4833 N N . HIS A 1 584 ? 7.024 -18.861 -8.329 1.00 96.62 584 HIS A N 1
ATOM 4834 C CA . HIS A 1 584 ? 6.911 -19.620 -7.082 1.00 96.62 584 HIS A CA 1
ATOM 4835 C C . HIS A 1 584 ? 6.538 -18.743 -5.868 1.00 96.62 584 HIS A C 1
ATOM 4837 O O . HIS A 1 584 ? 5.784 -19.184 -4.997 1.00 96.62 584 HIS A O 1
ATOM 4843 N N . ILE A 1 585 ? 7.027 -17.498 -5.805 1.00 95.94 585 ILE A N 1
ATOM 4844 C CA . ILE A 1 585 ? 6.633 -16.509 -4.786 1.00 95.94 585 ILE A CA 1
ATOM 4845 C C . ILE A 1 585 ? 5.186 -16.048 -5.011 1.00 95.94 585 ILE A C 1
ATOM 4847 O O . ILE A 1 585 ? 4.422 -15.975 -4.052 1.00 95.94 585 ILE A O 1
ATOM 4851 N N . GLU A 1 586 ? 4.787 -15.789 -6.255 1.00 93.75 586 GLU A N 1
ATOM 4852 C CA . GLU A 1 586 ? 3.426 -15.384 -6.624 1.00 93.75 586 GLU A CA 1
ATOM 4853 C C . GLU A 1 586 ? 2.406 -16.494 -6.336 1.00 93.75 586 GLU A C 1
ATOM 4855 O O . GLU A 1 586 ? 1.369 -16.224 -5.732 1.00 93.75 586 GLU A O 1
ATOM 4860 N N . LEU A 1 587 ? 2.728 -17.754 -6.646 1.00 97.38 587 LEU A N 1
ATOM 4861 C CA . LEU A 1 587 ? 1.891 -18.913 -6.322 1.00 97.38 587 LEU A CA 1
ATOM 4862 C C . LEU A 1 587 ? 1.764 -19.115 -4.801 1.00 97.38 587 LEU A C 1
ATOM 4864 O O . LEU A 1 587 ? 0.664 -19.354 -4.304 1.00 97.38 587 LEU A O 1
ATOM 4868 N N . LYS A 1 588 ? 2.852 -18.943 -4.035 1.00 95.31 588 LYS A N 1
ATOM 4869 C CA . LYS A 1 588 ? 2.804 -18.934 -2.559 1.00 95.31 588 LYS A CA 1
ATOM 4870 C C . LYS A 1 588 ? 1.982 -17.767 -2.002 1.00 95.31 588 LYS A C 1
ATOM 4872 O O . LYS A 1 588 ? 1.254 -17.942 -1.029 1.00 95.31 588 LYS A O 1
ATOM 4877 N N . ALA A 1 589 ? 2.060 -16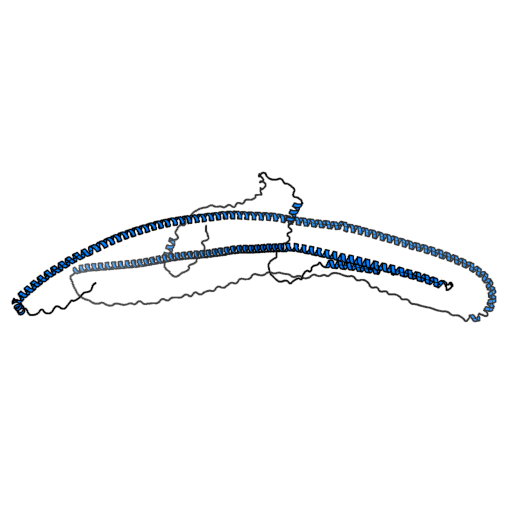.586 -2.611 1.00 93.25 589 ALA A N 1
ATOM 4878 C CA . ALA A 1 589 ? 1.238 -15.444 -2.225 1.00 93.25 589 ALA A CA 1
ATOM 4879 C C . ALA A 1 589 ? -0.249 -15.682 -2.543 1.00 93.25 589 ALA A C 1
ATOM 4881 O O . ALA A 1 589 ? -1.105 -15.314 -1.739 1.00 93.25 589 ALA A O 1
ATOM 4882 N N . ALA A 1 590 ? -0.559 -16.340 -3.665 1.00 95.62 590 ALA A N 1
ATOM 4883 C CA . ALA A 1 590 ? -1.915 -16.702 -4.062 1.00 95.62 590 ALA A CA 1
ATOM 4884 C C . ALA A 1 590 ? -2.549 -17.726 -3.105 1.00 95.62 590 ALA A C 1
ATOM 4886 O O . ALA A 1 590 ? -3.648 -17.480 -2.611 1.00 95.62 590 ALA A O 1
ATOM 4887 N N . THR A 1 591 ? -1.853 -18.817 -2.760 1.00 97.56 591 THR A N 1
ATOM 4888 C CA . THR A 1 591 ? -2.384 -19.824 -1.818 1.00 97.56 591 THR A CA 1
ATOM 4889 C C . THR A 1 591 ? -2.574 -19.251 -0.412 1.00 97.56 591 THR A C 1
ATOM 4891 O O . THR A 1 591 ? -3.615 -19.471 0.210 1.00 97.56 591 THR A O 1
ATOM 4894 N N . VAL A 1 592 ? -1.639 -18.425 0.073 1.00 95.56 592 VAL A N 1
ATOM 4895 C CA . VAL A 1 592 ? -1.798 -17.695 1.344 1.00 95.56 592 VAL A CA 1
ATOM 4896 C C . VAL A 1 592 ? -2.952 -16.686 1.269 1.00 95.56 592 VAL A C 1
ATOM 4898 O O . VAL A 1 592 ? -3.686 -16.527 2.247 1.00 95.56 592 VAL A O 1
ATOM 4901 N N . HIS A 1 593 ? -3.170 -16.016 0.133 1.00 95.38 593 HIS A N 1
ATOM 4902 C CA . HIS A 1 593 ? -4.318 -15.123 -0.050 1.00 95.38 593 HIS A CA 1
ATOM 4903 C C . HIS A 1 593 ? -5.648 -15.888 -0.013 1.00 95.38 593 HIS A C 1
ATOM 4905 O O . HIS A 1 593 ? -6.575 -15.466 0.678 1.00 95.38 593 HIS A O 1
ATOM 4911 N N . GLU A 1 594 ? -5.728 -17.032 -0.690 1.00 96.44 594 GLU A N 1
ATOM 4912 C CA . GLU A 1 594 ? -6.907 -17.899 -0.729 1.00 96.44 594 GLU A CA 1
ATOM 4913 C C . GLU A 1 594 ? -7.252 -18.464 0.660 1.00 96.44 594 GLU A C 1
ATOM 4915 O O . GLU A 1 594 ? -8.403 -18.391 1.094 1.00 96.44 594 GLU A O 1
ATOM 4920 N N . GLN A 1 595 ? -6.253 -18.944 1.409 1.00 96.25 595 GLN A N 1
ATOM 4921 C CA . GLN A 1 595 ? -6.420 -19.381 2.800 1.00 96.25 595 GLN A CA 1
ATOM 4922 C C . GLN A 1 595 ? -6.925 -18.239 3.695 1.00 96.25 595 GLN A C 1
ATOM 4924 O O . GLN A 1 595 ? -7.876 -18.417 4.458 1.00 96.25 595 GLN A O 1
ATOM 4929 N N . ASN A 1 596 ? -6.350 -17.037 3.570 1.00 94.94 596 ASN A N 1
ATOM 4930 C CA . ASN A 1 596 ? -6.820 -15.861 4.305 1.00 94.94 596 ASN A CA 1
ATOM 4931 C C . ASN A 1 596 ? -8.250 -15.454 3.912 1.00 94.94 596 ASN A C 1
ATOM 4933 O O . ASN A 1 596 ? -9.025 -15.042 4.778 1.00 94.94 596 ASN A O 1
ATOM 4937 N N . LEU A 1 597 ? -8.627 -15.593 2.638 1.00 96.19 597 LEU A N 1
ATOM 4938 C CA . LEU A 1 597 ? -9.982 -15.329 2.156 1.00 96.19 597 LEU A CA 1
ATOM 4939 C C . LEU A 1 597 ? -10.983 -16.337 2.738 1.00 96.19 597 LEU A C 1
ATOM 4941 O O . LEU A 1 597 ? -11.992 -15.916 3.305 1.00 96.19 597 LEU A O 1
ATOM 4945 N N . LYS A 1 598 ? -10.669 -17.640 2.703 1.00 96.38 598 LYS A N 1
ATOM 4946 C CA . LYS A 1 598 ? -11.455 -18.713 3.340 1.00 96.38 598 LYS A CA 1
ATOM 4947 C C . LYS A 1 598 ? -11.647 -18.449 4.840 1.00 96.38 598 LYS A C 1
ATOM 4949 O O . LYS A 1 598 ? -12.780 -18.383 5.314 1.00 96.38 598 LYS A O 1
ATOM 4954 N N . CYS A 1 599 ? -10.567 -18.167 5.572 1.00 96.69 599 CYS A N 1
ATOM 4955 C CA . CYS A 1 599 ? -10.615 -17.813 6.995 1.00 96.69 599 CYS A CA 1
ATOM 4956 C C . CYS A 1 599 ? -11.424 -16.534 7.284 1.00 96.69 599 CYS A C 1
ATOM 4958 O O . CYS A 1 599 ? -12.093 -16.443 8.316 1.00 96.69 599 CYS A O 1
ATOM 4960 N N . ARG A 1 600 ? -11.389 -15.536 6.391 1.00 95.94 600 ARG A N 1
ATOM 4961 C CA . ARG A 1 600 ? -12.172 -14.298 6.525 1.00 95.94 600 ARG A CA 1
ATOM 4962 C C . ARG A 1 600 ? -13.662 -14.529 6.280 1.00 95.94 600 ARG A C 1
ATOM 4964 O O . ARG A 1 600 ? -14.469 -14.019 7.054 1.00 95.94 600 ARG A O 1
ATOM 4971 N N . ILE A 1 601 ? -14.017 -15.291 5.246 1.00 96.94 601 ILE A N 1
ATOM 4972 C CA . ILE A 1 601 ? -15.404 -15.668 4.943 1.00 96.94 601 ILE A CA 1
ATOM 4973 C C . ILE A 1 601 ? -15.976 -16.494 6.100 1.00 96.94 601 ILE A C 1
ATOM 4975 O O . ILE A 1 601 ? -17.065 -16.187 6.576 1.00 96.94 601 ILE A O 1
ATOM 4979 N N . TRP A 1 602 ? -15.214 -17.457 6.630 1.00 97.19 602 TRP A N 1
ATOM 4980 C CA . TRP A 1 602 ? -15.624 -18.253 7.790 1.00 97.19 602 TRP A CA 1
ATOM 4981 C C . TRP A 1 602 ? -15.877 -17.397 9.038 1.00 97.19 602 TRP A C 1
ATOM 4983 O O . TRP A 1 602 ? -16.918 -17.537 9.675 1.00 97.19 602 TRP A O 1
ATOM 4993 N N . LYS A 1 603 ? -14.990 -16.443 9.358 1.00 95.31 603 LYS A N 1
ATOM 4994 C CA . LYS A 1 603 ? -15.228 -15.488 10.458 1.00 95.31 603 LYS A CA 1
ATOM 4995 C C . LYS A 1 603 ? -16.490 -14.653 10.221 1.00 95.31 603 LYS A C 1
ATOM 4997 O O . LYS A 1 603 ? -17.340 -14.589 11.100 1.00 95.31 603 LYS A O 1
ATOM 5002 N N . GLN A 1 604 ? -16.671 -14.098 9.021 1.00 94.19 604 GLN A N 1
ATOM 5003 C CA . GLN A 1 604 ? -17.875 -13.331 8.672 1.00 94.19 604 GLN A CA 1
ATOM 5004 C C . GLN A 1 604 ? -19.166 -14.163 8.742 1.00 94.19 604 GLN A C 1
ATOM 5006 O O . GLN A 1 604 ? -20.200 -13.630 9.141 1.00 94.19 604 GLN A O 1
ATOM 5011 N N . PHE A 1 605 ? -19.117 -15.450 8.390 1.00 97.44 605 PHE A N 1
ATOM 5012 C CA . PHE A 1 605 ? -20.229 -16.384 8.563 1.00 97.44 605 PHE A CA 1
ATOM 5013 C C . PHE A 1 605 ? -20.528 -16.624 10.048 1.00 97.44 605 PHE A C 1
ATOM 5015 O O . PHE A 1 605 ? -21.654 -16.393 10.481 1.00 97.44 605 PHE A O 1
ATOM 5022 N N . CYS A 1 606 ? -19.521 -16.992 10.844 1.00 97.31 606 CYS A N 1
ATOM 5023 C CA . CYS A 1 606 ? -19.661 -17.223 12.283 1.00 97.31 606 CYS A CA 1
ATOM 5024 C C . CYS A 1 606 ? -20.172 -15.986 13.036 1.00 97.31 606 CYS A C 1
ATOM 5026 O O . CYS A 1 606 ? -21.040 -16.110 13.897 1.00 97.31 606 CYS A O 1
ATOM 5028 N N . ASP A 1 607 ? -19.681 -14.792 12.705 1.00 95.12 607 ASP A N 1
ATOM 5029 C CA . ASP A 1 607 ? -20.088 -13.551 13.366 1.00 95.12 607 ASP A CA 1
ATOM 5030 C C . ASP A 1 607 ? -21.506 -13.119 12.953 1.00 95.12 607 ASP A C 1
ATOM 5032 O O . ASP A 1 607 ? -22.279 -12.676 13.805 1.00 95.12 607 ASP A O 1
ATOM 5036 N N . ARG A 1 608 ? -21.908 -13.341 11.690 1.00 95.50 608 ARG A N 1
ATOM 5037 C CA . ARG A 1 608 ? -23.314 -13.203 11.262 1.00 95.50 608 ARG A CA 1
ATOM 5038 C C . ARG A 1 608 ? -24.220 -14.205 11.974 1.00 95.50 608 ARG A C 1
ATOM 5040 O O . ARG A 1 608 ? -25.242 -13.801 12.512 1.00 95.50 608 ARG A O 1
ATOM 5047 N N . TYR A 1 609 ? -23.833 -15.478 12.031 1.00 97.44 609 TYR A N 1
ATOM 5048 C CA . TYR A 1 609 ? -24.600 -16.529 12.701 1.00 97.44 609 TYR A CA 1
ATOM 5049 C C . TYR A 1 609 ? -24.792 -16.227 14.196 1.00 97.44 609 TYR A C 1
ATOM 5051 O O . TYR A 1 609 ? -25.912 -16.283 14.701 1.00 97.44 609 TYR A O 1
ATOM 5059 N N . ARG A 1 610 ? -23.729 -15.797 14.890 1.00 97.44 610 ARG A N 1
ATOM 5060 C CA . ARG A 1 610 ? -23.794 -15.301 16.276 1.00 97.44 610 ARG A CA 1
ATOM 5061 C C . ARG A 1 610 ? -24.728 -14.102 16.419 1.00 97.44 610 ARG A C 1
ATOM 5063 O O . ARG A 1 610 ? -25.509 -14.069 17.364 1.00 97.44 610 ARG A O 1
ATOM 5070 N N . ALA A 1 611 ? -24.679 -13.138 15.498 1.00 94.19 611 ALA A N 1
ATOM 5071 C CA . ALA A 1 611 ? -25.578 -11.986 15.517 1.00 94.19 611 ALA A CA 1
ATOM 5072 C C . ALA A 1 611 ? -27.049 -12.403 15.332 1.00 94.19 611 ALA A C 1
ATOM 5074 O O . ALA A 1 611 ? -27.897 -11.934 16.086 1.00 94.19 611 ALA A O 1
ATOM 5075 N N . THR A 1 612 ? -27.343 -13.326 14.409 1.00 96.06 612 THR A N 1
ATOM 5076 C CA . THR A 1 612 ? -28.686 -13.894 14.199 1.00 96.06 612 THR A CA 1
ATOM 5077 C C . THR A 1 612 ? -29.184 -14.673 15.419 1.00 96.06 612 THR A C 1
ATOM 5079 O O . THR A 1 612 ? -30.340 -14.524 15.807 1.00 96.06 612 THR A O 1
ATOM 5082 N N . GLN A 1 613 ? -28.327 -15.460 16.076 1.00 96.44 613 GLN A N 1
ATOM 5083 C CA . GLN A 1 613 ? -28.694 -16.144 17.321 1.00 96.44 613 GLN A CA 1
ATOM 5084 C C . GLN A 1 613 ? -28.926 -15.145 18.469 1.00 96.44 613 GLN A C 1
ATOM 5086 O O . GLN A 1 613 ? -29.893 -15.271 19.217 1.00 96.44 613 GLN A O 1
ATOM 5091 N N . LEU A 1 614 ? -28.106 -14.092 18.578 1.00 96.50 614 LEU A N 1
ATOM 5092 C CA . LEU A 1 614 ? -28.289 -13.035 19.577 1.00 96.50 614 LEU A CA 1
ATOM 5093 C C . LEU A 1 614 ? -29.601 -12.261 19.364 1.00 96.50 614 LEU A C 1
ATOM 5095 O O . LEU A 1 614 ? -30.292 -11.963 20.339 1.00 96.50 614 LEU A O 1
ATOM 5099 N N . THR A 1 615 ? -29.969 -11.935 18.120 1.00 95.25 615 THR A N 1
ATOM 5100 C CA . THR A 1 615 ? -31.250 -11.272 17.829 1.00 95.25 615 THR A CA 1
ATOM 5101 C C . THR A 1 615 ? -32.437 -12.208 18.036 1.00 95.25 615 THR A C 1
ATOM 5103 O O . THR A 1 615 ? -33.433 -11.762 18.600 1.00 95.25 615 THR A O 1
ATOM 5106 N N . ALA A 1 616 ? -32.326 -13.498 17.703 1.00 95.69 616 ALA A N 1
ATOM 5107 C CA . ALA A 1 616 ? -33.352 -14.496 18.010 1.00 95.69 616 ALA A CA 1
ATOM 5108 C C . ALA A 1 616 ? -33.578 -14.649 19.527 1.00 95.69 616 ALA A C 1
ATOM 5110 O O . ALA A 1 616 ? -34.722 -14.641 19.984 1.00 95.69 616 ALA A O 1
ATOM 5111 N N . CYS A 1 617 ? -32.511 -14.706 20.332 1.00 96.06 617 CYS A N 1
ATOM 5112 C CA . CYS A 1 617 ? -32.615 -14.718 21.793 1.00 96.06 617 CYS A CA 1
ATOM 5113 C C . CYS A 1 617 ? -33.254 -13.431 22.337 1.00 96.06 617 CYS A C 1
ATOM 5115 O O . CYS A 1 617 ? -34.173 -13.512 23.149 1.00 96.06 617 CYS A O 1
ATOM 5117 N N . LYS A 1 618 ? -32.846 -12.251 21.843 1.00 95.19 618 LYS A N 1
ATOM 5118 C CA . LYS A 1 618 ? -33.458 -10.965 22.227 1.00 95.19 618 LYS A CA 1
ATOM 5119 C C . LYS A 1 618 ? -34.948 -10.899 21.873 1.00 95.19 618 LYS A C 1
ATOM 5121 O O . LYS A 1 618 ? -35.748 -10.470 22.703 1.00 95.19 618 LYS A O 1
ATOM 5126 N N . ALA A 1 619 ? -35.329 -11.371 20.685 1.00 95.38 619 ALA A N 1
ATOM 5127 C CA . ALA A 1 619 ? -36.721 -11.448 20.250 1.00 95.38 619 ALA A CA 1
ATOM 5128 C C . ALA A 1 619 ? -37.548 -12.388 21.144 1.00 95.38 619 ALA A C 1
ATOM 5130 O O . ALA A 1 619 ? -38.643 -12.016 21.556 1.00 95.38 619 ALA A O 1
ATOM 5131 N N . ARG A 1 620 ? -37.002 -13.553 21.529 1.00 96.44 620 ARG A N 1
ATOM 5132 C CA . ARG A 1 620 ? -37.636 -14.458 22.506 1.00 96.44 620 ARG A CA 1
ATOM 5133 C C . ARG A 1 620 ? -37.835 -13.781 23.862 1.00 96.44 620 ARG A C 1
ATOM 5135 O O . ARG A 1 620 ? -38.950 -13.807 24.372 1.00 96.44 620 ARG A O 1
ATOM 5142 N N . THR A 1 621 ? -36.810 -13.119 24.412 1.00 95.31 621 THR A N 1
ATOM 5143 C CA . THR A 1 621 ? -36.937 -12.416 25.705 1.00 95.31 621 THR A CA 1
ATOM 5144 C C . THR A 1 621 ? -37.949 -11.269 25.659 1.00 95.31 621 THR A C 1
ATOM 5146 O O . THR A 1 621 ? -38.709 -11.093 26.609 1.00 95.31 621 THR A O 1
ATOM 5149 N N . PHE A 1 622 ? -38.010 -10.527 24.547 1.00 95.38 622 PHE A N 1
ATOM 5150 C CA . PHE A 1 622 ? -38.998 -9.465 24.342 1.00 95.38 622 PHE A CA 1
ATOM 5151 C C . PHE A 1 622 ? -40.419 -10.027 24.206 1.00 95.38 622 PHE A C 1
ATOM 5153 O O . PHE A 1 622 ? -41.354 -9.495 24.799 1.00 95.38 622 PHE A O 1
ATOM 5160 N N . TYR A 1 623 ? -40.590 -11.141 23.489 1.00 96.62 623 TYR A N 1
ATOM 5161 C CA . TYR A 1 623 ? -41.875 -11.831 23.394 1.00 96.62 623 TYR A CA 1
ATOM 5162 C C . TYR A 1 623 ? -42.365 -12.309 24.769 1.00 96.62 623 TYR A C 1
ATOM 5164 O O . TYR A 1 623 ? -43.522 -12.073 25.122 1.00 96.62 623 TYR A O 1
ATOM 5172 N N . THR A 1 624 ? -41.494 -12.916 25.586 1.00 96.75 624 THR A N 1
ATOM 5173 C CA . THR A 1 624 ? -41.874 -13.384 26.928 1.00 96.75 624 THR A CA 1
ATOM 5174 C C . THR A 1 624 ? -42.249 -12.240 27.868 1.00 96.75 624 THR A C 1
ATOM 5176 O O . THR A 1 624 ? -43.276 -12.340 28.536 1.00 96.75 624 THR A O 1
ATOM 5179 N N . THR A 1 625 ? -41.502 -11.128 27.889 1.00 95.19 625 THR A N 1
ATOM 5180 C CA . THR A 1 625 ? -41.840 -9.982 28.756 1.00 95.19 625 THR A CA 1
ATOM 5181 C C . THR A 1 625 ? -43.073 -9.225 28.263 1.00 95.19 625 THR A C 1
ATOM 5183 O O . THR A 1 625 ? -43.891 -8.792 29.077 1.00 95.19 625 THR A O 1
ATOM 5186 N N . ASN A 1 626 ? -43.285 -9.120 26.947 1.00 96.38 626 ASN A N 1
ATOM 5187 C CA . ASN A 1 626 ? -44.512 -8.552 26.385 1.00 96.38 626 ASN A CA 1
ATOM 5188 C C . ASN A 1 626 ? -45.744 -9.424 26.701 1.00 96.38 626 ASN A C 1
ATOM 5190 O O . ASN A 1 626 ? -46.792 -8.905 27.082 1.00 96.38 626 ASN A O 1
ATOM 5194 N N . THR A 1 627 ? -45.612 -10.753 26.625 1.00 96.62 627 THR A N 1
ATOM 5195 C CA . THR A 1 627 ? -46.679 -11.694 27.016 1.00 96.62 627 THR A CA 1
ATOM 5196 C C . THR A 1 627 ? -46.991 -11.579 28.511 1.00 96.62 627 THR A C 1
ATOM 5198 O O . THR A 1 627 ? -48.149 -11.403 28.882 1.00 96.62 627 THR A O 1
ATOM 5201 N N . GLN A 1 628 ? -45.969 -11.583 29.376 1.00 95.94 628 GLN A N 1
ATOM 5202 C CA . GLN A 1 628 ? -46.130 -11.406 30.827 1.00 95.94 628 GLN A CA 1
ATOM 5203 C C . GLN A 1 628 ? -46.798 -10.070 31.180 1.00 95.94 628 GLN A C 1
ATOM 5205 O O . GLN A 1 628 ? -47.749 -10.047 31.958 1.00 95.94 628 GLN A O 1
ATOM 5210 N N . THR A 1 629 ? -46.357 -8.956 30.588 1.00 95.81 629 THR A N 1
ATOM 5211 C CA . THR A 1 629 ? -46.966 -7.639 30.847 1.00 95.81 629 THR A CA 1
ATOM 5212 C C . THR A 1 629 ? -48.377 -7.513 30.273 1.00 95.81 629 THR A C 1
ATOM 5214 O O . THR A 1 629 ? -49.202 -6.831 30.877 1.00 95.81 629 THR A O 1
ATOM 5217 N N . SER A 1 630 ? -48.702 -8.204 29.177 1.00 95.56 630 SER A N 1
ATOM 5218 C CA . SER A 1 630 ? -50.075 -8.287 28.653 1.00 95.56 630 SER A CA 1
ATOM 5219 C C . SER A 1 630 ? -50.999 -9.074 29.588 1.00 95.56 630 SER A C 1
ATOM 5221 O O . SER A 1 630 ? -52.095 -8.609 29.890 1.00 95.56 630 SER A O 1
ATOM 5223 N N . VAL A 1 631 ? -50.541 -10.215 30.120 1.00 96.81 631 VAL A N 1
ATOM 5224 C CA . VAL A 1 631 ? -51.289 -11.007 31.115 1.00 96.81 631 VAL A CA 1
ATOM 5225 C C . VAL A 1 631 ? -51.482 -10.219 32.416 1.00 96.81 631 VAL A C 1
ATOM 5227 O O . VAL A 1 631 ? -52.590 -10.180 32.947 1.00 96.81 631 VAL A O 1
ATOM 5230 N N . LEU A 1 632 ? -50.442 -9.532 32.902 1.00 96.56 632 LEU A N 1
ATOM 5231 C CA . LEU A 1 632 ? -50.532 -8.683 34.095 1.00 96.56 632 LEU A CA 1
ATOM 5232 C C . LEU A 1 632 ? -51.492 -7.503 33.900 1.00 96.56 632 LEU A C 1
ATOM 5234 O O . LEU A 1 632 ? -52.269 -7.219 34.808 1.00 96.56 632 LEU A O 1
ATOM 5238 N N . LYS A 1 633 ? -51.498 -6.850 32.728 1.00 96.12 633 LYS A N 1
ATOM 5239 C CA . LYS A 1 633 ? -52.483 -5.806 32.391 1.00 96.12 633 LYS A CA 1
ATOM 5240 C C . LYS A 1 633 ? -53.904 -6.362 32.372 1.00 96.12 633 LYS A C 1
ATOM 5242 O O . LYS A 1 633 ? -54.759 -5.824 33.062 1.00 96.12 633 LYS A O 1
ATOM 5247 N N . LEU A 1 634 ? -54.138 -7.480 31.679 1.00 97.56 634 LEU A N 1
ATOM 5248 C CA . LEU A 1 634 ? -55.453 -8.128 31.618 1.00 97.56 634 LEU A CA 1
ATOM 5249 C C . LEU A 1 634 ? -55.979 -8.495 33.018 1.00 97.56 634 LEU A C 1
ATOM 5251 O O . LEU A 1 634 ? -57.150 -8.275 33.319 1.00 97.56 634 LEU A O 1
ATOM 5255 N N . TRP A 1 635 ? -55.110 -8.998 33.899 1.00 97.62 635 TRP A N 1
ATOM 5256 C CA . TRP A 1 635 ? -55.443 -9.262 35.301 1.00 97.62 635 TRP A CA 1
ATOM 5257 C C . TRP A 1 635 ? -55.692 -7.975 36.106 1.00 97.62 635 TRP A C 1
ATOM 5259 O O . TRP A 1 635 ? -56.639 -7.916 36.896 1.00 97.62 635 TRP A O 1
ATOM 5269 N N . GLN A 1 636 ? -54.897 -6.922 35.891 1.00 97.44 636 GLN A N 1
ATOM 5270 C CA . GLN A 1 636 ? -55.087 -5.620 36.538 1.00 97.44 636 GLN A CA 1
ATOM 5271 C C . GLN A 1 636 ? -56.417 -4.975 36.119 1.00 97.44 636 GLN A C 1
ATOM 5273 O O . GLN A 1 636 ? -57.121 -4.402 36.945 1.00 97.44 636 GLN A O 1
ATOM 5278 N N . ASP A 1 637 ? -56.796 -5.090 34.850 1.00 95.75 637 ASP A N 1
ATOM 5279 C CA . ASP A 1 637 ? -58.045 -4.540 34.335 1.00 95.75 637 ASP A CA 1
ATOM 5280 C C . ASP A 1 637 ? -59.247 -5.390 34.771 1.00 95.75 637 ASP A C 1
ATOM 5282 O O . ASP A 1 637 ? -60.243 -4.836 35.232 1.00 95.75 637 ASP A O 1
ATOM 5286 N N . GLN A 1 638 ? -59.129 -6.724 34.801 1.00 96.94 638 GLN A N 1
ATOM 5287 C CA . GLN A 1 638 ? -60.169 -7.587 35.377 1.00 96.94 638 GLN A CA 1
ATOM 5288 C C . GLN A 1 638 ? -60.375 -7.329 36.884 1.00 96.94 638 GLN A C 1
ATOM 5290 O O . GLN A 1 638 ? -61.509 -7.366 37.369 1.00 96.94 638 GLN A O 1
ATOM 5295 N N . THR A 1 639 ? -59.309 -7.053 37.644 1.00 96.19 639 THR A N 1
ATOM 5296 C CA . THR A 1 639 ? -59.416 -6.705 39.073 1.00 96.19 639 THR A CA 1
ATOM 5297 C C . THR A 1 639 ? -59.993 -5.303 39.277 1.00 96.19 639 THR A C 1
A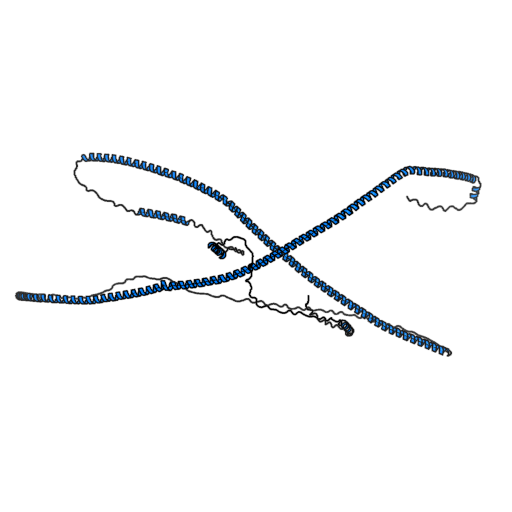TOM 5299 O O . THR A 1 639 ? -60.904 -5.169 40.094 1.00 96.19 639 THR A O 1
ATOM 5302 N N . LYS A 1 640 ? -59.601 -4.295 38.477 1.00 95.38 640 LYS A N 1
ATOM 5303 C CA . LYS A 1 640 ? -60.290 -2.987 38.425 1.00 95.38 640 LYS A CA 1
ATOM 5304 C C . LYS A 1 640 ? -61.785 -3.161 38.149 1.00 95.38 640 LYS A C 1
ATOM 5306 O O . LYS A 1 640 ? -62.595 -2.647 38.912 1.00 95.38 640 LYS A O 1
ATOM 5311 N N . SER A 1 641 ? -62.177 -3.920 37.121 1.00 95.56 641 SER A N 1
ATOM 5312 C CA . SER A 1 641 ? -63.590 -4.163 36.792 1.00 95.56 641 SER A CA 1
ATOM 5313 C C . SER A 1 641 ? -64.357 -4.832 37.936 1.00 95.56 641 SER A C 1
ATOM 5315 O O . SER A 1 641 ? -65.484 -4.432 38.218 1.00 95.56 641 SER A O 1
ATOM 5317 N N . LYS A 1 642 ? -63.751 -5.796 38.646 1.00 95.25 642 LYS A N 1
ATOM 5318 C CA . LYS A 1 642 ? -64.347 -6.416 39.847 1.00 95.25 642 LYS A CA 1
ATOM 5319 C C . LYS A 1 642 ? -64.520 -5.411 40.995 1.00 95.25 642 LYS A C 1
ATOM 5321 O O . LYS A 1 642 ? -65.571 -5.405 41.632 1.00 95.25 642 LYS A O 1
ATOM 5326 N N . ILE A 1 643 ? -63.537 -4.538 41.232 1.00 95.31 643 ILE A N 1
ATOM 5327 C CA . ILE A 1 643 ? -63.605 -3.470 42.246 1.00 95.31 643 ILE A CA 1
ATOM 5328 C C . ILE A 1 643 ? -64.685 -2.440 41.879 1.00 95.31 643 ILE A C 1
ATOM 5330 O O . ILE A 1 643 ? -65.528 -2.116 42.712 1.00 95.31 643 ILE A O 1
ATOM 5334 N N . PHE A 1 644 ? -64.740 -1.987 40.623 1.00 95.12 644 PHE A N 1
ATOM 5335 C CA . PHE A 1 644 ? -65.786 -1.077 40.149 1.00 95.12 644 PHE A CA 1
ATOM 5336 C C . PHE A 1 644 ? -67.185 -1.697 40.242 1.00 95.12 644 PHE A C 1
ATOM 5338 O O . PHE A 1 644 ? -68.103 -1.025 40.708 1.00 95.12 644 PHE A O 1
ATOM 5345 N N . ALA A 1 645 ? -67.359 -2.968 39.864 1.00 95.56 645 ALA A N 1
ATOM 5346 C CA . ALA A 1 645 ? -68.633 -3.675 40.006 1.00 95.56 645 ALA A CA 1
ATOM 5347 C C . ALA A 1 645 ? -69.064 -3.782 41.479 1.00 95.56 645 ALA A C 1
ATOM 5349 O O . ALA A 1 645 ? -70.220 -3.507 41.807 1.00 95.56 645 ALA A O 1
ATOM 5350 N N . ARG A 1 646 ? -68.125 -4.090 42.385 1.00 95.00 646 ARG A N 1
ATOM 5351 C CA . ARG A 1 646 ? -68.367 -4.084 43.833 1.00 95.00 646 ARG A CA 1
ATOM 5352 C C . ARG A 1 646 ? -68.800 -2.698 44.329 1.00 95.00 646 ARG A C 1
ATOM 5354 O O . ARG A 1 646 ? -69.833 -2.605 44.983 1.00 95.00 646 ARG A O 1
ATOM 5361 N N . HIS A 1 647 ? -68.093 -1.632 43.959 1.00 94.25 647 HIS A N 1
ATOM 5362 C CA . HIS A 1 647 ? -68.444 -0.262 44.348 1.00 94.25 647 HIS A CA 1
ATOM 5363 C C . HIS A 1 647 ? -69.724 0.273 43.684 1.00 94.25 647 HIS A C 1
ATOM 5365 O O . HIS A 1 647 ? -70.319 1.223 44.189 1.00 94.25 647 HIS A O 1
ATOM 5371 N N . GLN A 1 648 ? -70.173 -0.281 42.552 1.00 92.81 648 GLN A N 1
ATOM 5372 C CA . GLN A 1 648 ? -71.518 -0.000 42.030 1.00 92.81 648 GLN A CA 1
ATOM 5373 C C . GLN A 1 648 ? -72.587 -0.695 42.882 1.00 92.81 648 GLN A C 1
ATOM 5375 O O . GLN A 1 648 ? -73.549 -0.047 43.286 1.00 92.81 648 GLN A O 1
ATOM 5380 N N . LEU A 1 649 ? -72.384 -1.970 43.236 1.00 95.50 649 LEU A N 1
ATOM 5381 C CA . LEU A 1 649 ? -73.292 -2.724 44.105 1.00 95.50 649 LEU A CA 1
ATOM 5382 C C . LEU A 1 649 ? -73.377 -2.134 45.526 1.00 95.50 649 LEU A C 1
ATOM 5384 O O . LEU A 1 649 ? -74.452 -2.122 46.121 1.00 95.50 649 LEU A O 1
ATOM 5388 N N . GLU A 1 650 ? -72.268 -1.632 46.071 1.00 93.81 650 GLU A N 1
ATOM 5389 C CA . GLU A 1 650 ? -72.234 -0.896 47.343 1.00 93.81 650 GLU A CA 1
ATOM 5390 C C . GLU A 1 650 ? -73.032 0.412 47.227 1.00 93.81 650 GLU A C 1
ATOM 5392 O O . GLU A 1 650 ? -74.002 0.576 47.964 1.00 93.81 650 GLU A O 1
ATOM 5397 N N . ARG A 1 651 ? -72.778 1.246 46.206 1.00 93.31 651 ARG A N 1
ATOM 5398 C CA . ARG A 1 651 ? -73.566 2.471 45.953 1.00 93.31 651 ARG A CA 1
ATOM 5399 C C . ARG A 1 651 ? -75.039 2.227 45.634 1.00 93.31 651 ARG A C 1
ATOM 5401 O O . ARG A 1 651 ? -75.860 3.126 45.795 1.00 93.31 651 ARG A O 1
ATOM 5408 N N . GLU A 1 652 ? -75.412 1.054 45.132 1.00 94.44 652 GLU A N 1
ATOM 5409 C CA . GLU A 1 652 ? -76.817 0.658 45.005 1.00 94.44 652 GLU A CA 1
ATOM 5410 C C . GLU A 1 652 ? -77.439 0.259 46.344 1.00 94.44 652 GLU A C 1
ATOM 5412 O O . GLU A 1 652 ? -78.597 0.593 46.593 1.00 94.44 652 GLU A O 1
ATOM 5417 N N . LYS A 1 653 ? -76.700 -0.438 47.214 1.00 92.69 653 LYS A N 1
ATOM 5418 C CA . LYS A 1 653 ? -77.152 -0.745 48.579 1.00 92.69 653 LYS A CA 1
ATOM 5419 C C . LYS A 1 653 ? -77.306 0.532 49.402 1.00 92.69 653 LYS A C 1
ATOM 5421 O O . LYS A 1 653 ? -78.313 0.664 50.087 1.00 92.69 653 LYS A O 1
ATOM 5426 N N . GLU A 1 654 ? -76.372 1.472 49.272 1.00 91.44 654 GLU A N 1
ATOM 5427 C CA . GLU A 1 654 ? -76.433 2.808 49.876 1.00 91.44 654 GLU A CA 1
ATOM 5428 C C . GLU A 1 654 ? -77.680 3.557 49.396 1.00 91.44 654 GLU A C 1
ATOM 5430 O O . GLU A 1 654 ? -78.542 3.842 50.218 1.00 91.44 654 GLU A O 1
ATOM 5435 N N . ARG A 1 655 ? -77.889 3.719 48.080 1.00 92.88 655 ARG A N 1
ATOM 5436 C CA . ARG A 1 655 ? -79.119 4.334 47.532 1.00 92.88 655 ARG A CA 1
ATOM 5437 C C . ARG A 1 655 ? -80.410 3.660 48.019 1.00 92.88 655 ARG A C 1
ATOM 5439 O O . ARG A 1 655 ? -81.391 4.336 48.325 1.00 92.88 655 ARG A O 1
ATOM 5446 N N . ARG A 1 656 ? -80.441 2.326 48.136 1.00 93.00 656 ARG A N 1
ATOM 5447 C CA . ARG A 1 656 ? -81.597 1.596 48.702 1.00 93.00 656 ARG A CA 1
ATOM 5448 C C . ARG A 1 656 ? -81.773 1.883 50.202 1.00 93.00 656 ARG A C 1
ATOM 5450 O O . ARG A 1 656 ? -82.907 2.045 50.652 1.00 93.00 656 ARG A O 1
ATOM 5457 N N . ALA A 1 657 ? -80.683 1.973 50.963 1.00 89.62 657 ALA A N 1
ATOM 5458 C CA . ALA A 1 657 ? -80.694 2.322 52.382 1.00 89.62 657 ALA A CA 1
ATOM 5459 C C . ALA A 1 657 ? -81.104 3.786 52.617 1.00 89.62 657 ALA A C 1
ATOM 5461 O O . ALA A 1 657 ? -81.906 4.039 53.509 1.00 89.62 657 ALA A O 1
ATOM 5462 N N . GLU A 1 658 ? -80.655 4.725 51.783 1.00 86.94 658 GLU A N 1
ATOM 5463 C CA . GLU A 1 658 ? -81.073 6.133 51.772 1.00 86.94 658 GLU A CA 1
ATOM 5464 C C . GLU A 1 658 ? -82.574 6.268 51.495 1.00 86.94 658 GLU A C 1
ATOM 5466 O O . GLU A 1 658 ? -83.274 6.958 52.231 1.00 86.94 658 GLU A O 1
ATOM 5471 N N . ILE A 1 659 ? -83.110 5.548 50.501 1.00 90.62 659 ILE A N 1
ATOM 5472 C CA . ILE A 1 659 ? -84.554 5.528 50.203 1.00 90.62 659 ILE A CA 1
ATOM 5473 C C . ILE A 1 659 ? -85.365 4.973 51.388 1.00 90.62 659 ILE A C 1
ATOM 5475 O O . ILE A 1 659 ? -86.464 5.459 51.671 1.00 90.62 659 ILE A O 1
ATOM 5479 N N . LEU A 1 660 ? -84.852 3.965 52.102 1.00 87.38 660 LEU A N 1
ATOM 5480 C CA . LEU A 1 660 ? -85.487 3.446 53.318 1.00 87.38 660 LEU A CA 1
ATOM 5481 C C . LEU A 1 660 ? -85.355 4.421 54.498 1.00 87.38 660 LEU A C 1
ATOM 5483 O O . LEU A 1 660 ? -86.328 4.630 55.223 1.00 87.38 660 LEU A O 1
ATOM 5487 N N . ALA A 1 661 ? -84.199 5.065 54.662 1.00 83.06 661 ALA A N 1
ATOM 5488 C CA . ALA A 1 661 ? -83.969 6.090 55.671 1.00 83.06 661 ALA A CA 1
ATOM 5489 C C . ALA A 1 661 ? -84.904 7.285 55.449 1.00 83.06 661 ALA A C 1
ATOM 5491 O O . ALA A 1 661 ? -85.652 7.629 56.354 1.00 83.06 661 ALA A O 1
ATOM 5492 N N . ALA A 1 662 ? -84.987 7.837 54.238 1.00 81.50 662 ALA A N 1
ATOM 5493 C CA . ALA A 1 662 ? -85.902 8.924 53.887 1.00 81.50 662 ALA A CA 1
ATOM 5494 C C . ALA A 1 662 ? -87.381 8.591 54.182 1.00 81.50 662 ALA A C 1
ATOM 5496 O O . ALA A 1 662 ? -88.140 9.463 54.599 1.00 81.50 662 ALA A O 1
ATOM 5497 N N . LYS A 1 663 ? -87.794 7.320 54.052 1.00 81.31 663 LYS A N 1
ATOM 5498 C CA . LYS A 1 663 ? -89.148 6.850 54.419 1.00 81.31 663 LYS A CA 1
ATOM 5499 C C . LYS A 1 663 ? -89.358 6.667 55.932 1.00 81.31 663 LYS A C 1
ATOM 5501 O O . LYS A 1 663 ? -90.487 6.778 56.413 1.00 81.31 663 LYS A O 1
ATOM 5506 N N . LEU A 1 664 ? -88.305 6.366 56.694 1.00 77.62 664 LEU A N 1
ATOM 5507 C CA . LEU A 1 664 ? -88.372 6.073 58.135 1.00 77.62 664 LEU A CA 1
ATOM 5508 C C . LEU A 1 664 ? -88.025 7.275 59.026 1.00 77.62 664 LEU A C 1
ATOM 5510 O O . LEU A 1 664 ? -88.547 7.383 60.136 1.00 77.62 664 LEU A O 1
ATOM 5514 N N . THR A 1 665 ? -87.188 8.191 58.554 1.00 73.88 665 THR A N 1
ATOM 5515 C CA . THR A 1 665 ? -86.709 9.372 59.278 1.00 73.88 665 THR A CA 1
ATOM 5516 C C . THR A 1 665 ? -87.854 10.313 59.681 1.00 73.88 665 THR A C 1
ATOM 5518 O O . THR A 1 665 ? -87.952 10.610 60.875 1.00 73.88 665 THR A O 1
ATOM 5521 N N . PRO A 1 666 ? -88.817 10.672 58.802 1.00 74.31 666 PRO A N 1
ATOM 5522 C CA . PRO A 1 666 ? -90.016 11.406 59.210 1.00 74.31 666 PRO A CA 1
ATOM 5523 C C . PRO A 1 666 ? -90.825 10.669 60.285 1.00 74.31 666 PRO A C 1
ATOM 5525 O O . PRO A 1 666 ? -91.304 11.290 61.227 1.00 74.31 666 PRO A O 1
ATOM 5528 N N . ARG A 1 667 ? -90.931 9.332 60.214 1.00 71.19 667 ARG A N 1
ATOM 5529 C CA . ARG A 1 667 ? -91.635 8.524 61.231 1.00 71.19 667 ARG A CA 1
ATOM 5530 C C . ARG A 1 667 ? -90.914 8.517 62.584 1.00 71.19 667 ARG A C 1
ATOM 5532 O O . ARG A 1 667 ? -91.588 8.486 63.611 1.00 71.19 667 ARG A O 1
ATOM 5539 N N . ARG A 1 668 ? -89.575 8.568 62.603 1.00 72.75 668 ARG A N 1
ATOM 5540 C CA . ARG A 1 668 ? -88.774 8.707 63.834 1.00 72.75 668 ARG A CA 1
ATOM 5541 C C . ARG A 1 668 ? -88.936 10.101 64.445 1.00 72.75 668 ARG A C 1
ATOM 5543 O O . ARG A 1 668 ? -89.278 10.196 65.621 1.00 72.75 668 ARG A O 1
ATOM 5550 N N . TYR A 1 669 ? -88.801 11.167 63.652 1.00 76.94 669 TYR A N 1
ATOM 5551 C CA . TYR A 1 669 ? -89.012 12.535 64.139 1.00 76.94 669 TYR A CA 1
ATOM 5552 C C . TYR A 1 669 ? -90.463 12.785 64.590 1.00 76.94 669 TYR A C 1
ATOM 5554 O O . TYR A 1 669 ? -90.660 13.348 65.658 1.00 76.94 669 TYR A O 1
ATOM 5562 N N . LEU A 1 670 ? -91.483 12.274 63.887 1.00 75.25 670 LEU A N 1
ATOM 5563 C CA . LEU A 1 670 ? -92.897 12.350 64.308 1.00 75.25 670 LEU A CA 1
ATOM 5564 C C . LEU A 1 670 ? -93.244 11.496 65.541 1.00 75.25 670 LEU A C 1
ATOM 5566 O O . LEU A 1 670 ? -94.339 11.641 66.098 1.00 75.25 670 LEU A O 1
ATOM 5570 N N . ARG A 1 671 ? -92.360 10.581 65.958 1.00 79.19 671 ARG A N 1
ATOM 5571 C CA . ARG A 1 671 ? -92.466 9.900 67.254 1.00 79.19 671 ARG A CA 1
ATOM 5572 C C . ARG A 1 671 ? -91.837 10.763 68.347 1.00 79.19 671 ARG A C 1
ATOM 5574 O O . ARG A 1 671 ? -92.549 11.145 69.269 1.00 79.19 671 ARG A O 1
ATOM 5581 N N . LYS A 1 672 ? -90.581 11.189 68.164 1.00 81.00 672 LYS A N 1
ATOM 5582 C CA . LYS A 1 672 ? -89.873 12.046 69.130 1.00 81.00 672 LYS A CA 1
ATOM 5583 C C . LYS A 1 672 ? -90.556 13.400 69.353 1.00 81.00 672 LYS A C 1
ATOM 5585 O O . LYS A 1 672 ? -90.597 13.897 70.468 1.00 81.00 672 LYS A O 1
ATOM 5590 N N . TRP A 1 673 ? -91.180 13.969 68.324 1.00 80.94 673 TRP A N 1
ATOM 5591 C CA . TRP A 1 673 ? -92.015 15.165 68.449 1.00 80.94 673 TRP A CA 1
ATOM 5592 C C . TRP A 1 673 ? -93.273 14.915 69.292 1.00 80.94 673 TRP A C 1
ATOM 5594 O O . TRP A 1 673 ? -93.639 15.765 70.094 1.00 80.94 673 TRP A O 1
ATOM 5604 N N . ARG A 1 674 ? -93.916 13.742 69.178 1.00 84.62 674 ARG A N 1
ATOM 5605 C CA . ARG A 1 674 ? -95.054 13.377 70.043 1.00 84.62 674 ARG A CA 1
ATOM 5606 C C . ARG A 1 674 ? -94.630 13.147 71.492 1.00 84.62 674 ARG A C 1
ATOM 5608 O O . ARG A 1 674 ? -95.362 13.559 72.385 1.00 84.62 674 ARG A O 1
ATOM 5615 N N . GLU A 1 675 ? -93.459 12.554 71.711 1.00 86.00 675 GLU A N 1
ATOM 5616 C CA . GLU A 1 675 ? -92.834 12.420 73.034 1.00 86.00 675 GLU A CA 1
ATOM 5617 C C . GLU A 1 675 ? -92.594 13.817 73.644 1.00 86.00 675 GLU A C 1
ATOM 5619 O O . GLU A 1 675 ? -93.192 14.134 74.670 1.00 86.00 675 GLU A O 1
ATOM 5624 N N . ILE A 1 676 ? -91.893 14.715 72.939 1.00 86.19 676 ILE A N 1
ATOM 5625 C CA . ILE A 1 676 ? -91.635 16.107 73.369 1.00 86.19 676 ILE A CA 1
ATOM 5626 C C . ILE A 1 676 ? -92.932 16.907 73.596 1.00 86.19 676 ILE A C 1
ATOM 5628 O O . ILE A 1 676 ? -93.026 17.685 74.544 1.00 86.19 676 ILE A O 1
ATOM 5632 N N . VAL A 1 677 ? -93.962 16.738 72.760 1.00 84.69 677 VAL A N 1
ATOM 5633 C CA . VAL A 1 677 ? -95.271 17.396 72.950 1.00 84.69 677 VAL A CA 1
ATOM 5634 C C . VAL A 1 677 ? -96.016 16.836 74.166 1.00 84.69 677 VAL A C 1
ATOM 5636 O O . VAL A 1 677 ? -96.742 17.584 74.823 1.00 84.69 677 VAL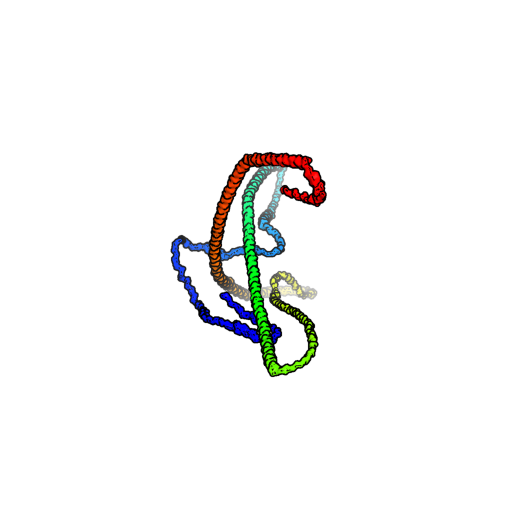 A O 1
ATOM 5639 N N . SER A 1 678 ? -95.831 15.554 74.496 1.00 86.44 678 SER A N 1
ATOM 5640 C CA . SER A 1 678 ? -96.351 14.954 75.727 1.00 86.44 678 SER A CA 1
ATOM 5641 C C . SER A 1 678 ? -95.613 15.499 76.950 1.00 86.44 678 SER A C 1
ATOM 5643 O O . SER A 1 678 ? -96.256 16.004 77.867 1.00 86.44 678 SER A O 1
ATOM 5645 N N . GLU A 1 679 ? -94.278 15.514 76.926 1.00 87.88 679 GLU A N 1
ATOM 5646 C CA . GLU A 1 679 ? -93.431 16.102 77.972 1.00 87.88 679 GLU A CA 1
ATOM 5647 C C . GLU A 1 679 ? -93.771 17.580 78.201 1.00 87.88 679 GLU A C 1
ATOM 5649 O O . GLU A 1 679 ? -94.039 17.979 79.328 1.00 87.88 679 GLU A O 1
ATOM 5654 N N . LYS A 1 680 ? -93.889 18.393 77.142 1.00 86.44 680 LYS A N 1
ATOM 5655 C CA . LYS A 1 680 ? -94.283 19.812 77.236 1.00 86.44 680 LYS A CA 1
ATOM 5656 C C . LYS A 1 680 ? -95.759 20.035 77.574 1.00 86.44 680 LYS A C 1
ATOM 5658 O O . LYS A 1 680 ? -96.145 21.174 77.842 1.00 86.44 680 LYS A O 1
ATOM 5663 N N . LYS A 1 681 ? -96.616 19.011 77.557 1.00 88.06 681 LYS A N 1
ATOM 5664 C CA . LYS A 1 681 ? -97.950 19.069 78.184 1.00 88.06 681 LYS A CA 1
ATOM 5665 C C . LYS A 1 681 ? -97.846 18.741 79.668 1.00 88.06 681 LYS A C 1
ATOM 5667 O O . LYS A 1 681 ? -98.334 19.516 80.482 1.00 88.06 681 LYS A O 1
ATOM 5672 N N . GLU A 1 682 ? -97.170 17.651 80.014 1.00 91.00 682 GLU A N 1
ATOM 5673 C CA . GLU A 1 682 ? -97.024 17.211 81.399 1.00 91.00 682 GLU A CA 1
ATOM 5674 C C . GLU A 1 682 ? -96.242 18.228 82.238 1.00 91.00 682 GLU A C 1
ATOM 5676 O O . GLU A 1 682 ? -96.649 18.535 83.352 1.00 91.00 682 GLU A O 1
ATOM 5681 N N . GLU A 1 683 ? -95.192 18.837 81.684 1.00 87.31 683 GLU A N 1
ATOM 5682 C CA . GLU A 1 683 ? -94.436 19.928 82.299 1.00 87.31 683 GLU A CA 1
ATOM 5683 C C . GLU A 1 683 ? -95.327 21.141 82.570 1.00 87.31 683 GLU A C 1
ATOM 5685 O O . GLU A 1 683 ? -95.323 21.628 83.692 1.00 87.31 683 GLU A O 1
ATOM 5690 N N . ARG A 1 684 ? -96.189 21.557 81.629 1.00 87.81 684 ARG A N 1
ATOM 5691 C CA . ARG A 1 684 ? -97.205 22.596 81.892 1.00 87.81 684 ARG A CA 1
ATOM 5692 C C . ARG A 1 684 ? -98.219 22.172 82.958 1.00 87.81 684 ARG A C 1
ATOM 5694 O O . ARG A 1 684 ? -98.644 23.007 83.747 1.00 87.81 684 ARG A O 1
ATOM 5701 N N . SER A 1 685 ? -98.573 20.891 83.049 1.00 83.81 685 SER A N 1
ATOM 5702 C CA . SER A 1 685 ? -99.412 20.365 84.137 1.00 83.81 685 SER A CA 1
ATOM 5703 C C . SER A 1 685 ? -98.665 20.226 85.474 1.00 83.81 685 SER A C 1
ATOM 5705 O O . SER A 1 685 ? -99.306 20.214 86.523 1.00 83.81 685 SER A O 1
ATOM 5707 N N . ARG A 1 686 ? -97.329 20.118 85.486 1.00 90.94 686 ARG A N 1
ATOM 5708 C CA . ARG A 1 686 ? -96.485 20.261 86.688 1.00 90.94 686 ARG A CA 1
ATOM 5709 C C . ARG A 1 686 ? -96.398 21.739 87.084 1.00 90.94 686 ARG A C 1
ATOM 5711 O O . ARG A 1 686 ? -96.628 22.046 88.245 1.00 90.94 686 ARG A O 1
ATOM 5718 N N . GLU A 1 687 ? -96.153 22.632 86.126 1.00 88.12 687 GLU A N 1
ATOM 5719 C CA . GLU A 1 687 ? -96.102 24.093 86.278 1.00 88.12 687 GLU A CA 1
ATOM 5720 C C . GLU A 1 687 ? -97.399 24.630 86.884 1.00 88.12 687 GLU A C 1
ATOM 5722 O O . GLU A 1 687 ? -97.380 25.184 87.973 1.00 88.12 687 GLU A O 1
ATOM 5727 N N . TRP A 1 688 ? -98.546 24.330 86.270 1.00 90.81 688 TRP A N 1
ATOM 5728 C CA . TRP A 1 688 ? -99.857 24.746 86.764 1.00 90.81 688 TRP A CA 1
ATOM 5729 C C . TRP A 1 688 ? -100.148 24.221 88.178 1.00 90.81 688 TRP A C 1
ATOM 5731 O O . TRP A 1 688 ? -100.708 24.945 88.994 1.00 90.81 688 TRP A O 1
ATOM 5741 N N . ARG A 1 689 ? -99.708 22.999 88.524 1.00 90.00 689 ARG A N 1
ATOM 5742 C CA . ARG A 1 689 ? -99.783 22.494 89.909 1.00 90.00 689 ARG A CA 1
ATOM 5743 C C . ARG A 1 689 ? -98.847 23.254 90.856 1.00 90.00 689 ARG A C 1
ATOM 5745 O O . ARG A 1 689 ? -99.258 23.553 91.973 1.00 90.00 689 ARG A O 1
ATOM 5752 N N . ARG A 1 690 ? -97.623 23.590 90.427 1.00 92.12 690 ARG A N 1
ATOM 5753 C CA . ARG A 1 690 ? -96.700 24.451 91.190 1.00 92.12 690 ARG A CA 1
ATOM 5754 C C . ARG A 1 690 ? -97.299 25.838 91.404 1.00 92.12 690 ARG A C 1
ATOM 5756 O O . ARG A 1 690 ? -97.197 26.350 92.509 1.00 92.12 690 ARG A O 1
ATOM 5763 N N . ASP A 1 691 ? -97.962 26.412 90.407 1.00 87.06 691 ASP A N 1
ATOM 5764 C CA . ASP A 1 691 ? -98.565 27.745 90.486 1.00 87.06 691 ASP A CA 1
ATOM 5765 C C . ASP A 1 691 ? -99.858 27.764 91.305 1.00 87.06 691 ASP A C 1
ATOM 5767 O O . ASP A 1 691 ? -100.042 28.666 92.111 1.00 87.06 691 ASP A O 1
ATOM 5771 N N . GLN A 1 692 ? -100.699 26.729 91.224 1.00 87.94 692 GLN A N 1
ATOM 5772 C CA . GLN A 1 692 ? -101.820 26.537 92.155 1.00 87.94 692 GLN A CA 1
ATOM 5773 C C . GLN A 1 692 ? -101.341 26.415 93.612 1.00 87.94 692 GLN A C 1
ATOM 5775 O O . GLN A 1 692 ? -101.928 27.016 94.511 1.00 87.94 692 GLN A O 1
ATOM 5780 N N . LEU A 1 693 ? -100.243 25.686 93.854 1.00 89.44 693 LEU A N 1
ATOM 5781 C CA . LEU A 1 693 ? -99.619 25.609 95.177 1.00 89.44 693 LEU A CA 1
ATOM 5782 C C . LEU A 1 693 ? -98.997 26.949 95.598 1.00 89.44 693 LEU A C 1
ATOM 5784 O O . LEU A 1 693 ? -99.196 27.355 96.736 1.00 89.44 693 LEU A O 1
ATOM 5788 N N . ARG A 1 694 ? -98.305 27.667 94.704 1.00 89.38 694 ARG A N 1
ATOM 5789 C CA . ARG A 1 694 ? -97.753 29.011 94.965 1.00 89.38 694 ARG A CA 1
ATOM 5790 C C . ARG A 1 694 ? -98.852 30.017 95.303 1.00 89.38 694 ARG A C 1
ATOM 5792 O O . ARG A 1 694 ? -98.677 30.768 96.254 1.00 89.38 694 ARG A O 1
ATOM 5799 N N . SER A 1 695 ? -99.975 30.014 94.583 1.00 85.31 695 SER A N 1
ATOM 5800 C CA . SER A 1 695 ? -101.124 30.880 94.872 1.00 85.31 695 SER A CA 1
ATOM 5801 C C . SER A 1 695 ? -101.739 30.551 96.228 1.00 85.31 695 SER A C 1
ATOM 5803 O O . SER A 1 695 ? -101.853 31.452 97.048 1.00 85.31 695 SER A O 1
ATOM 5805 N N . ARG A 1 696 ? -102.004 29.271 96.536 1.00 85.94 696 ARG A N 1
ATOM 5806 C CA . ARG A 1 696 ? -102.482 28.863 97.871 1.00 85.94 696 ARG A CA 1
ATOM 5807 C C . ARG A 1 696 ? -101.502 29.195 98.994 1.00 85.94 696 ARG A C 1
ATOM 5809 O O . ARG A 1 696 ? -101.919 29.621 100.062 1.00 85.94 696 ARG A O 1
ATOM 5816 N N . ILE A 1 697 ? -100.199 29.020 98.774 1.00 84.69 697 ILE A N 1
ATOM 5817 C CA . ILE A 1 697 ? -99.168 29.400 99.748 1.00 84.69 697 ILE A CA 1
ATOM 5818 C C . ILE A 1 697 ? -99.141 30.923 99.922 1.00 84.69 697 ILE A C 1
ATOM 5820 O O . ILE A 1 697 ? -99.041 31.390 101.048 1.00 84.69 697 ILE A O 1
ATOM 5824 N N . LYS A 1 698 ? -99.303 31.707 98.850 1.00 82.00 698 LYS A N 1
ATOM 5825 C CA . LYS A 1 698 ? -99.399 33.171 98.919 1.00 82.00 698 LYS A CA 1
ATOM 5826 C C . LYS A 1 698 ? -100.675 33.635 99.630 1.00 82.00 698 LYS A C 1
ATOM 5828 O O . LYS A 1 698 ? -100.609 34.554 100.438 1.00 82.00 698 LYS A O 1
ATOM 5833 N N . GLU A 1 699 ? -101.815 32.997 99.385 1.00 81.50 699 GLU A N 1
ATOM 5834 C CA . GLU A 1 699 ? -103.067 33.218 100.124 1.00 81.50 699 GLU A CA 1
ATOM 5835 C C . GLU A 1 699 ? -102.882 32.917 101.620 1.00 81.50 699 GLU A C 1
ATOM 5837 O O . GLU A 1 699 ? -103.205 33.753 102.459 1.00 81.50 699 GLU A O 1
ATOM 5842 N N . LEU A 1 700 ? -102.282 31.773 101.969 1.00 81.19 700 LEU A N 1
ATOM 5843 C CA . LEU A 1 700 ? -101.968 31.396 103.354 1.00 81.19 700 LEU A CA 1
ATOM 5844 C C . LEU A 1 700 ? -100.944 32.328 104.023 1.00 81.19 700 LEU A C 1
ATOM 5846 O O . LEU A 1 700 ? -101.067 32.599 105.212 1.00 81.19 700 LEU A O 1
ATOM 5850 N N . LEU A 1 701 ? -99.949 32.834 103.289 1.00 75.12 701 LEU A N 1
ATOM 5851 C CA . LEU A 1 701 ? -98.979 33.806 103.808 1.00 75.12 701 LEU A CA 1
ATOM 5852 C C . LEU A 1 701 ? -99.613 35.187 104.023 1.00 75.12 701 LEU A C 1
ATOM 5854 O O . LEU A 1 701 ? -99.438 35.759 105.090 1.00 75.12 701 LEU A O 1
ATOM 5858 N N . THR A 1 702 ? -100.411 35.684 103.073 1.00 72.69 702 THR A N 1
ATOM 5859 C CA . THR A 1 702 ? -101.077 37.002 103.172 1.00 72.69 702 THR A CA 1
ATOM 5860 C C . THR A 1 702 ? -102.237 37.040 104.171 1.00 72.69 702 THR A C 1
ATOM 5862 O O . THR A 1 702 ? -102.548 38.104 104.701 1.00 72.69 702 THR A O 1
ATOM 5865 N N . THR A 1 703 ? -102.867 35.898 104.468 1.00 66.31 703 THR A N 1
ATOM 5866 C CA . THR A 1 703 ? -103.889 35.768 105.528 1.00 66.31 703 THR A CA 1
ATOM 5867 C C . THR A 1 703 ? -103.302 35.436 106.903 1.00 66.31 703 THR A C 1
ATOM 5869 O O . THR A 1 703 ? -103.995 35.561 107.914 1.00 66.31 703 THR A O 1
ATOM 5872 N N . SER A 1 704 ? -102.025 35.050 106.975 1.00 60.44 704 SER A N 1
ATOM 5873 C CA . SER A 1 704 ? -101.334 34.739 108.224 1.00 60.44 704 SER A CA 1
ATOM 5874 C C . SER A 1 704 ? -100.498 35.922 108.703 1.00 60.44 704 SER A C 1
ATOM 5876 O O . SER A 1 704 ? -99.715 36.501 107.956 1.00 60.44 704 SER A O 1
ATOM 5878 N N . LYS A 1 705 ? -100.541 36.216 110.008 1.00 60.34 705 LYS A N 1
ATOM 5879 C CA . LYS A 1 705 ? -99.692 37.247 110.647 1.00 60.34 705 LYS A CA 1
ATOM 5880 C C . LYS A 1 705 ? -98.192 36.889 110.678 1.00 60.34 705 LYS A C 1
ATOM 5882 O O . LYS A 1 705 ? -97.405 37.514 111.386 1.00 60.34 705 LYS A O 1
ATOM 5887 N N . PHE A 1 706 ? -97.784 35.867 109.930 1.00 59.59 706 PHE A N 1
ATOM 5888 C CA . PHE A 1 706 ? -96.409 35.398 109.825 1.00 59.59 706 PHE A CA 1
ATOM 5889 C C . PHE A 1 706 ? -95.529 36.360 109.010 1.00 59.59 706 PHE A C 1
ATOM 5891 O O . PHE A 1 706 ? -94.383 36.576 109.396 1.00 59.59 706 PHE A O 1
ATOM 5898 N N . GLU A 1 707 ? -96.057 37.017 107.965 1.00 55.81 707 GLU A N 1
ATOM 5899 C CA . GLU A 1 707 ? -95.306 38.059 107.237 1.00 55.81 707 GLU A CA 1
ATOM 5900 C C . GLU A 1 707 ? -95.100 39.332 108.083 1.00 55.81 707 GLU A C 1
ATOM 5902 O O . GLU A 1 707 ? -94.013 39.910 108.050 1.00 55.81 707 GLU A O 1
ATOM 5907 N N . GLU A 1 708 ? -96.072 39.734 108.914 1.00 58.78 708 GLU A N 1
ATOM 5908 C CA . GLU A 1 708 ? -95.875 40.814 109.904 1.00 58.78 708 GLU A CA 1
ATOM 5909 C C . GLU A 1 708 ? -94.787 40.462 110.932 1.00 58.78 708 GLU A C 1
ATOM 5911 O O . GLU A 1 708 ? -94.036 41.336 111.370 1.00 58.78 708 GLU A O 1
ATOM 5916 N N . LYS A 1 709 ? -94.684 39.182 111.319 1.00 57.97 709 LYS A N 1
ATOM 5917 C CA . LYS A 1 709 ? -93.706 38.717 112.310 1.00 57.97 709 LYS A CA 1
ATOM 5918 C C . LYS A 1 709 ? -92.295 38.609 111.723 1.00 57.97 709 LYS A C 1
ATOM 5920 O O . LYS A 1 709 ? -91.355 39.128 112.319 1.00 57.97 709 LYS A O 1
ATOM 5925 N N . LEU A 1 710 ? -92.148 38.046 110.521 1.00 57.59 710 LEU A N 1
ATOM 5926 C CA . LEU A 1 710 ? -90.867 37.974 109.801 1.00 57.59 710 LEU A CA 1
ATOM 5927 C C . LEU A 1 710 ? -90.281 39.363 109.507 1.00 57.59 710 LEU A C 1
ATOM 5929 O O . LEU A 1 710 ? -89.098 39.585 109.758 1.00 57.59 710 LEU A O 1
ATOM 5933 N N . ASN A 1 711 ? -91.106 40.320 109.064 1.00 58.59 711 ASN A N 1
ATOM 5934 C CA . ASN A 1 711 ? -90.654 41.697 108.825 1.00 58.59 711 ASN A CA 1
ATOM 5935 C C . ASN A 1 711 ? -90.337 42.483 110.116 1.00 58.59 711 ASN A C 1
ATOM 5937 O O . ASN A 1 711 ? -89.675 43.516 110.041 1.00 58.59 711 ASN A O 1
ATOM 5941 N N . ARG A 1 712 ? -90.773 42.010 111.295 1.00 56.75 712 ARG A N 1
ATOM 5942 C CA . ARG A 1 712 ? -90.383 42.569 112.604 1.00 56.75 712 ARG A CA 1
ATOM 5943 C C . ARG A 1 712 ? -89.133 41.931 113.205 1.00 56.75 712 ARG A C 1
ATOM 5945 O O . ARG A 1 712 ? -88.408 42.618 113.915 1.00 56.75 712 ARG A O 1
ATOM 5952 N N . GLU A 1 713 ? -88.900 40.642 112.965 1.00 53.38 713 GLU A N 1
ATOM 5953 C CA . GLU A 1 713 ? -87.848 39.869 113.648 1.00 53.38 713 GLU A CA 1
ATOM 5954 C C . GLU A 1 713 ? -86.581 39.662 112.791 1.00 53.38 713 GLU A C 1
ATOM 5956 O O . GLU A 1 713 ? -85.522 39.405 113.357 1.00 53.38 713 GLU A O 1
ATOM 5961 N N . TYR A 1 714 ? -86.646 39.817 111.456 1.00 54.84 714 TYR A N 1
ATOM 5962 C CA . TYR A 1 714 ? -85.534 39.494 110.537 1.00 54.84 714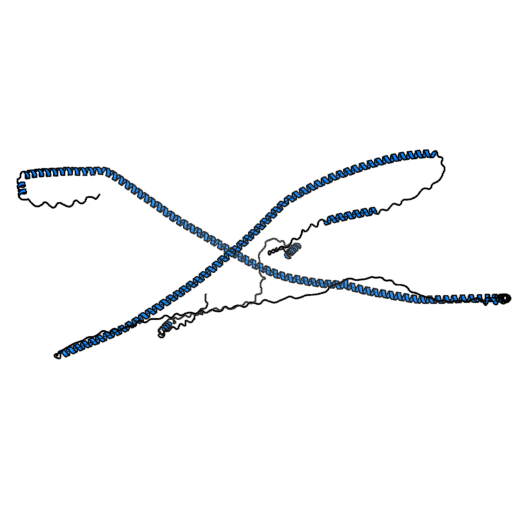 TYR A CA 1
ATOM 5963 C C . TYR A 1 714 ? -85.218 40.560 109.465 1.00 54.84 714 TYR A C 1
ATOM 5965 O O . TYR A 1 714 ? -84.909 40.246 108.315 1.00 54.84 714 TYR A O 1
ATOM 5973 N N . ALA A 1 715 ? -85.195 41.833 109.862 1.00 51.88 715 ALA A N 1
ATOM 5974 C CA . ALA A 1 715 ? -84.347 42.839 109.214 1.00 51.88 715 ALA A CA 1
ATOM 5975 C C . ALA A 1 715 ? -83.192 43.166 110.182 1.00 51.88 715 ALA A C 1
ATOM 5977 O O . ALA A 1 715 ? -83.486 43.539 111.318 1.00 51.88 715 ALA A O 1
ATOM 5978 N N . PRO A 1 716 ? -81.903 43.035 109.787 1.00 51.50 716 PRO A N 1
ATOM 5979 C CA . PRO A 1 716 ? -81.389 43.456 108.480 1.00 51.50 716 PRO A CA 1
ATOM 5980 C C . PRO A 1 716 ? -80.409 42.447 107.812 1.00 51.50 716 PRO A C 1
ATOM 5982 O O . PRO A 1 716 ? -80.391 41.257 108.103 1.00 51.50 716 PRO A O 1
ATOM 5985 N N . SER A 1 717 ? -79.547 42.963 106.921 1.00 50.16 717 SER A N 1
ATOM 5986 C CA . SER A 1 717 ? -78.251 42.382 106.510 1.00 50.16 717 SER A CA 1
ATOM 5987 C C . SER A 1 717 ? -78.219 41.049 105.738 1.00 50.16 717 SER A C 1
ATOM 5989 O O . SER A 1 717 ? -77.547 40.116 106.159 1.00 50.16 717 SER A O 1
ATOM 5991 N N . PHE A 1 718 ? -78.784 41.006 104.519 1.00 44.31 718 PHE A N 1
ATOM 5992 C CA . PHE A 1 718 ? -78.198 40.181 103.434 1.00 44.31 718 PHE A CA 1
ATOM 5993 C C . PHE A 1 718 ? -78.396 40.734 101.999 1.00 44.31 718 PHE A C 1
ATOM 5995 O O . PHE A 1 718 ? -78.602 39.995 101.038 1.00 44.31 718 PHE A O 1
ATOM 6002 N N . ARG A 1 719 ? -78.298 42.061 101.815 1.00 48.34 719 ARG A N 1
ATOM 6003 C CA . ARG A 1 719 ? -78.172 42.695 100.483 1.00 48.34 719 ARG A CA 1
ATOM 6004 C C . ARG A 1 719 ? -76.716 43.087 100.197 1.00 48.34 719 ARG A C 1
ATOM 6006 O O . ARG A 1 719 ? -76.350 44.225 100.474 1.00 48.34 719 ARG A O 1
ATOM 6013 N N . SER A 1 720 ? -75.919 42.165 99.640 1.00 50.25 720 SER A N 1
ATOM 6014 C CA . SER A 1 720 ? -74.799 42.420 98.693 1.00 50.25 720 SER A CA 1
ATOM 6015 C C . SER A 1 720 ? -73.950 41.160 98.447 1.00 50.25 720 SER A C 1
ATOM 6017 O O . SER A 1 720 ? -72.944 40.973 99.120 1.00 50.25 720 SER A O 1
ATOM 6019 N N . SER A 1 721 ? -74.329 40.311 97.480 1.00 45.84 721 SER A N 1
ATOM 6020 C CA . SER A 1 721 ? -73.392 39.429 96.743 1.00 45.84 721 SER A CA 1
ATOM 6021 C C . SER A 1 721 ? -74.074 38.739 95.543 1.00 45.84 721 SER A C 1
ATOM 6023 O O . SER A 1 721 ? -74.290 37.531 95.538 1.00 45.84 721 SER A O 1
ATOM 6025 N N . LEU A 1 722 ? -74.472 39.513 94.527 1.00 44.00 722 LEU A N 1
ATOM 6026 C CA . LEU A 1 722 ? -74.913 38.990 93.220 1.00 44.00 722 LEU A CA 1
ATOM 6027 C C . LEU A 1 722 ? -74.440 39.930 92.103 1.00 44.00 722 LEU A C 1
ATOM 6029 O O . LEU A 1 722 ? -75.210 40.718 91.562 1.00 44.00 722 LEU A O 1
ATOM 6033 N N . ALA A 1 723 ? -73.140 39.872 91.803 1.00 45.34 723 ALA A N 1
ATOM 6034 C CA . ALA A 1 723 ? -72.507 40.657 90.745 1.00 45.34 723 ALA A CA 1
ATOM 6035 C C . ALA A 1 723 ? -71.252 39.956 90.185 1.00 45.34 723 ALA A C 1
ATOM 6037 O O . ALA A 1 723 ? -70.132 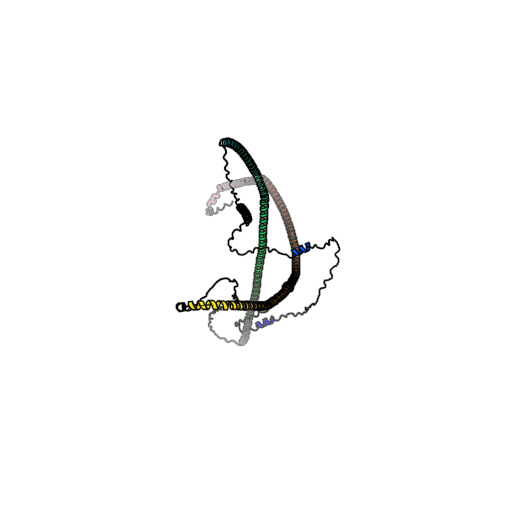40.422 90.386 1.00 45.34 723 ALA A O 1
ATOM 6038 N N . SER A 1 724 ? -71.415 38.806 89.518 1.00 46.06 724 SER A N 1
ATOM 6039 C CA . SER A 1 724 ? -70.433 38.268 88.550 1.00 46.06 724 SER A CA 1
ATOM 6040 C C . SER A 1 724 ? -70.959 37.039 87.791 1.00 46.06 724 SER A C 1
ATOM 6042 O O . SER A 1 724 ? -71.685 36.222 88.349 1.00 46.06 724 SER A O 1
ATOM 6044 N N . ASN A 1 725 ? -70.492 36.904 86.543 1.00 45.38 725 ASN A N 1
ATOM 6045 C CA . ASN A 1 725 ? -70.512 35.715 85.670 1.00 45.38 725 ASN A CA 1
ATOM 6046 C C . ASN A 1 725 ? -71.700 35.511 84.713 1.00 45.38 725 ASN A C 1
ATOM 6048 O O . ASN A 1 725 ? -72.273 34.430 84.608 1.00 45.38 725 ASN A O 1
ATOM 6052 N N . SER A 1 726 ? -71.935 36.521 83.877 1.00 49.03 726 SER A N 1
ATOM 6053 C CA . SER A 1 726 ? -72.245 36.300 82.459 1.00 49.03 726 SER A CA 1
ATOM 6054 C C . SER A 1 726 ? -70.955 35.968 81.686 1.00 49.03 726 SER A C 1
ATOM 6056 O O . SER A 1 726 ? -70.128 36.864 81.502 1.00 49.03 726 SER A O 1
ATOM 6058 N N . PHE A 1 727 ? -70.753 34.724 81.232 1.00 45.72 727 PHE A N 1
ATOM 6059 C CA . PHE A 1 727 ? -69.656 34.395 80.305 1.00 45.72 727 PHE A CA 1
ATOM 6060 C C . PHE A 1 727 ? -69.911 33.094 79.517 1.00 45.72 727 PHE A C 1
ATOM 6062 O O . PHE A 1 727 ? -70.134 32.065 80.147 1.00 45.72 727 PHE A O 1
ATOM 6069 N N . LEU A 1 728 ? -69.797 33.167 78.178 1.00 48.66 728 LEU A N 1
ATOM 6070 C CA . LEU A 1 728 ? -69.877 32.081 77.172 1.00 48.66 728 LEU A CA 1
ATOM 6071 C C . LEU A 1 728 ? -71.224 31.318 77.116 1.00 48.66 728 LEU A C 1
ATOM 6073 O O . LEU A 1 728 ? -71.632 30.700 78.092 1.00 48.66 728 LEU A O 1
ATOM 6077 N N . ASP A 1 729 ? -71.993 31.264 76.023 1.00 44.50 729 ASP A N 1
ATOM 6078 C CA . ASP A 1 729 ? -71.880 31.779 74.643 1.00 44.50 729 ASP A CA 1
ATOM 6079 C C . ASP A 1 729 ? -70.709 31.317 73.744 1.00 44.50 729 ASP A C 1
ATOM 6081 O O . ASP A 1 729 ? -69.554 31.240 74.152 1.00 44.50 729 ASP A O 1
ATOM 6085 N N . SER A 1 730 ? -71.052 31.100 72.466 1.00 45.66 730 SER A N 1
ATOM 6086 C CA . SER A 1 730 ? -70.174 30.907 71.295 1.00 45.66 730 SER A CA 1
ATOM 6087 C C . SER A 1 730 ? -69.286 29.652 71.221 1.00 45.66 730 SER A C 1
ATOM 6089 O O . SER A 1 730 ? -68.063 29.738 71.328 1.00 45.66 730 SER A O 1
ATOM 6091 N N . VAL A 1 731 ? -69.895 28.520 70.842 1.00 47.78 731 VAL A N 1
ATOM 6092 C CA . VAL A 1 731 ? -69.328 27.578 69.848 1.00 47.78 731 VAL A CA 1
ATOM 6093 C C . VAL A 1 731 ? -70.472 27.089 68.944 1.00 47.78 731 VAL A C 1
ATOM 6095 O O . VAL A 1 731 ? -71.474 26.598 69.466 1.00 47.78 731 VAL A O 1
ATOM 6098 N N . GLU A 1 732 ? -70.320 27.229 67.622 1.00 44.78 732 GLU A N 1
ATOM 6099 C CA . GLU A 1 732 ? -71.130 26.547 66.585 1.00 44.78 732 GLU A CA 1
ATOM 6100 C C . GLU A 1 732 ? -70.429 25.264 66.101 1.00 44.78 732 GLU A C 1
ATOM 6102 O O . GLU A 1 732 ? -69.179 25.286 65.998 1.00 44.78 732 GLU A O 1
#

pLDDT: mean 70.96, std 22.42, range [30.41, 97.62]

Secondary structure (DSSP, 8-state):
--------------------S--HHHHHHHHTTS-PPPPP-------PPP-------------------------PPPPTTHHHHHHHHHH-----------------PPPPP---S-SHHHHHHHHHHHHHHHHHHHHHTTSPPPPP---PPPPPP----HHHHHHHHHHHHHHHHHHHHHHHHHHHHHHHHHHHHHHHHHHHHHHHHHHHHHHHHHHHHHHHHHHHHHHHHHHHHHHHHHHHHHHHHHHHHHHHHHHHHHHHHHHHHHHHHHHHHHHHHHHHHHHHHHHHHHHHHHHHHHHHHHHHHHHHHHHHHHHHHHHHHHHHHHHHHHHHHHHHHHHHHHHHHHHHHHHTS------------------------PPP---PPPP-PPP---PPPP------------------------------------------SGGGTHHHHHHHHHHHHHHHHHHHHHHHHHHHHHHHHHHHHHHHHHHHHHHHHHHHHHHHHHHHHHHHHHHHHHHHHHHHHHHHHHHHHHHIIIIIIHHHHHHHHHHHHHHHHHHHHHHHHHHHHHHHHHHHHHHHHHHHHHHHHHHHHHHHHHHHHHHHHHHHHHHHHHHHHHHHHHHHHHHHHHHHHHHHHHHHHHHHHHHHHHHHHHHHHHHHHHHHHHHHHHHHHHHHHHHHHHHHHHHHHHHHHHHHHHHHHHHSTHHHHHHHHS-S----------------

Organism: NCBI:txid329046

Radius of gyration: 92.5 Å; chains: 1; bounding box: 211×102×281 Å

Foldseek 3Di:
DDDDDDDDDPDDPPPPPDDDDDPPVVVVVVVVVVPDDDDDDDDDDDDDDDDDDDDDDDPDDDDDDDDDDDDDDDPDDDDPVVVVVVVVVVVDPPPPDDDDDDDDDDDDDDDDDDDDPPPVVVVVVVVVVVVVVVVVVVVVVPDDDDDDDDDDDDDDDDDDDDPVVVVVVVVVVVVVVVVVVVVVVVVVVVVVVVVVVVVVVVVVVVVVVVVVVVVVVVVVVVVVVVVVVVVVVVVVVVVVVVVVVVVVVVVVVVVVVVVVVVVVVVVVVVVVVVVVVVVVVVVVVVVVVVVVVVVVVVVVVVVVVVVVVVVVVVVVVVVVVVVVVVVVVVVVVVVVVVVVVVVVVVVVVVVVVVVVPDDDDDDDDDDDDDDDDDDDDDDDDDDDDDDDDDDDDDDDDDDDDDDDDDDDDDDDDDDDDDDDDDDDDDDDDDDDDDDDDDDDDDDDDVVPVVVPVVVVVVVVVVVVVVVVVVVVVVVVVVVVVVVVVVVVVVVVVVVVVVVVVVVVVVVVVVVVVVVVVVVVVVVVVVVVVVVVVVCCCPVNDPVVVVVVVVVVVVVVVVVVVVVVVVVVVVVVVVVVVVVVVVVVVVVVVVVVVVVVVVVVVVVVVVVVVVVVVVVVVVVVVVVVVVVVVVVVVVVVVVVVVVVVVVVVVVVVVVVVVVVVCVVCVVVVVVVVVVVVVVVVVVVVVVVVVVVVVVVVVVVVVVPDCVVVVCVVPDDDDDPDDDDDDPDDDDDD

Sequence (732 aa):
MDSVAFENLVVENTDDVMIEGGKEPRNLLRQWIENDPVPTDHDVSSRVQLKEPASILPSYLQNKGSFDSEAGESNQPATKNEIRQLLHEIVGIEQVSNTPDIHRLKPKPVQPNRVSVKTSTTTRQTLAQERREIAALQKLSIQEPRRIPTKAPPIHNESVKREDIVKLWEQEVSRRAQKLDAEVIMAEERVRAAEEREREIEARRLQRKMEDEAKYEQEQQVVRKKKKSESVHTPLFSAWRNQTLLQKMNLQSLLVLRNWKTKNRTWVTWITTKRRREGFRQSELLAKEMKRAHENEAKAIRHFRLTTLSKTFLAWHAWNRIEMENKRLQQKHKERSSKIHEFLKAMEEEVANARRRPISPLRPPLSPPKQTVVYIPSAAEPQPTIKIRKGKLKEVQRPPPPSSSEAAQTIPSVAPAASFEPQKTNIDRSSKPKPIKSLKNPDILEQMKQRETERLERRAAIEQKKKERELELQAERIEAERKRVEAEEAERRRFMEQKMEERRLAKLAEEAKAKERERRLRQQQLAELHHKKQLLKGNGITPWRILVELHRQDLIIADEFRTKWDVLGRLNVWRRRLNEKQLHIELKAATVHEQNLKCRIWKQFCDRYRATQLTACKARTFYTTNTQTSVLKLWQDQTKSKIFARHQLEREKERRAEILAAKLTPRRYLRKWREIVSEKKEERSREWRRDQLRSRIKELLTTSKFEEKLNREYAPSFRSSLASNSFLDSVE